Protein AF-A0A0S4IU95-F1 (afdb_monomer)

Foldseek 3Di:
DDDPPPVVVVVVVVVVVVVVVVVVVVVVVVVVVVVVVVVVVVVVVVVVVVCCVVVVPDPDPVVVVVVVVVVVVVVVVVVVVVVVVVVVVVVVVVVVVVVVVVVVVCVVVVDPCPVVVVVVVVVVVVVVVVVVVVVVVVVVVVVVVVVVVVVVVVVVVVVVVVVVVVVVVVVVVVVVVVVVVVVVVVVVVVVVVVVVVVVVVVVVVVVVVVVVVVVVVVVVVVVVVVVVVVVVVVVVVVVVVVVVPDDDDDDDDDDDDDDDDDDDDDDDDDDDDDDDDDDDDDDDDDDDDDDDDDDDDDDDDVVVVVVVVVVVVVCVVVVDPDPVVSVVVVVVVVVVVVVVVVVVVVVVVVVVVVVVVVVVVVCVVVVPPVVVVVVVVVVVVVVVVVVVVVVVVVVVVVVVVVVVVLVVLQVVLLVLCVVLVFDQVVCCVVPVHSGRDPVCSVVSVVSSVVSVVVVVVVVVVVVVVVVVVVVVVVVVVVVVVVVVVVVVVVVCVVVVDDDDPPPDDPVPPPPPPDDDPPPDDDDDDDDDDDPDDDDDDDDDDDDDDPPPDDPDDDDDDDDDDDDDDDDDDDDDDDPPPPPVNVVVVVVVVVVVVVVVVVVVVVVVVVVPPDDDDDDDD

Secondary structure (DSSP, 8-state):
----SHHHHHHHHHHHHHHHHHHHHHHHHHHHHHHHHHHHHHHHHHHHHHHHHHH-S---HHHHHHHHHHHHHHHHHHHHHHHHHHHHHHHHHHHHHHHHHHHHHHHHTT-HHHHHHHHHHHHHHHHHHHHHHHHHHHHHHHHHHHHHHHHHHHHHHHHHHHHHHHHHHHHHHHHHHHHHHHHHHHHHHHHHHHHHHHHHHHHHHHHHHHHHHHHHHHHHHHHHHHHHHHHHHHHHHHHHHHHTT------------------------------------------------------TTHHHHHHHHHHHHHHHHH----HHHHHHHHHHHHHHHHHHHHHHHHHHHHHHHHHHHHHHHHHHHHT-THHHHHHHHHHHHHHHHHHHHHHHHHHHHHHHHHHHHHHHHHHHHHHHHHHHT--HHHHHHHHSSSS--TTTHHHHHHHHHHHHHHHHHHHHHHHHHHHHHHHHHHHHHHHHHHHHHHHHHHHHHHTT-----------------------------------PPPPPPPP------S-S------------------------------HHHHHHHHHHHHHHHHHHHHHHHHHHHHHTS--------

Mean predicted aligned error: 25.1 Å

InterPro domains:
  IPR049258 ODAD1, central coiled coil region [PF21773] (124-231)
  IPR049258 ODAD1, central coiled coil region [PF21773] (284-432)
  IPR051876 Outer dynein arm-docking/Coiled-coil domain-containing protein [PTHR21694] (10-589)

Solvent-accessible surface area (backbone atoms only — not comparable to full-atom values): 37609 Å² total; per-residue (Å²): 135,91,87,87,69,69,71,60,58,58,54,50,54,50,53,52,49,53,50,49,50,50,50,52,54,50,50,54,49,51,51,53,52,51,53,52,52,52,52,55,50,52,51,51,52,50,53,52,51,53,50,50,64,67,70,61,63,78,81,59,64,68,61,54,51,52,50,50,53,51,48,54,50,49,54,52,50,50,52,50,50,50,51,52,51,51,52,50,51,52,50,49,52,52,51,53,49,53,50,49,51,52,52,50,51,51,61,72,56,66,44,88,59,46,62,56,52,50,50,52,52,50,51,54,50,50,53,54,49,49,54,52,48,51,53,49,50,51,54,49,50,51,51,51,52,51,51,50,53,51,52,52,52,52,51,51,55,50,52,50,50,53,52,51,52,54,50,50,53,48,53,51,49,52,50,51,51,50,52,48,53,50,51,53,52,51,51,51,51,50,50,54,50,51,53,49,50,52,52,49,51,53,51,52,51,52,53,49,52,51,51,53,50,50,48,52,50,50,53,53,48,51,52,52,48,52,52,49,50,51,53,49,49,54,50,50,52,51,51,49,62,56,58,77,73,67,82,88,88,87,90,88,92,81,89,86,85,89,83,84,91,81,88,84,91,83,84,85,85,91,84,89,82,92,80,91,80,89,82,86,88,80,89,83,86,84,87,87,78,91,80,89,84,90,84,89,88,88,80,83,68,65,62,56,53,54,52,48,52,52,51,51,51,47,31,67,75,68,71,52,90,50,67,69,62,51,49,54,51,47,50,54,48,47,55,50,49,52,53,49,52,51,50,51,50,51,51,51,54,50,48,55,49,52,53,50,52,52,51,52,53,51,48,56,67,71,59,50,69,58,58,63,53,51,53,51,51,51,53,49,52,51,50,51,48,52,51,52,51,52,51,49,52,51,53,51,52,53,50,50,54,51,50,53,52,50,52,51,51,43,52,52,50,48,51,49,33,62,72,74,62,51,62,60,64,60,39,30,75,76,60,77,38,84,70,71,42,88,92,37,40,68,58,52,51,49,50,43,50,52,49,53,49,53,51,51,52,52,48,53,52,50,54,51,50,51,52,50,50,53,50,52,51,51,54,51,50,52,49,52,51,52,52,49,52,52,52,53,51,51,53,41,50,75,72,70,50,89,74,79,88,78,86,77,78,85,69,71,83,80,83,82,82,83,78,83,79,74,84,74,84,75,93,75,84,85,82,93,75,80,85,79,80,87,76,80,92,77,92,76,88,81,89,85,79,97,77,83,86,74,86,87,77,87,78,90,82,91,82,80,88,79,89,80,92,76,90,76,90,80,80,89,80,87,80,78,74,52,71,64,58,58,48,51,53,51,52,52,52,52,49,56,49,51,53,51,51,53,52,54,51,52,50,56,67,68,69,72,76,82,86,86,88,86,90,86,132

Radius of gyration: 86.25 Å; Cα contacts (8 Å, |Δi|>4): 49; chains: 1; bounding box: 171×75×319 Å

Sequence (617 aa):
MSSNDDTTKKRQRLLDNDRQKYQQAAQTQMTKQQDSISALKKENEKLKQDLAATTGGAYDFQEQDRLATMQAEVEMLERKLQYERMRKNDIVKKNASARIDVLHARKSMGGVNVTAENTQAVDKQVHVLENRLDQALVKFNEALAFNKSLREQIDNLREERKVFQRIYKKLESELHEKKKSMAEKIERANQDYEERDTLQQQLEALRQAAKEDQKKYEENFASIEAAMQQFKHVRDQQLQSMKSTITNPAATRGGDRGGYHESPPPSSPLNSKKGAHSAAGGNNNANESRHSNNDENSPHDDDETDLQDVVDQLKEATGIQDLDVLYHKFLKAEEHNFSMYNFVNELNTEQEQLEGEIGQLKQQLAGEKGDAQRRKMLKELENELAQTEQQTERLTSDTQRQRENLSVIRGVTQELFNRIGCSQEAARDLCGGTECNEMNLAIFLGLVEQRSTDILVAYNNAAQNEQRRRMQSRDEETRKRKERRQAERQARIEAGETVPEDDGDDEEDTAAADLGMSMDNPESSPSKTSKFIGVGPSVGHNTVSATTLVRQHGLPNTNAGDAQADTNDDVDEDNILSHEVLRQQMEQRLQQKREKDERGGRSKKRGGGGGGGAGKK

Structure (mmCIF, N/CA/C/O backbone):
data_AF-A0A0S4IU95-F1
#
_entry.id   AF-A0A0S4IU95-F1
#
loop_
_atom_site.group_PDB
_atom_site.id
_atom_site.type_symbol
_atom_site.label_atom_id
_atom_site.label_alt_id
_atom_site.label_comp_id
_atom_site.label_asym_id
_atom_site.label_entity_id
_atom_site.label_seq_id
_atom_site.pdbx_PDB_ins_code
_atom_site.Cartn_x
_atom_site.Cartn_y
_atom_site.Cartn_z
_atom_site.occupancy
_atom_site.B_iso_or_equiv
_atom_site.auth_seq_id
_atom_site.auth_comp_id
_atom_site.auth_asym_id
_atom_site.auth_atom_id
_atom_site.pdbx_PDB_model_num
ATOM 1 N N . MET A 1 1 ? 79.278 28.094 -190.795 1.00 50.75 1 MET A N 1
ATOM 2 C CA . MET A 1 1 ? 79.730 26.775 -190.299 1.00 50.75 1 MET A CA 1
ATOM 3 C C . MET A 1 1 ? 80.701 26.997 -189.146 1.00 50.75 1 MET A C 1
ATOM 5 O O . MET A 1 1 ? 81.549 27.862 -189.280 1.00 50.75 1 MET A O 1
ATOM 9 N N . SER A 1 2 ? 80.562 26.200 -188.078 1.00 50.25 2 SER A N 1
ATOM 10 C CA . SER A 1 2 ? 81.473 26.049 -186.924 1.00 50.25 2 SER A CA 1
ATOM 11 C C . SER A 1 2 ? 81.553 27.197 -185.898 1.00 50.25 2 SER A C 1
ATOM 13 O O . SER A 1 2 ? 82.241 28.179 -186.136 1.00 50.25 2 SER A O 1
ATOM 15 N N . SER A 1 3 ? 80.846 27.058 -184.761 1.00 45.44 3 SER A N 1
ATOM 16 C CA . SER A 1 3 ? 81.343 27.302 -183.379 1.00 45.44 3 SER A CA 1
ATOM 17 C C . SER A 1 3 ? 80.189 27.322 -182.342 1.00 45.44 3 SER A C 1
ATOM 19 O O . SER A 1 3 ? 80.021 28.268 -181.581 1.00 45.44 3 SER A O 1
ATOM 21 N N . ASN A 1 4 ? 79.345 26.279 -182.333 1.00 50.28 4 ASN A N 1
ATOM 22 C CA . ASN A 1 4 ? 78.266 26.069 -181.344 1.00 50.28 4 ASN A CA 1
ATOM 23 C C . ASN A 1 4 ? 78.562 24.864 -180.412 1.00 50.28 4 ASN A C 1
ATOM 25 O O . ASN A 1 4 ? 77.642 24.283 -179.846 1.00 50.28 4 ASN A O 1
ATOM 29 N N . ASP A 1 5 ? 79.838 24.471 -180.257 1.00 52.81 5 ASP A N 1
ATOM 30 C CA . ASP A 1 5 ? 80.245 23.195 -179.624 1.00 52.81 5 ASP A CA 1
ATOM 31 C C . ASP A 1 5 ? 81.028 23.337 -178.290 1.00 52.81 5 ASP A C 1
ATOM 33 O O . ASP A 1 5 ? 81.360 22.338 -177.649 1.00 52.81 5 ASP A O 1
ATOM 37 N N . ASP A 1 6 ? 81.288 24.567 -177.818 1.00 55.19 6 ASP A N 1
ATOM 38 C CA . ASP A 1 6 ? 82.063 24.818 -176.582 1.00 55.19 6 ASP A CA 1
ATOM 39 C C . ASP A 1 6 ? 81.213 25.144 -175.340 1.00 55.19 6 ASP A C 1
ATOM 41 O O . ASP A 1 6 ? 81.656 24.945 -174.203 1.00 55.19 6 ASP A O 1
ATOM 45 N N . THR A 1 7 ? 79.960 25.576 -175.504 1.00 56.91 7 THR A N 1
ATOM 46 C CA . THR A 1 7 ? 79.062 25.844 -174.365 1.00 56.91 7 THR A CA 1
ATOM 47 C C . THR A 1 7 ? 78.452 24.563 -173.782 1.00 56.91 7 THR A C 1
ATOM 49 O O . THR A 1 7 ? 78.192 24.488 -172.579 1.00 56.91 7 THR A O 1
ATOM 52 N N . THR A 1 8 ? 78.322 23.507 -174.586 1.00 57.34 8 THR A N 1
ATOM 53 C CA . THR A 1 8 ? 77.757 22.209 -174.181 1.00 57.34 8 THR A CA 1
ATOM 54 C C . THR A 1 8 ? 78.749 21.375 -173.356 1.00 57.34 8 THR A C 1
ATOM 56 O O . THR A 1 8 ? 78.375 20.807 -172.328 1.00 57.34 8 THR A O 1
ATOM 59 N N . LYS A 1 9 ? 80.047 21.388 -173.703 1.00 59.25 9 LYS A N 1
ATOM 60 C CA . LYS A 1 9 ? 81.100 20.630 -172.989 1.00 59.25 9 LYS A CA 1
ATOM 61 C C . LYS A 1 9 ? 81.394 21.171 -171.584 1.00 59.25 9 LYS A C 1
ATOM 63 O O . LYS A 1 9 ? 81.724 20.404 -170.679 1.00 59.25 9 LYS A O 1
ATOM 68 N N . LYS A 1 10 ? 81.234 22.482 -171.365 1.00 61.06 10 LYS A N 1
ATOM 69 C CA . LYS A 1 10 ? 81.438 23.115 -170.047 1.00 61.06 10 LYS A CA 1
ATOM 70 C C . LYS A 1 10 ? 80.299 22.799 -169.067 1.00 61.06 10 LYS A C 1
ATOM 72 O O . LYS A 1 10 ? 80.555 22.600 -167.882 1.00 61.06 10 LYS A O 1
ATOM 77 N N . ARG A 1 11 ? 79.061 22.676 -169.566 1.00 59.06 11 ARG A N 1
ATOM 78 C CA . ARG A 1 11 ? 77.880 22.298 -168.768 1.00 59.06 11 ARG A CA 1
ATOM 79 C C . ARG A 1 11 ? 77.902 20.822 -168.360 1.00 59.06 11 ARG A C 1
ATOM 81 O O . ARG A 1 11 ? 77.523 20.498 -167.241 1.00 59.06 11 ARG A O 1
ATOM 88 N N . GLN A 1 12 ? 78.412 19.948 -169.227 1.00 62.56 12 GLN A N 1
ATOM 89 C CA . GLN A 1 12 ? 78.512 18.511 -168.955 1.00 62.56 12 GLN A CA 1
ATOM 90 C C . GLN A 1 12 ? 79.565 18.192 -167.879 1.00 62.56 12 GLN A C 1
ATOM 92 O O . GLN A 1 12 ? 79.289 17.421 -166.967 1.00 62.56 12 GLN A O 1
ATOM 97 N N . ARG A 1 13 ? 80.711 18.892 -167.878 1.00 64.06 13 ARG A N 1
ATOM 98 C CA . ARG A 1 13 ? 81.726 18.764 -166.811 1.00 64.06 13 ARG A CA 1
ATOM 99 C C . ARG A 1 13 ? 81.244 19.241 -165.437 1.00 64.06 13 ARG A C 1
ATOM 101 O O . ARG A 1 13 ? 81.644 18.665 -164.431 1.00 64.06 13 ARG A O 1
ATOM 108 N N . LEU A 1 14 ? 80.408 20.281 -165.383 1.00 67.25 14 LEU A N 1
ATOM 109 C CA . LEU A 1 14 ? 79.800 20.748 -164.130 1.00 67.25 14 LEU A CA 1
ATOM 110 C C . LEU A 1 14 ? 78.794 19.728 -163.585 1.00 67.25 14 LEU A C 1
ATOM 112 O O . LEU A 1 14 ? 78.859 19.391 -162.408 1.00 67.25 14 LEU A O 1
ATOM 116 N N . LEU A 1 15 ? 77.946 19.165 -164.451 1.00 68.75 15 LEU A N 1
ATOM 117 C CA . LEU A 1 15 ? 76.990 18.121 -164.065 1.00 68.75 15 LEU A CA 1
ATOM 118 C C . LEU A 1 15 ? 77.680 16.823 -163.618 1.00 68.75 15 LEU A C 1
ATOM 120 O O . LEU A 1 15 ? 77.227 16.199 -162.662 1.00 68.75 15 LEU A O 1
ATOM 124 N N . ASP A 1 16 ? 78.795 16.439 -164.245 1.00 69.25 16 ASP A N 1
ATOM 125 C CA . ASP A 1 16 ? 79.580 15.274 -163.817 1.00 69.25 16 ASP A CA 1
ATOM 126 C C . ASP A 1 16 ? 80.303 15.513 -162.478 1.00 69.25 16 ASP A C 1
ATOM 128 O O . ASP A 1 16 ? 80.394 14.600 -161.654 1.00 69.25 16 ASP A O 1
ATOM 132 N N . ASN A 1 17 ? 80.762 16.742 -162.213 1.00 71.88 17 ASN A N 1
ATOM 133 C CA . ASN A 1 17 ? 81.364 17.114 -160.928 1.00 71.88 17 ASN A CA 1
ATOM 134 C C . ASN A 1 17 ? 80.318 17.127 -159.799 1.00 71.88 17 ASN A C 1
ATOM 136 O O . ASN A 1 17 ? 80.553 16.564 -158.729 1.00 71.88 17 ASN A O 1
ATOM 140 N N . ASP A 1 18 ? 79.132 17.684 -160.056 1.00 73.94 18 ASP A N 1
ATOM 141 C CA . ASP A 1 18 ? 78.023 17.670 -159.098 1.00 73.94 18 ASP A CA 1
ATOM 142 C C . ASP A 1 18 ? 77.508 16.244 -158.855 1.00 73.94 18 ASP A C 1
ATOM 144 O O . ASP A 1 18 ? 77.236 15.871 -157.712 1.00 73.94 18 ASP A O 1
ATOM 148 N N . ARG A 1 19 ? 77.475 15.393 -159.890 1.00 74.69 19 ARG A N 1
ATOM 149 C CA . ARG A 1 19 ? 77.157 13.963 -159.762 1.00 74.69 19 ARG A CA 1
ATOM 150 C C . ARG A 1 19 ? 78.183 13.213 -158.905 1.00 74.69 19 ARG A C 1
ATOM 152 O O . ARG A 1 19 ? 77.781 12.396 -158.077 1.00 74.69 19 ARG A O 1
ATOM 159 N N . GLN A 1 20 ? 79.481 13.489 -159.058 1.00 75.44 20 GLN A N 1
ATOM 160 C CA . GLN A 1 20 ? 80.523 12.895 -158.209 1.00 75.44 20 GLN A CA 1
ATOM 161 C C . GLN A 1 20 ? 80.417 13.355 -156.751 1.00 75.44 20 GLN A C 1
ATOM 163 O O . GLN A 1 20 ? 80.523 12.527 -155.846 1.00 75.44 20 GLN A O 1
ATOM 168 N N . LYS A 1 21 ? 80.144 14.641 -156.504 1.00 77.38 21 LYS A N 1
ATOM 169 C CA . LYS A 1 21 ? 79.923 15.160 -155.145 1.00 77.38 21 LYS A CA 1
ATOM 170 C C . LYS A 1 21 ? 78.690 14.542 -154.489 1.00 77.38 21 LYS A C 1
ATOM 172 O 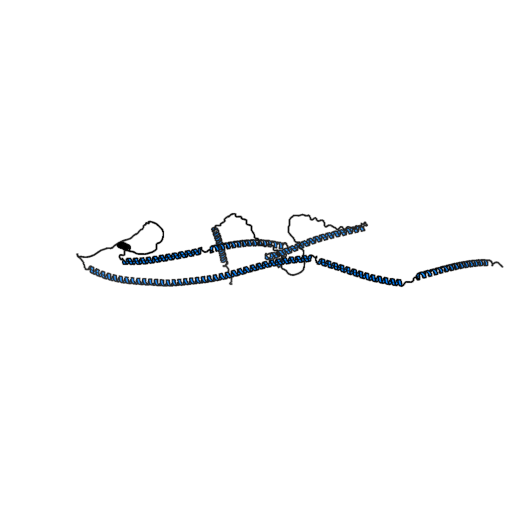O . LYS A 1 21 ? 78.764 14.147 -153.328 1.00 77.38 21 LYS A O 1
ATOM 177 N N . TYR A 1 22 ? 77.591 14.384 -155.229 1.00 79.25 22 TYR A N 1
ATOM 178 C CA . TYR A 1 22 ? 76.403 13.685 -154.732 1.00 79.25 22 TYR A CA 1
ATOM 179 C C . TYR A 1 22 ? 76.678 12.205 -154.441 1.00 79.25 22 TYR A C 1
ATOM 181 O O . TYR A 1 22 ? 76.224 11.699 -153.419 1.00 79.25 22 TYR A O 1
ATOM 189 N N . GLN A 1 23 ? 77.459 11.514 -155.280 1.00 79.38 23 GLN A N 1
ATOM 190 C CA . GLN A 1 23 ? 77.860 10.127 -155.018 1.00 79.38 23 GLN A CA 1
ATOM 191 C C . GLN A 1 23 ? 78.754 9.994 -153.780 1.00 79.38 23 GLN A C 1
ATOM 193 O O . GLN A 1 23 ? 78.522 9.097 -152.971 1.00 79.38 23 GLN A O 1
ATOM 198 N N . GLN A 1 24 ? 79.727 10.888 -153.584 1.00 78.44 24 GLN A N 1
ATOM 199 C CA . GLN A 1 24 ? 80.566 10.889 -152.379 1.00 78.44 24 GLN A CA 1
ATOM 200 C C . GLN A 1 24 ? 79.767 11.230 -151.115 1.00 78.44 24 GLN A C 1
ATOM 202 O O . GLN A 1 24 ? 79.949 10.582 -150.082 1.00 78.44 24 GLN A O 1
ATOM 207 N N . ALA A 1 25 ? 78.849 12.199 -151.188 1.00 77.25 25 ALA A N 1
ATOM 208 C CA . ALA A 1 25 ? 77.962 12.534 -150.076 1.00 77.25 25 ALA A CA 1
ATOM 209 C C . ALA A 1 25 ? 77.037 11.355 -149.729 1.00 77.25 25 ALA A C 1
ATOM 211 O O . ALA A 1 25 ? 76.897 11.013 -148.555 1.00 77.25 25 ALA A O 1
ATOM 212 N N . ALA A 1 26 ? 76.484 10.672 -150.738 1.00 80.81 26 ALA A N 1
ATOM 213 C CA . ALA A 1 26 ? 75.659 9.482 -150.552 1.00 80.81 26 ALA A CA 1
ATOM 214 C C . ALA A 1 26 ? 76.451 8.309 -149.948 1.00 80.81 26 ALA A C 1
ATOM 216 O O . ALA A 1 26 ? 75.971 7.676 -149.011 1.00 80.81 26 ALA A O 1
ATOM 217 N N . GLN A 1 27 ? 77.682 8.046 -150.408 1.00 79.50 27 GLN A N 1
ATOM 218 C CA . GLN A 1 27 ? 78.554 7.027 -149.805 1.00 79.50 27 GLN A CA 1
ATOM 219 C C . GLN A 1 27 ? 78.905 7.352 -148.350 1.00 79.50 27 GLN A C 1
ATOM 221 O O . GLN A 1 27 ? 78.819 6.475 -147.496 1.00 79.50 27 GLN A O 1
ATOM 226 N N . THR A 1 28 ? 79.226 8.611 -148.049 1.00 82.56 28 THR A N 1
ATOM 227 C CA . THR A 1 28 ? 79.507 9.061 -146.675 1.00 82.56 28 THR A CA 1
ATOM 228 C C . THR A 1 28 ? 78.275 8.938 -145.771 1.00 82.56 28 THR A C 1
ATOM 230 O O . THR A 1 28 ? 78.389 8.657 -144.580 1.00 82.56 28 THR A O 1
ATOM 233 N N . GLN A 1 29 ? 77.071 9.141 -146.311 1.00 84.50 29 GLN A N 1
ATOM 234 C CA . GLN A 1 29 ? 75.840 8.945 -145.551 1.00 84.50 29 GLN A CA 1
ATOM 235 C C . GLN A 1 29 ? 75.540 7.459 -145.326 1.00 84.50 29 GLN A C 1
ATOM 237 O O . GLN A 1 29 ? 75.126 7.089 -144.229 1.00 84.50 29 GLN A O 1
ATOM 242 N N . MET A 1 30 ? 75.818 6.605 -146.314 1.00 81.88 30 MET A N 1
ATOM 243 C CA . MET A 1 30 ? 75.686 5.152 -146.184 1.00 81.88 30 MET A CA 1
ATOM 244 C C . MET A 1 30 ? 76.637 4.576 -145.131 1.00 81.88 30 MET A C 1
ATOM 246 O O . MET A 1 30 ? 76.205 3.754 -144.326 1.00 81.88 30 MET A O 1
ATOM 250 N N . THR A 1 31 ? 77.894 5.029 -145.073 1.00 82.50 31 THR A N 1
ATOM 251 C CA . THR A 1 31 ? 78.836 4.584 -144.031 1.00 82.50 31 THR A CA 1
ATOM 252 C C . THR A 1 31 ? 78.388 5.030 -142.641 1.00 82.50 31 THR A C 1
ATOM 254 O O . THR A 1 31 ? 78.318 4.206 -141.736 1.00 82.50 31 THR A O 1
ATOM 257 N N . LYS A 1 32 ? 77.942 6.284 -142.479 1.00 85.75 32 LYS A N 1
ATOM 258 C CA . LYS A 1 32 ? 77.359 6.760 -141.208 1.00 85.75 32 LYS A CA 1
ATOM 259 C C . LYS A 1 32 ? 76.134 5.949 -140.775 1.00 85.75 32 LYS A C 1
ATOM 261 O O . LYS A 1 32 ? 75.974 5.658 -139.591 1.00 85.75 32 LYS A O 1
ATOM 266 N N . GLN A 1 33 ? 75.262 5.583 -141.717 1.00 84.50 33 GLN A N 1
ATOM 267 C CA . GLN A 1 33 ? 74.105 4.734 -141.427 1.00 84.50 33 GLN A CA 1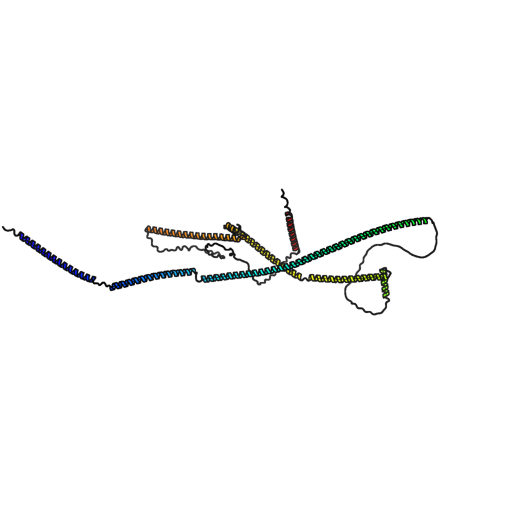
ATOM 268 C C . GLN A 1 33 ? 74.529 3.311 -141.033 1.00 84.50 33 GLN A C 1
ATOM 270 O O . GLN A 1 33 ? 73.964 2.751 -140.095 1.00 84.50 33 GLN A O 1
ATOM 275 N N . GLN A 1 34 ? 75.550 2.739 -141.677 1.00 85.00 34 GLN A N 1
ATOM 276 C CA . GLN A 1 34 ? 76.100 1.430 -141.308 1.00 85.00 34 GLN A CA 1
ATOM 277 C C . GLN A 1 34 ? 76.740 1.436 -139.912 1.00 85.00 34 GLN A C 1
ATOM 279 O O . GLN A 1 34 ? 76.479 0.522 -139.125 1.00 85.00 34 GLN A O 1
ATOM 284 N N . ASP A 1 35 ? 77.496 2.480 -139.569 1.00 86.19 35 ASP A N 1
ATOM 285 C CA . ASP A 1 35 ? 78.101 2.635 -138.242 1.00 86.19 35 ASP A CA 1
ATOM 286 C C . ASP A 1 35 ? 77.029 2.735 -137.149 1.00 86.19 35 ASP A C 1
ATOM 288 O O . ASP A 1 35 ? 77.115 2.042 -136.129 1.00 86.19 35 ASP A O 1
ATOM 292 N N . SER A 1 36 ? 75.969 3.516 -137.399 1.00 86.12 36 SER A N 1
ATOM 293 C CA . SER A 1 36 ? 74.821 3.652 -136.495 1.00 86.12 36 SER A CA 1
ATOM 294 C C . SER A 1 36 ? 74.084 2.324 -136.283 1.00 86.12 36 SER A C 1
ATOM 296 O O . SER A 1 36 ? 73.778 1.964 -135.145 1.00 86.12 36 SER A O 1
ATOM 298 N N . ILE A 1 37 ? 73.872 1.537 -137.343 1.00 86.50 37 ILE A N 1
ATOM 299 C CA . ILE A 1 37 ? 73.269 0.200 -137.230 1.00 86.50 37 ILE A CA 1
ATOM 300 C C . ILE A 1 37 ? 74.165 -0.742 -136.412 1.00 86.50 37 ILE A C 1
ATOM 302 O O . ILE A 1 37 ? 73.655 -1.534 -135.618 1.00 86.50 37 ILE A O 1
ATOM 306 N N . SER A 1 38 ? 75.492 -0.670 -136.566 1.00 86.75 38 SER A N 1
ATOM 307 C CA . SER A 1 38 ? 76.410 -1.500 -135.773 1.00 86.75 38 SER A CA 1
ATOM 308 C C . SER A 1 38 ? 76.366 -1.144 -134.280 1.00 86.75 38 SER A C 1
ATOM 310 O O . SER A 1 38 ? 76.372 -2.042 -133.435 1.00 86.75 38 SER A O 1
ATOM 312 N N . ALA A 1 39 ? 76.248 0.149 -133.956 1.00 87.62 39 ALA A N 1
ATOM 313 C CA . ALA A 1 39 ? 76.122 0.628 -132.584 1.00 87.62 39 ALA A CA 1
ATOM 314 C C . ALA A 1 39 ? 74.815 0.136 -131.942 1.00 87.62 39 ALA A C 1
ATOM 316 O O . ALA A 1 39 ? 74.851 -0.464 -130.869 1.00 87.62 39 ALA A O 1
ATOM 317 N N . LEU A 1 40 ? 73.687 0.268 -132.649 1.00 86.75 40 LEU A N 1
ATOM 318 C CA . LEU A 1 40 ? 72.381 -0.213 -132.181 1.00 86.75 40 LEU A CA 1
ATOM 319 C C . LEU A 1 40 ? 72.328 -1.738 -132.002 1.00 86.75 40 LEU A C 1
ATOM 321 O O . LEU A 1 40 ? 71.619 -2.237 -131.126 1.00 86.75 40 LEU A O 1
ATOM 325 N N . LYS A 1 41 ? 73.077 -2.503 -132.806 1.00 88.69 41 LYS A N 1
ATOM 326 C CA . LYS A 1 41 ? 73.198 -3.958 -132.623 1.00 88.69 41 LYS A CA 1
ATOM 327 C C . LYS A 1 41 ? 73.971 -4.319 -131.355 1.00 88.69 41 LYS A C 1
ATOM 329 O O . LYS A 1 41 ? 73.533 -5.210 -130.632 1.00 88.69 41 LYS A O 1
ATOM 334 N N . LYS A 1 42 ? 75.074 -3.621 -131.061 1.00 89.44 42 LYS A N 1
ATOM 335 C CA . LYS A 1 42 ? 75.834 -3.821 -129.813 1.00 89.44 42 LYS A CA 1
ATOM 336 C C . LYS A 1 42 ? 75.010 -3.456 -128.581 1.00 89.44 42 LYS A C 1
ATOM 338 O O . LYS A 1 42 ? 75.050 -4.173 -127.588 1.00 89.44 42 LYS A O 1
ATOM 343 N N . GLU A 1 43 ? 74.241 -2.374 -128.655 1.00 88.38 43 GLU A N 1
ATOM 344 C CA . GLU A 1 43 ? 73.349 -1.969 -127.568 1.00 88.38 43 GLU A CA 1
ATOM 345 C C . GLU A 1 43 ? 72.229 -2.995 -127.338 1.00 88.38 43 GLU A C 1
ATOM 347 O O . GLU A 1 43 ? 71.957 -3.366 -126.200 1.00 88.38 43 GLU A O 1
ATOM 352 N N . ASN A 1 44 ? 71.656 -3.552 -128.411 1.00 86.50 44 ASN A N 1
ATOM 353 C CA . ASN A 1 44 ? 70.669 -4.629 -128.306 1.00 86.50 44 ASN A CA 1
ATOM 354 C C . ASN A 1 44 ? 71.237 -5.913 -127.686 1.00 86.50 44 ASN A C 1
ATOM 356 O O . ASN A 1 44 ? 70.545 -6.565 -126.906 1.00 86.50 44 ASN A O 1
ATOM 360 N N . GLU A 1 45 ? 72.473 -6.299 -128.016 1.00 87.56 45 GLU A N 1
ATOM 361 C CA . GLU A 1 45 ? 73.113 -7.435 -127.342 1.00 87.56 45 GLU A CA 1
ATOM 362 C C . GLU A 1 45 ? 73.327 -7.172 -125.853 1.00 87.56 45 GLU A C 1
ATOM 364 O O . GLU A 1 45 ? 73.049 -8.053 -125.040 1.00 87.56 45 GLU A O 1
ATOM 369 N N . LYS A 1 46 ? 73.743 -5.957 -125.484 1.00 87.12 46 LYS A N 1
ATOM 370 C CA . LYS A 1 46 ? 73.928 -5.587 -124.079 1.00 87.12 46 LYS A CA 1
ATOM 371 C C . LYS A 1 46 ? 72.608 -5.630 -123.304 1.00 87.12 46 LYS A C 1
ATOM 373 O O . LYS A 1 46 ? 72.539 -6.262 -122.256 1.00 87.12 46 LYS A O 1
ATOM 378 N N . LEU A 1 47 ? 71.538 -5.062 -123.863 1.00 84.94 47 LEU A N 1
ATOM 379 C CA . LEU A 1 47 ? 70.208 -5.113 -123.250 1.00 84.94 47 LEU A CA 1
ATOM 380 C C . LEU A 1 47 ? 69.688 -6.548 -123.109 1.00 84.94 47 LEU A C 1
ATOM 382 O O . LEU A 1 47 ? 69.071 -6.874 -122.100 1.00 84.94 47 LEU A O 1
ATOM 386 N N . LYS A 1 48 ? 69.961 -7.435 -124.076 1.00 83.56 48 LYS A N 1
ATOM 387 C CA . LYS A 1 48 ? 69.611 -8.859 -123.949 1.00 83.56 48 LYS A CA 1
ATOM 388 C C . LYS A 1 48 ? 70.366 -9.549 -122.812 1.00 83.56 48 LYS A C 1
ATOM 390 O O . LYS A 1 48 ? 69.769 -10.371 -122.121 1.00 83.56 48 LYS A O 1
ATOM 395 N N . GLN A 1 49 ? 71.644 -9.227 -122.615 1.00 82.75 49 GLN A N 1
ATOM 396 C CA . GLN A 1 49 ? 72.435 -9.765 -121.505 1.00 82.75 49 GLN A CA 1
ATOM 397 C C . GLN A 1 49 ? 71.920 -9.262 -120.149 1.00 82.75 49 GLN A C 1
ATOM 399 O O . GLN A 1 49 ? 71.721 -10.069 -119.243 1.00 82.75 49 GLN A O 1
ATOM 404 N N . ASP A 1 50 ? 71.614 -7.968 -120.034 1.00 80.25 50 ASP A N 1
ATOM 405 C CA . ASP A 1 50 ? 71.074 -7.378 -118.801 1.00 80.25 50 ASP A CA 1
ATOM 406 C C . ASP A 1 50 ? 69.687 -7.948 -118.453 1.00 80.25 50 ASP A C 1
ATOM 408 O O . ASP A 1 50 ? 69.388 -8.230 -117.288 1.00 80.25 50 ASP A O 1
ATOM 412 N N . LEU A 1 51 ? 68.843 -8.188 -119.463 1.00 76.00 51 LEU A N 1
ATOM 413 C CA . LEU A 1 51 ? 67.518 -8.777 -119.269 1.00 76.00 51 LEU A CA 1
ATOM 414 C C . LEU A 1 51 ? 67.619 -10.241 -118.824 1.00 76.00 51 LEU A C 1
ATOM 416 O O . LEU A 1 51 ? 66.915 -10.641 -117.900 1.00 76.00 51 LEU A O 1
ATOM 420 N N . ALA A 1 52 ? 68.545 -11.020 -119.390 1.00 73.94 52 ALA A N 1
ATOM 421 C CA . ALA A 1 52 ? 68.820 -12.385 -118.936 1.00 73.94 52 ALA A CA 1
ATOM 422 C C . ALA A 1 52 ? 69.360 -12.431 -117.492 1.00 73.94 52 ALA A C 1
ATOM 424 O O . ALA A 1 52 ? 68.984 -13.318 -116.729 1.00 73.94 52 ALA A O 1
ATOM 425 N N . ALA A 1 53 ? 70.188 -11.462 -117.088 1.00 72.06 53 ALA A N 1
ATOM 426 C CA . ALA A 1 53 ? 70.718 -11.379 -115.725 1.00 72.06 53 ALA A CA 1
ATOM 427 C C . ALA A 1 53 ? 69.652 -10.993 -114.682 1.00 72.06 53 ALA A C 1
ATOM 429 O O . ALA A 1 53 ? 69.685 -11.481 -113.556 1.00 72.06 53 ALA A O 1
ATOM 430 N N . THR A 1 54 ? 68.691 -10.142 -115.049 1.00 68.38 54 THR A N 1
ATOM 431 C CA . THR A 1 54 ? 67.630 -9.672 -114.137 1.00 68.38 54 THR A CA 1
ATOM 432 C C . THR A 1 54 ? 66.427 -10.610 -114.069 1.00 68.38 54 THR A C 1
ATOM 434 O O . THR A 1 54 ? 65.824 -10.742 -113.008 1.00 68.38 54 THR A O 1
ATOM 437 N N . THR A 1 55 ? 66.091 -11.303 -115.160 1.00 62.22 55 THR A N 1
ATOM 438 C CA . THR A 1 55 ? 64.992 -12.290 -115.172 1.00 62.22 55 THR A CA 1
ATOM 439 C C . THR A 1 55 ? 65.435 -13.721 -114.848 1.00 62.22 55 THR A C 1
ATOM 441 O O . THR A 1 55 ? 64.585 -14.577 -114.621 1.00 62.22 55 THR A O 1
ATOM 444 N N . GLY A 1 56 ? 66.744 -13.988 -114.771 1.00 54.78 56 GLY A N 1
ATOM 445 C CA . GLY A 1 56 ? 67.312 -15.303 -114.449 1.00 54.78 56 GLY A CA 1
ATOM 446 C C . GLY A 1 56 ? 67.420 -15.647 -112.955 1.00 54.78 56 GLY A C 1
ATOM 447 O O . GLY A 1 56 ? 67.898 -16.732 -112.628 1.00 54.78 56 GLY A O 1
ATOM 448 N N . GLY A 1 57 ? 66.997 -14.767 -112.040 1.00 61.31 57 GLY A N 1
ATOM 449 C CA . GLY A 1 57 ? 66.902 -15.098 -110.616 1.00 61.31 57 GLY A CA 1
ATOM 450 C C . GLY A 1 57 ? 65.707 -16.018 -110.363 1.00 61.31 57 GLY A C 1
ATOM 451 O O . GLY A 1 57 ? 64.565 -15.574 -110.449 1.00 61.31 57 GLY A O 1
ATOM 452 N N . ALA A 1 58 ? 65.955 -17.299 -110.082 1.00 57.88 58 ALA A N 1
ATOM 453 C CA . ALA A 1 58 ? 64.906 -18.259 -109.753 1.00 57.88 58 ALA A CA 1
ATOM 454 C C . ALA A 1 58 ? 64.063 -17.758 -108.564 1.00 57.88 58 ALA A C 1
ATOM 456 O O . ALA A 1 58 ? 64.592 -17.465 -107.496 1.00 57.88 58 ALA A O 1
ATOM 457 N N . TYR A 1 59 ? 62.750 -17.658 -108.765 1.00 60.12 59 TYR A N 1
ATOM 458 C CA . TYR A 1 59 ? 61.775 -17.367 -107.717 1.00 60.12 59 TYR A CA 1
ATOM 459 C C . TYR A 1 59 ? 61.729 -18.579 -106.766 1.00 60.12 59 TYR A C 1
ATOM 461 O O . TYR A 1 59 ? 61.200 -19.629 -107.138 1.00 60.12 59 TYR A O 1
ATOM 469 N N . ASP A 1 60 ? 62.360 -18.483 -105.589 1.00 66.12 60 ASP A N 1
ATOM 470 C CA . ASP A 1 60 ? 62.518 -19.623 -104.677 1.00 66.12 60 ASP A CA 1
ATOM 471 C C . ASP A 1 60 ? 61.232 -19.884 -103.876 1.00 66.12 60 ASP A C 1
ATOM 473 O O . ASP A 1 60 ? 60.960 -19.287 -102.832 1.00 66.12 60 ASP A O 1
ATOM 477 N N . PHE A 1 61 ? 60.416 -20.804 -104.394 1.00 67.56 61 PHE A N 1
ATOM 478 C CA . PHE A 1 61 ? 59.163 -21.242 -103.781 1.00 67.56 61 PHE A CA 1
ATOM 479 C C . PHE A 1 61 ? 59.361 -21.769 -102.347 1.00 67.56 61 PHE A C 1
ATOM 481 O O . PHE A 1 61 ? 58.459 -21.637 -101.523 1.00 67.56 61 PHE A O 1
ATOM 488 N N . GLN A 1 62 ? 60.536 -22.325 -102.014 1.00 73.12 62 GLN A N 1
ATOM 489 C CA . GLN A 1 62 ? 60.796 -22.870 -100.677 1.00 73.12 62 GLN A CA 1
ATOM 490 C C . GLN A 1 62 ? 60.994 -21.781 -99.619 1.00 73.12 62 GLN A C 1
ATOM 492 O O . GLN A 1 62 ? 60.563 -21.956 -98.477 1.00 73.12 62 GLN A O 1
ATOM 497 N N . GLU A 1 63 ? 61.624 -20.658 -99.964 1.00 74.38 63 GLU A N 1
ATOM 498 C CA . GLU A 1 63 ? 61.764 -19.530 -99.036 1.00 74.38 63 GLU A CA 1
ATOM 499 C C . GLU A 1 63 ? 60.429 -18.823 -98.809 1.00 74.38 63 GLU A C 1
ATOM 501 O O . GLU A 1 63 ? 60.111 -18.453 -97.678 1.00 74.38 63 GLU A O 1
ATOM 506 N N . GLN A 1 64 ? 59.606 -18.696 -99.851 1.00 77.38 64 GLN A N 1
ATOM 507 C CA . GLN A 1 64 ? 58.296 -18.064 -99.734 1.00 77.38 64 GLN A CA 1
ATOM 508 C C . GLN A 1 64 ? 57.298 -18.914 -98.935 1.00 77.38 64 GLN A C 1
ATOM 510 O O . GLN A 1 64 ? 56.543 -18.360 -98.137 1.00 77.38 64 GLN A O 1
ATOM 515 N N . ASP A 1 65 ? 57.331 -20.242 -99.081 1.00 81.81 65 ASP A N 1
ATOM 516 C CA . ASP A 1 65 ? 56.514 -21.157 -98.274 1.00 81.81 65 ASP A CA 1
ATOM 517 C C . ASP A 1 65 ? 56.937 -21.121 -96.793 1.00 81.81 65 ASP A C 1
ATOM 519 O O . ASP A 1 65 ? 56.098 -20.982 -95.905 1.00 81.81 65 ASP A O 1
ATOM 523 N N . ARG A 1 66 ? 58.249 -21.089 -96.508 1.00 85.56 66 ARG A N 1
ATOM 524 C CA . ARG A 1 66 ? 58.769 -20.887 -95.140 1.00 85.56 66 ARG A CA 1
ATOM 525 C C . ARG A 1 66 ? 58.383 -19.530 -94.550 1.00 85.56 66 ARG A C 1
ATOM 527 O O . ARG A 1 66 ? 58.079 -19.438 -93.360 1.00 85.56 66 ARG A O 1
ATOM 534 N N . LEU A 1 67 ? 58.398 -18.468 -95.354 1.00 84.94 67 LEU A N 1
ATOM 535 C CA . LEU A 1 67 ? 57.933 -17.148 -94.929 1.00 84.94 67 LEU A CA 1
ATOM 536 C C . LEU A 1 67 ? 56.432 -17.163 -94.627 1.00 84.94 67 LEU A C 1
ATOM 538 O O . LEU A 1 67 ? 56.031 -16.604 -93.611 1.00 84.94 67 LEU A O 1
ATOM 542 N N . ALA A 1 68 ? 55.619 -17.846 -95.436 1.00 85.94 68 ALA A N 1
ATOM 543 C CA . ALA A 1 68 ? 54.186 -17.989 -95.197 1.00 85.94 68 ALA A CA 1
ATOM 544 C C . ALA A 1 68 ? 53.887 -18.801 -93.924 1.00 85.94 68 ALA A C 1
ATOM 546 O O . ALA A 1 68 ? 53.028 -18.404 -93.135 1.00 85.94 68 ALA A O 1
ATOM 547 N N . THR A 1 69 ? 54.627 -19.887 -93.660 1.00 87.75 69 THR A N 1
ATOM 548 C CA . THR A 1 69 ? 54.481 -20.646 -92.406 1.00 87.75 69 THR A CA 1
ATOM 549 C C . THR A 1 69 ? 54.894 -19.818 -91.193 1.00 87.75 69 THR A C 1
ATOM 551 O O . THR A 1 69 ? 54.168 -19.794 -90.202 1.00 87.75 69 THR A O 1
ATOM 554 N N . MET A 1 70 ? 56.006 -19.077 -91.272 1.00 87.62 70 MET A N 1
ATOM 555 C CA . MET A 1 70 ? 56.430 -18.184 -90.187 1.00 87.62 70 MET A CA 1
ATOM 556 C C . MET A 1 70 ? 55.435 -17.038 -89.965 1.00 87.62 70 MET A C 1
ATOM 558 O O . MET A 1 70 ? 55.151 -16.693 -88.823 1.00 87.62 70 MET A O 1
ATOM 562 N N . GLN A 1 71 ? 54.861 -16.468 -91.027 1.00 89.94 71 GLN A N 1
ATOM 563 C CA . GLN A 1 71 ? 53.810 -15.453 -90.918 1.00 89.94 71 GLN A CA 1
ATOM 564 C C . GLN A 1 71 ? 52.556 -16.016 -90.237 1.00 89.94 71 GLN A C 1
ATOM 566 O O . GLN A 1 71 ? 52.042 -15.397 -89.309 1.00 89.94 71 GLN A O 1
ATOM 571 N N . ALA A 1 72 ? 52.113 -17.220 -90.611 1.00 91.19 72 ALA A N 1
ATOM 572 C CA . ALA A 1 72 ? 50.985 -17.886 -89.960 1.00 91.19 72 ALA A CA 1
ATOM 573 C C . ALA A 1 72 ? 51.259 -18.193 -88.473 1.00 91.19 72 ALA A C 1
ATOM 575 O O . ALA A 1 72 ? 50.363 -18.073 -87.633 1.00 91.19 72 ALA A O 1
ATOM 576 N N . GLU A 1 73 ? 52.495 -18.558 -88.123 1.00 93.06 73 GLU A N 1
ATOM 577 C CA . GLU A 1 73 ? 52.918 -18.738 -86.731 1.00 93.06 73 GLU A CA 1
ATOM 578 C C . GLU A 1 73 ? 52.923 -17.420 -85.950 1.00 93.06 73 GLU A C 1
ATOM 580 O O . GLU A 1 73 ? 52.424 -17.384 -84.823 1.00 93.06 73 GLU A O 1
ATOM 585 N N . VAL A 1 74 ? 53.417 -16.329 -86.544 1.00 93.06 74 VAL A N 1
ATOM 586 C CA . VAL A 1 74 ? 53.374 -14.986 -85.946 1.00 93.06 74 VAL A CA 1
ATOM 587 C C . VAL A 1 74 ? 51.928 -14.561 -85.704 1.00 93.06 74 VAL A C 1
ATOM 589 O O . VAL A 1 74 ? 51.590 -14.215 -84.575 1.00 93.06 74 VAL A O 1
ATOM 592 N N . GLU A 1 75 ? 51.045 -14.686 -86.695 1.00 93.75 75 GLU A N 1
ATOM 593 C CA . GLU A 1 75 ? 49.620 -14.369 -86.539 1.00 93.75 75 GLU A CA 1
ATOM 594 C C . GLU A 1 75 ? 48.950 -15.224 -85.447 1.00 93.75 75 GLU A C 1
ATOM 596 O O . GLU A 1 75 ? 48.130 -14.737 -84.661 1.00 93.75 75 GLU A O 1
ATOM 601 N N . MET A 1 76 ? 49.302 -16.511 -85.352 1.00 93.62 76 MET A N 1
ATOM 602 C CA . MET A 1 76 ? 48.802 -17.398 -84.300 1.00 93.62 76 MET A CA 1
ATOM 603 C C . MET A 1 76 ? 49.284 -16.957 -82.910 1.00 93.62 76 MET A C 1
ATOM 605 O O . MET A 1 76 ? 48.495 -16.937 -81.958 1.00 93.62 76 MET A O 1
ATOM 609 N N . LEU A 1 77 ? 50.564 -16.604 -82.777 1.00 94.00 77 LEU A N 1
ATOM 610 C CA . LEU A 1 77 ? 51.144 -16.101 -81.533 1.00 94.00 77 LEU A CA 1
ATOM 611 C C . LEU A 1 77 ? 50.559 -14.741 -81.149 1.00 94.00 77 LEU A C 1
ATOM 613 O O . LEU A 1 77 ? 50.273 -14.522 -79.973 1.00 94.00 77 LEU A O 1
ATOM 617 N N . GLU A 1 78 ? 50.295 -13.864 -82.113 1.00 93.94 78 GLU A N 1
ATOM 618 C CA . GLU A 1 78 ? 49.624 -12.584 -81.891 1.00 93.94 78 GLU A CA 1
ATOM 619 C C . GLU A 1 78 ? 48.200 -12.777 -81.368 1.00 93.94 78 GLU A C 1
ATOM 621 O O . GLU A 1 78 ? 47.829 -12.156 -80.369 1.00 93.94 78 GLU A O 1
ATOM 626 N N . ARG A 1 79 ? 47.415 -13.692 -81.956 1.00 95.00 79 ARG A N 1
ATOM 627 C CA . ARG A 1 79 ? 46.073 -14.033 -81.445 1.00 95.00 79 ARG A CA 1
ATOM 628 C C . ARG A 1 79 ? 46.128 -14.601 -80.026 1.00 95.00 79 ARG A C 1
ATOM 630 O O . ARG A 1 79 ? 45.333 -14.203 -79.174 1.00 95.00 79 ARG A O 1
ATOM 637 N N . LYS A 1 80 ? 47.083 -15.492 -79.735 1.00 95.69 80 LYS A N 1
ATOM 638 C CA . LYS A 1 80 ? 47.299 -16.024 -78.374 1.00 95.69 80 LYS A CA 1
ATOM 639 C C . LYS A 1 80 ? 47.692 -14.920 -77.392 1.00 95.69 80 LYS A C 1
ATOM 641 O O . LYS A 1 80 ? 47.158 -14.866 -76.287 1.00 95.69 80 LYS A O 1
ATOM 646 N N . LEU A 1 81 ? 48.575 -14.010 -77.798 1.00 94.12 81 LEU A N 1
ATOM 647 C CA . LEU A 1 81 ? 48.985 -12.865 -76.991 1.00 94.12 81 LEU A CA 1
ATOM 648 C C . LEU A 1 81 ? 47.807 -11.924 -76.713 1.00 94.12 81 LEU A C 1
ATOM 650 O O . LEU A 1 81 ? 47.662 -11.442 -75.592 1.00 94.12 81 LEU A O 1
ATOM 654 N N . GLN A 1 82 ? 46.949 -11.674 -77.703 1.00 94.62 82 GLN A N 1
ATOM 655 C CA . GLN A 1 82 ? 45.724 -10.893 -77.525 1.00 94.62 82 GLN A CA 1
ATOM 656 C C . GLN A 1 82 ? 44.766 -11.565 -76.536 1.00 94.62 82 GLN A C 1
ATOM 658 O O . GLN A 1 82 ? 44.272 -10.898 -75.625 1.00 94.62 82 GLN A O 1
ATOM 663 N N . TYR A 1 83 ? 44.562 -12.879 -76.650 1.00 95.25 83 TYR A N 1
ATOM 664 C CA . TYR A 1 83 ? 43.740 -13.639 -75.709 1.00 95.25 83 TYR A CA 1
ATOM 665 C C . TYR A 1 83 ? 44.283 -13.560 -74.274 1.00 95.25 83 TYR A C 1
ATOM 667 O O . TYR A 1 83 ? 43.541 -13.247 -73.343 1.00 95.25 83 TYR A O 1
ATOM 675 N N . GLU A 1 84 ? 45.591 -13.748 -74.085 1.00 93.62 84 GLU A N 1
ATOM 676 C CA . GLU A 1 84 ? 46.217 -13.623 -72.764 1.00 93.62 84 GLU A CA 1
ATOM 677 C C . GLU A 1 84 ? 46.174 -12.181 -72.224 1.00 93.62 84 GLU A C 1
ATOM 679 O O . GLU A 1 84 ? 45.988 -11.970 -71.024 1.00 93.62 84 GLU A O 1
ATOM 684 N N . ARG A 1 85 ? 46.248 -11.158 -73.089 1.00 94.81 85 ARG A N 1
ATOM 685 C CA . ARG A 1 85 ? 46.030 -9.752 -72.696 1.00 94.81 85 ARG A CA 1
ATOM 686 C C . ARG A 1 85 ? 44.599 -9.508 -72.211 1.00 94.81 85 ARG A C 1
ATOM 688 O O . ARG A 1 85 ? 44.426 -8.849 -71.184 1.00 94.81 85 ARG A O 1
ATOM 695 N N . MET A 1 86 ? 43.591 -10.044 -72.904 1.00 94.56 86 MET A N 1
ATOM 696 C CA . MET A 1 86 ? 42.190 -9.958 -72.471 1.00 94.56 86 MET A CA 1
ATOM 697 C C . MET A 1 86 ? 41.978 -10.682 -71.140 1.00 94.56 86 MET A C 1
ATOM 699 O O . MET A 1 86 ? 41.462 -10.090 -70.194 1.00 94.56 86 MET A O 1
ATOM 703 N N . ARG A 1 87 ? 42.487 -11.912 -71.014 1.00 96.25 87 ARG A N 1
ATOM 704 C CA . ARG A 1 87 ? 42.425 -12.697 -69.776 1.00 96.25 87 ARG A CA 1
ATOM 705 C C . ARG A 1 87 ? 43.085 -11.974 -68.602 1.00 96.25 87 ARG A C 1
ATOM 707 O O . ARG A 1 87 ? 42.528 -11.942 -67.505 1.00 96.25 87 ARG A O 1
ATOM 714 N N . LYS A 1 88 ? 44.247 -11.350 -68.824 1.00 95.06 88 LYS A N 1
ATOM 715 C CA . LYS A 1 88 ? 44.914 -10.505 -67.824 1.00 95.06 88 LYS A CA 1
ATOM 716 C C . LYS A 1 88 ? 44.021 -9.337 -67.408 1.00 95.06 88 LYS A C 1
ATOM 718 O O . LYS A 1 88 ? 43.901 -9.079 -66.214 1.00 95.06 88 LYS A O 1
ATOM 723 N N . ASN A 1 89 ? 43.391 -8.644 -68.357 1.00 95.38 89 ASN A N 1
ATOM 724 C CA . ASN A 1 89 ? 42.492 -7.528 -68.058 1.00 95.38 89 ASN A CA 1
ATOM 725 C C . ASN A 1 89 ? 41.292 -7.974 -67.204 1.00 95.38 89 ASN A C 1
ATOM 727 O O . ASN A 1 89 ? 40.977 -7.326 -66.207 1.00 95.38 89 ASN A O 1
ATOM 731 N N . ASP A 1 90 ? 40.690 -9.117 -67.527 1.00 95.44 90 ASP A N 1
ATOM 732 C CA . ASP A 1 90 ? 39.561 -9.668 -66.774 1.00 95.44 90 ASP A CA 1
ATOM 733 C C . ASP A 1 90 ? 39.954 -10.081 -65.354 1.00 95.44 90 ASP A C 1
ATOM 735 O O . ASP A 1 90 ? 39.228 -9.803 -64.397 1.00 95.44 90 ASP A O 1
ATOM 739 N N . ILE A 1 91 ? 41.125 -10.702 -65.185 1.00 94.75 91 ILE A N 1
ATOM 740 C CA . ILE A 1 91 ? 41.658 -11.035 -63.858 1.00 94.75 91 ILE A CA 1
ATOM 741 C C . ILE A 1 91 ? 41.942 -9.759 -63.060 1.00 94.75 91 ILE A C 1
ATOM 743 O O . ILE A 1 91 ? 41.616 -9.703 -61.877 1.00 94.75 91 ILE A O 1
ATOM 747 N N . VAL A 1 92 ? 42.499 -8.718 -63.687 1.00 96.31 92 VAL A N 1
ATOM 748 C CA . VAL A 1 92 ? 42.749 -7.424 -63.032 1.00 96.31 92 VAL A CA 1
ATOM 749 C C . VAL A 1 92 ? 41.439 -6.778 -62.579 1.00 96.31 92 VAL A C 1
ATOM 751 O O . VAL A 1 92 ? 41.358 -6.332 -61.436 1.00 96.31 92 VAL A O 1
ATOM 754 N N . LYS A 1 93 ? 40.393 -6.795 -63.414 1.00 95.88 93 LYS A N 1
ATOM 755 C CA . LYS A 1 93 ? 39.054 -6.310 -63.041 1.00 95.88 93 LYS A CA 1
ATOM 756 C C . LYS A 1 93 ? 38.471 -7.089 -61.863 1.00 95.88 93 LYS A C 1
ATOM 758 O O . LYS A 1 93 ? 38.013 -6.472 -60.907 1.00 95.88 93 LYS A O 1
ATOM 763 N N . LYS A 1 94 ? 38.543 -8.424 -61.889 1.00 95.56 94 LYS A N 1
ATOM 764 C CA . LYS A 1 94 ? 38.082 -9.282 -60.780 1.00 95.56 94 LYS A CA 1
ATOM 765 C C . LYS A 1 94 ? 38.879 -9.056 -59.494 1.00 95.56 94 LYS A C 1
ATOM 767 O O . LYS A 1 94 ? 38.321 -9.095 -58.404 1.00 95.56 94 LYS A O 1
ATOM 772 N N . ASN A 1 95 ? 40.184 -8.809 -59.598 1.00 94.94 95 ASN A N 1
ATOM 773 C CA . ASN A 1 95 ? 41.011 -8.485 -58.437 1.00 94.94 95 ASN A CA 1
ATOM 774 C C . ASN A 1 95 ? 40.625 -7.116 -57.859 1.00 94.94 95 ASN A C 1
ATOM 776 O O . ASN A 1 95 ? 40.510 -6.974 -56.645 1.00 94.94 95 ASN A O 1
ATOM 780 N N . ALA A 1 96 ? 40.371 -6.126 -58.720 1.00 95.38 96 ALA A N 1
ATOM 781 C CA . ALA A 1 96 ? 39.901 -4.812 -58.301 1.00 95.38 96 ALA A CA 1
ATOM 782 C C . ALA A 1 96 ? 38.533 -4.889 -57.606 1.00 95.38 96 ALA A C 1
ATOM 784 O O . ALA A 1 96 ? 38.382 -4.317 -56.529 1.00 95.38 96 ALA A O 1
ATOM 785 N N . SER A 1 97 ? 37.572 -5.644 -58.153 1.00 94.31 97 SER A N 1
ATOM 786 C CA . SER A 1 97 ? 36.263 -5.831 -57.512 1.00 94.31 97 SER A CA 1
ATOM 787 C C . SER A 1 97 ? 36.389 -6.544 -56.165 1.00 94.31 97 SER A C 1
ATOM 789 O O . SER A 1 97 ? 35.899 -6.033 -55.167 1.00 94.31 97 SER A O 1
ATOM 791 N N . ALA A 1 98 ? 37.157 -7.636 -56.088 1.00 94.38 98 ALA A N 1
ATOM 792 C CA . ALA A 1 98 ? 37.383 -8.350 -54.831 1.00 94.38 98 ALA A CA 1
ATOM 793 C C . ALA A 1 98 ? 38.044 -7.465 -53.757 1.00 94.38 98 ALA A C 1
ATOM 795 O O . ALA A 1 98 ? 37.715 -7.564 -52.577 1.00 94.38 98 ALA A O 1
ATOM 796 N N . ARG A 1 99 ? 38.958 -6.564 -54.144 1.00 94.12 99 ARG A N 1
ATOM 797 C CA . ARG A 1 99 ? 39.538 -5.578 -53.215 1.00 94.12 99 ARG A CA 1
ATOM 798 C C . ARG A 1 99 ? 38.491 -4.596 -52.701 1.00 94.12 99 ARG A C 1
ATOM 800 O O . ARG A 1 99 ? 38.509 -4.281 -51.513 1.00 94.12 99 ARG A O 1
ATOM 807 N N . ILE A 1 100 ? 37.599 -4.121 -53.570 1.00 93.00 100 ILE A N 1
ATOM 808 C CA . ILE A 1 100 ? 36.491 -3.241 -53.179 1.00 93.00 100 ILE A CA 1
ATOM 809 C C . ILE A 1 100 ? 35.562 -3.973 -52.205 1.00 93.00 100 ILE A C 1
ATOM 811 O O . ILE A 1 100 ? 35.245 -3.414 -51.158 1.00 93.00 100 ILE A O 1
ATOM 815 N N . ASP A 1 101 ? 35.211 -5.229 -52.482 1.00 94.00 101 ASP A N 1
ATOM 816 C CA . ASP A 1 101 ? 34.347 -6.040 -51.616 1.00 94.00 101 ASP A CA 1
ATOM 817 C C . ASP A 1 101 ? 34.975 -6.262 -50.232 1.00 94.00 101 ASP A C 1
ATOM 819 O O . ASP A 1 101 ? 34.316 -6.082 -49.207 1.00 94.00 101 ASP A O 1
ATOM 823 N N . VAL A 1 102 ? 36.276 -6.571 -50.178 1.00 90.56 102 VAL A N 1
ATOM 824 C CA . VAL A 1 102 ? 37.022 -6.718 -48.916 1.00 90.56 102 VAL A CA 1
ATOM 825 C C . VAL A 1 102 ? 37.069 -5.402 -48.138 1.00 90.56 102 VAL A C 1
ATOM 827 O O . VAL A 1 102 ? 36.883 -5.399 -46.920 1.00 90.56 102 VAL A O 1
ATOM 830 N N . LEU A 1 103 ? 37.302 -4.274 -48.813 1.00 87.31 103 LEU A N 1
ATOM 831 C CA . LEU A 1 103 ? 37.295 -2.958 -48.171 1.00 87.31 103 LEU A CA 1
ATOM 832 C C . LEU A 1 103 ? 35.902 -2.593 -47.650 1.00 87.31 103 LEU A C 1
ATOM 834 O O . LEU A 1 103 ? 35.789 -2.081 -46.536 1.00 87.31 103 LEU A O 1
ATOM 838 N N . HIS A 1 104 ? 34.852 -2.892 -48.415 1.00 88.38 104 HIS A N 1
ATOM 839 C CA . HIS A 1 104 ? 33.472 -2.667 -48.006 1.00 88.38 104 HIS A CA 1
ATOM 840 C C . HIS A 1 104 ? 33.109 -3.521 -46.786 1.00 88.38 104 HIS A C 1
ATOM 842 O O . HIS A 1 104 ? 32.622 -2.978 -45.798 1.00 88.38 104 HIS A O 1
ATOM 848 N N . ALA A 1 105 ? 33.436 -4.817 -46.798 1.00 85.69 105 ALA A N 1
ATOM 849 C CA . ALA A 1 105 ? 33.232 -5.716 -45.663 1.00 85.69 105 ALA A CA 1
ATOM 850 C C . ALA A 1 105 ? 34.022 -5.271 -44.421 1.00 85.69 105 ALA A C 1
ATOM 852 O O . ALA A 1 105 ? 33.509 -5.289 -43.305 1.00 85.69 105 ALA A O 1
ATOM 853 N N . ARG A 1 106 ? 35.265 -4.805 -44.589 1.00 82.88 106 ARG A N 1
ATOM 854 C CA . ARG A 1 106 ? 36.072 -4.280 -43.477 1.00 82.88 106 ARG A CA 1
ATOM 855 C C . ARG A 1 106 ? 35.480 -2.997 -42.896 1.00 82.88 106 ARG A C 1
ATOM 857 O O . ARG A 1 106 ? 35.527 -2.808 -41.683 1.00 82.88 106 ARG A O 1
ATOM 864 N N . LYS A 1 107 ? 34.919 -2.135 -43.749 1.00 81.75 107 LYS A N 1
ATOM 865 C CA . LYS A 1 107 ? 34.230 -0.909 -43.336 1.00 81.75 107 LYS A CA 1
ATOM 866 C C . LYS A 1 107 ? 32.902 -1.218 -42.638 1.00 81.75 107 LYS A C 1
ATOM 868 O O . LYS A 1 107 ? 32.611 -0.590 -41.627 1.00 81.75 107 LYS A O 1
ATOM 873 N N . SER A 1 108 ? 32.130 -2.193 -43.125 1.00 82.38 108 SER A N 1
ATOM 874 C CA . SER A 1 108 ? 30.856 -2.598 -42.515 1.00 82.38 108 SER A CA 1
ATOM 875 C C . SER A 1 108 ? 31.040 -3.340 -41.191 1.00 82.38 108 SER A C 1
ATOM 877 O O . SER A 1 108 ? 30.244 -3.158 -40.280 1.00 82.38 108 SER A O 1
ATOM 879 N N . MET A 1 109 ? 32.100 -4.142 -41.059 1.00 75.44 109 MET A N 1
ATOM 880 C CA . MET A 1 109 ? 32.418 -4.883 -39.831 1.00 75.44 109 MET A CA 1
ATOM 881 C C . MET A 1 109 ? 33.007 -3.996 -38.722 1.00 75.44 109 MET A C 1
ATOM 883 O O . MET A 1 109 ? 33.278 -4.493 -37.636 1.00 75.44 109 MET A O 1
ATOM 887 N N . GLY A 1 110 ? 33.234 -2.701 -38.973 1.00 72.75 110 GLY A N 1
ATOM 888 C CA . GLY A 1 110 ? 33.586 -1.726 -37.934 1.00 72.75 110 GLY A CA 1
ATOM 889 C C . GLY A 1 110 ? 34.955 -1.918 -37.268 1.00 72.75 110 GLY A C 1
ATOM 890 O O . GLY A 1 110 ? 35.309 -1.150 -36.386 1.00 72.75 110 GLY A O 1
ATOM 891 N N . GLY A 1 111 ? 35.762 -2.887 -37.703 1.00 79.25 111 GLY A N 1
ATOM 892 C CA . GLY A 1 111 ? 37.029 -3.244 -37.065 1.00 79.25 111 GLY A CA 1
ATOM 893 C C . GLY A 1 111 ? 36.898 -4.437 -36.114 1.00 79.25 111 GLY A C 1
ATOM 894 O O . GLY A 1 111 ? 35.831 -4.744 -35.598 1.00 79.25 111 GLY A O 1
ATOM 895 N N . VAL A 1 112 ? 38.015 -5.130 -35.883 1.00 73.44 112 VAL A N 1
ATOM 896 C CA . VAL A 1 112 ? 38.044 -6.427 -35.175 1.00 73.44 112 VAL A CA 1
ATOM 897 C C . VAL A 1 112 ? 37.601 -6.312 -33.709 1.00 73.44 112 VAL A C 1
ATOM 899 O O . VAL A 1 112 ? 37.115 -7.280 -33.138 1.00 73.44 112 VAL A O 1
ATOM 902 N N . ASN A 1 113 ? 37.724 -5.125 -33.106 1.00 79.62 113 ASN A N 1
ATOM 903 C CA . ASN A 1 113 ? 37.402 -4.915 -31.695 1.00 79.62 113 ASN A CA 1
ATOM 904 C C . ASN A 1 113 ? 35.934 -4.536 -31.437 1.00 79.62 113 ASN A C 1
ATOM 906 O O . ASN A 1 113 ? 35.482 -4.644 -30.304 1.00 79.62 113 ASN A O 1
ATOM 910 N N . VAL A 1 114 ? 35.172 -4.135 -32.465 1.00 82.50 114 VAL A N 1
ATOM 911 C CA . VAL A 1 114 ? 33.773 -3.695 -32.296 1.00 82.50 114 VAL A CA 1
ATOM 912 C C . VAL A 1 114 ? 32.876 -4.844 -31.852 1.00 82.50 114 VAL A C 1
ATOM 914 O O . VAL A 1 114 ? 31.982 -4.653 -31.036 1.00 82.50 114 VAL A O 1
ATOM 917 N N . THR A 1 115 ? 33.127 -6.064 -32.327 1.00 82.25 115 THR A N 1
ATOM 918 C CA . THR A 1 115 ? 32.368 -7.244 -31.892 1.00 82.25 115 THR A CA 1
ATOM 919 C C . THR A 1 115 ? 32.650 -7.593 -30.432 1.00 82.25 115 THR A C 1
ATOM 921 O O . THR A 1 115 ? 31.722 -7.916 -29.693 1.00 82.25 115 THR A O 1
ATOM 924 N N . ALA A 1 116 ? 33.910 -7.495 -29.998 1.00 86.94 116 ALA A N 1
ATOM 925 C CA . ALA A 1 116 ? 34.301 -7.741 -28.611 1.00 86.94 116 ALA A CA 1
ATOM 926 C C . ALA A 1 116 ? 33.750 -6.657 -27.671 1.00 86.94 116 ALA A C 1
ATOM 928 O O . ALA A 1 116 ? 33.191 -6.981 -26.627 1.00 86.94 116 ALA A O 1
ATOM 929 N N . GLU A 1 117 ? 33.831 -5.387 -28.073 1.00 88.38 117 GLU A N 1
ATOM 930 C CA . GLU A 1 117 ? 33.282 -4.258 -27.318 1.00 88.38 117 GLU A CA 1
ATOM 931 C C . GLU A 1 117 ? 31.754 -4.333 -27.216 1.00 88.38 117 GLU A C 1
ATOM 933 O O . GLU A 1 117 ? 31.211 -4.168 -26.126 1.00 88.38 117 GLU A O 1
ATOM 938 N N . ASN A 1 118 ? 31.058 -4.679 -28.306 1.00 86.94 118 ASN A N 1
ATOM 939 C CA . ASN A 1 118 ? 29.613 -4.909 -28.280 1.00 86.94 118 ASN A CA 1
ATOM 940 C C . ASN A 1 118 ? 29.238 -6.077 -27.362 1.00 86.94 118 ASN A C 1
ATOM 942 O O . ASN A 1 118 ? 28.283 -5.958 -26.602 1.00 86.94 118 ASN A O 1
ATOM 946 N N . THR A 1 119 ? 29.991 -7.180 -27.389 1.00 90.31 119 THR A N 1
ATOM 947 C CA . THR A 1 119 ? 29.745 -8.320 -26.489 1.00 90.31 119 THR A CA 1
ATOM 948 C C . THR A 1 119 ? 29.926 -7.895 -25.032 1.00 90.31 119 THR A C 1
ATOM 950 O O . THR A 1 119 ? 29.042 -8.111 -24.212 1.00 90.31 119 THR A O 1
ATOM 953 N N . GLN A 1 120 ? 31.001 -7.164 -24.725 1.00 93.19 120 GLN A N 1
ATOM 954 C CA . GLN A 1 120 ? 31.247 -6.650 -23.379 1.00 93.19 120 GLN A CA 1
ATOM 955 C C . GLN A 1 120 ? 30.188 -5.625 -22.932 1.00 93.19 120 GLN A C 1
ATOM 957 O O . GLN A 1 120 ? 29.851 -5.549 -21.750 1.00 93.19 120 GLN A O 1
ATOM 962 N N . ALA A 1 121 ? 29.671 -4.805 -23.850 1.00 92.12 121 ALA A N 1
ATOM 963 C CA . ALA A 1 121 ? 28.584 -3.874 -23.568 1.00 92.12 121 ALA A CA 1
ATOM 964 C C . ALA A 1 121 ? 27.277 -4.617 -23.255 1.00 92.12 121 ALA A C 1
ATOM 966 O O . ALA A 1 121 ? 26.589 -4.252 -22.301 1.00 92.12 121 ALA A O 1
ATOM 967 N N . VAL A 1 122 ? 26.975 -5.683 -24.004 1.00 94.50 122 VAL A N 1
ATOM 968 C CA . VAL A 1 122 ? 25.830 -6.566 -23.745 1.00 94.50 122 VAL A CA 1
ATOM 969 C C . VAL A 1 122 ? 25.984 -7.270 -22.397 1.00 94.50 122 VAL A C 1
ATOM 971 O O . VAL A 1 122 ? 25.050 -7.220 -21.605 1.00 94.50 122 VAL A O 1
ATOM 974 N N . ASP A 1 123 ? 27.154 -7.820 -22.069 1.00 95.50 123 ASP A N 1
ATOM 975 C CA . ASP A 1 123 ? 27.396 -8.483 -20.776 1.00 95.50 123 ASP A CA 1
ATOM 976 C C . ASP A 1 123 ? 27.209 -7.521 -19.594 1.00 95.50 123 ASP A C 1
ATOM 978 O O . ASP A 1 123 ? 26.550 -7.840 -18.603 1.00 95.50 123 ASP A O 1
ATOM 982 N N . LYS A 1 124 ? 27.714 -6.285 -19.712 1.00 96.12 124 LYS A N 1
ATOM 983 C CA . LYS A 1 124 ? 27.465 -5.234 -18.711 1.00 96.12 124 LYS A CA 1
ATOM 984 C C . LYS A 1 124 ? 25.974 -4.931 -18.577 1.00 96.12 124 LYS A C 1
ATOM 986 O O . LYS A 1 124 ? 25.493 -4.722 -17.465 1.00 96.12 124 LYS A O 1
ATOM 991 N N . GLN A 1 125 ? 25.241 -4.894 -19.689 1.00 95.06 125 GLN A N 1
ATOM 992 C CA . GLN A 1 125 ? 23.800 -4.666 -19.670 1.00 95.06 125 GLN A CA 1
ATOM 993 C C . GLN A 1 125 ? 23.051 -5.831 -19.013 1.00 95.06 125 GLN A C 1
ATOM 995 O O . GLN A 1 125 ? 22.146 -5.578 -18.218 1.00 95.06 125 GLN A O 1
ATOM 1000 N N . VAL A 1 126 ? 23.448 -7.077 -19.285 1.00 96.19 126 VAL A N 1
ATOM 1001 C CA . VAL A 1 126 ? 22.909 -8.275 -18.626 1.00 96.19 126 VAL A CA 1
ATOM 1002 C C . VAL A 1 126 ? 23.106 -8.171 -17.118 1.00 96.19 126 VAL A C 1
ATOM 1004 O O . VAL A 1 126 ? 22.120 -8.222 -16.392 1.00 96.19 126 VAL A O 1
ATOM 1007 N N . HIS A 1 127 ? 24.316 -7.868 -16.645 1.00 97.44 127 HIS A N 1
ATOM 1008 C CA . HIS A 1 127 ? 24.573 -7.707 -15.210 1.00 97.44 127 HIS A CA 1
ATOM 1009 C C . HIS A 1 127 ? 23.756 -6.590 -14.552 1.00 97.44 127 HIS A C 1
ATOM 1011 O O . HIS A 1 127 ? 23.306 -6.724 -13.415 1.00 97.44 127 HIS A O 1
ATOM 1017 N N . VAL A 1 128 ? 23.530 -5.469 -15.243 1.00 96.56 128 VAL A N 1
ATOM 1018 C CA . VAL A 1 128 ? 22.665 -4.398 -14.718 1.00 96.56 128 VAL A CA 1
ATOM 1019 C C . VAL A 1 128 ? 21.211 -4.865 -14.617 1.00 96.56 128 VAL A C 1
ATOM 1021 O O . VAL A 1 128 ? 20.528 -4.530 -13.647 1.00 96.56 128 VAL A O 1
ATOM 1024 N N . LEU A 1 129 ? 20.729 -5.630 -15.597 1.00 96.31 129 LEU A N 1
ATOM 1025 C CA . LEU A 1 129 ? 19.375 -6.181 -15.584 1.00 96.31 129 LEU A CA 1
ATOM 1026 C C . LEU A 1 129 ? 19.207 -7.271 -14.521 1.00 96.31 129 LEU A C 1
ATOM 1028 O O . LEU A 1 129 ? 18.188 -7.263 -13.836 1.00 96.31 129 LEU A O 1
ATOM 1032 N N . GLU A 1 130 ? 20.203 -8.136 -14.334 1.00 96.31 130 GLU A N 1
ATOM 1033 C CA . GLU A 1 130 ? 20.255 -9.135 -13.259 1.00 96.31 130 GLU A CA 1
ATOM 1034 C C . GLU A 1 130 ? 20.196 -8.458 -11.889 1.00 96.31 130 GLU A C 1
ATOM 1036 O O . GLU A 1 130 ? 19.281 -8.716 -11.115 1.00 96.31 130 GLU A O 1
ATOM 1041 N N . ASN A 1 131 ? 21.064 -7.473 -11.637 1.00 97.69 131 ASN A N 1
ATOM 1042 C CA . ASN A 1 131 ? 21.053 -6.721 -10.380 1.00 97.69 131 ASN A CA 1
ATOM 1043 C C . ASN A 1 131 ? 19.713 -6.013 -10.135 1.00 97.69 131 ASN A C 1
ATOM 1045 O O . ASN A 1 131 ? 19.235 -5.928 -9.002 1.00 97.69 131 ASN A O 1
ATOM 1049 N N . ARG A 1 132 ? 19.085 -5.483 -11.190 1.00 96.50 132 ARG A N 1
ATOM 1050 C CA . ARG A 1 132 ? 17.766 -4.848 -11.082 1.00 96.50 132 ARG A CA 1
ATOM 1051 C C . ARG A 1 132 ? 16.668 -5.872 -10.788 1.00 96.50 132 ARG A C 1
ATOM 1053 O O . ARG A 1 132 ? 15.746 -5.551 -10.038 1.00 96.50 132 ARG A O 1
ATOM 1060 N N . LEU A 1 133 ? 16.754 -7.065 -11.371 1.00 97.31 133 LEU A N 1
ATOM 1061 C CA . LEU A 1 133 ? 15.845 -8.171 -11.093 1.00 97.31 133 LEU A CA 1
ATOM 1062 C C . LEU A 1 133 ? 15.998 -8.640 -9.645 1.00 97.31 133 LEU A C 1
ATOM 1064 O O . LEU A 1 133 ? 14.994 -8.737 -8.947 1.00 97.31 133 LEU A O 1
ATOM 1068 N N . ASP A 1 134 ? 17.224 -8.826 -9.165 1.00 97.81 134 ASP A N 1
ATOM 1069 C CA . ASP A 1 134 ? 17.500 -9.234 -7.786 1.00 97.81 134 ASP A CA 1
ATOM 1070 C C . ASP A 1 134 ? 16.966 -8.213 -6.781 1.00 97.81 134 ASP A C 1
ATOM 1072 O O . ASP A 1 134 ? 16.260 -8.569 -5.838 1.00 97.81 134 ASP A O 1
ATOM 1076 N N . GLN A 1 135 ? 17.190 -6.918 -7.022 1.00 97.56 135 GLN A N 1
ATOM 1077 C CA . GLN A 1 135 ? 16.602 -5.862 -6.193 1.00 97.56 135 GLN A CA 1
ATOM 1078 C C . GLN A 1 135 ? 15.067 -5.886 -6.211 1.00 97.56 135 GLN A C 1
ATOM 1080 O O . GLN A 1 135 ? 14.433 -5.621 -5.188 1.00 97.56 135 GLN A O 1
ATOM 1085 N N . ALA A 1 136 ? 14.449 -6.186 -7.357 1.00 96.69 136 ALA A N 1
ATOM 1086 C CA . ALA A 1 136 ? 12.999 -6.317 -7.450 1.00 96.69 136 ALA A CA 1
ATOM 1087 C C . ALA A 1 136 ? 12.486 -7.559 -6.702 1.00 96.69 136 ALA A C 1
ATOM 1089 O O . ALA A 1 136 ? 11.455 -7.476 -6.036 1.00 96.69 136 ALA A O 1
ATOM 1090 N N . LEU A 1 137 ? 13.213 -8.678 -6.759 1.00 96.94 137 LEU A N 1
ATOM 1091 C CA . LEU A 1 137 ? 12.892 -9.905 -6.030 1.00 96.94 137 LEU A CA 1
ATOM 1092 C C . LEU A 1 137 ? 13.016 -9.717 -4.517 1.00 96.94 137 LEU A C 1
ATOM 1094 O O . LEU A 1 137 ? 12.138 -10.163 -3.782 1.00 96.94 137 LEU A O 1
ATOM 1098 N N . VAL A 1 138 ? 14.046 -9.009 -4.045 1.00 97.88 138 VAL A N 1
ATOM 1099 C CA . VAL A 1 138 ? 14.188 -8.655 -2.625 1.00 97.88 138 VAL A CA 1
ATOM 1100 C C . VAL A 1 138 ? 12.990 -7.825 -2.165 1.00 97.88 138 VAL A C 1
ATOM 1102 O O . VAL A 1 138 ? 12.309 -8.226 -1.225 1.00 97.88 138 VAL A O 1
ATOM 1105 N N . LYS A 1 139 ? 12.640 -6.752 -2.887 1.00 97.38 139 LYS A N 1
ATOM 1106 C CA . LYS A 1 139 ? 11.462 -5.922 -2.568 1.00 97.38 139 LYS A CA 1
ATOM 1107 C C . LYS A 1 139 ? 10.153 -6.709 -2.605 1.00 97.38 139 LYS A C 1
ATOM 1109 O O . LYS A 1 139 ? 9.260 -6.471 -1.796 1.00 97.38 139 LYS A O 1
ATOM 1114 N N . PHE A 1 140 ? 10.021 -7.647 -3.540 1.00 97.12 140 PHE A N 1
ATOM 1115 C CA . PHE A 1 140 ? 8.857 -8.523 -3.619 1.00 97.12 140 PHE A CA 1
ATOM 1116 C C . PHE A 1 140 ? 8.768 -9.455 -2.404 1.00 97.12 140 PHE A C 1
ATOM 1118 O O . PHE A 1 140 ? 7.700 -9.583 -1.807 1.00 97.12 140 PHE A O 1
ATOM 1125 N N . ASN A 1 141 ? 9.884 -10.056 -1.994 1.00 97.69 141 ASN A N 1
ATOM 1126 C CA . ASN A 1 141 ? 9.943 -10.918 -0.816 1.00 97.69 141 ASN A CA 1
ATOM 1127 C C . ASN A 1 141 ? 9.695 -10.138 0.483 1.00 97.69 141 ASN A C 1
ATOM 1129 O O . ASN A 1 141 ? 8.964 -10.619 1.347 1.00 97.69 141 ASN A O 1
ATOM 1133 N N . GLU A 1 142 ? 10.227 -8.921 0.602 1.00 97.12 142 GLU A N 1
ATOM 1134 C CA . GLU A 1 142 ? 9.930 -8.002 1.707 1.00 97.12 142 GLU A CA 1
ATOM 1135 C C . GLU A 1 142 ? 8.435 -7.669 1.763 1.00 97.12 142 GLU A C 1
ATOM 1137 O O . GLU A 1 142 ? 7.807 -7.791 2.816 1.00 97.12 142 GLU A O 1
ATOM 1142 N N . ALA A 1 143 ? 7.827 -7.331 0.620 1.00 96.88 143 ALA A N 1
ATOM 1143 C CA . ALA A 1 143 ? 6.394 -7.073 0.534 1.00 96.88 143 ALA A CA 1
ATOM 1144 C C . ALA A 1 143 ? 5.557 -8.314 0.892 1.00 96.88 143 ALA A C 1
ATOM 1146 O O . ALA A 1 143 ? 4.528 -8.185 1.556 1.00 96.88 143 ALA A O 1
ATOM 1147 N N . LEU A 1 144 ? 5.990 -9.518 0.504 1.00 98.00 144 LEU A N 1
ATOM 1148 C CA . LEU A 1 144 ? 5.340 -10.769 0.903 1.00 98.00 144 LEU A CA 1
ATOM 1149 C C . LEU A 1 144 ? 5.449 -11.023 2.409 1.00 98.00 144 LEU A C 1
ATOM 1151 O O . LEU A 1 144 ? 4.453 -11.405 3.027 1.00 98.00 144 LEU A O 1
ATOM 1155 N N . ALA A 1 145 ? 6.621 -10.799 3.005 1.00 97.75 145 ALA A N 1
ATOM 1156 C CA . ALA A 1 145 ? 6.827 -10.936 4.443 1.00 97.75 145 ALA A CA 1
ATOM 1157 C C . ALA A 1 145 ? 5.959 -9.940 5.226 1.00 97.75 145 ALA A C 1
ATOM 1159 O O . ALA A 1 145 ? 5.279 -10.330 6.175 1.00 97.75 145 ALA A O 1
ATOM 1160 N N . PHE A 1 146 ? 5.894 -8.687 4.771 1.00 98.12 146 PHE A N 1
ATOM 1161 C CA . PHE A 1 146 ? 5.017 -7.669 5.345 1.00 98.12 146 PHE A CA 1
ATOM 1162 C C . PHE A 1 146 ? 3.531 -8.014 5.168 1.00 98.12 146 PHE A C 1
ATOM 1164 O O . PHE A 1 146 ? 2.727 -7.858 6.083 1.00 98.12 146 PHE A O 1
ATOM 1171 N N . ASN A 1 147 ? 3.129 -8.554 4.015 1.00 97.69 147 ASN A N 1
ATOM 1172 C CA . ASN A 1 147 ? 1.748 -8.994 3.828 1.00 97.69 147 ASN A CA 1
ATOM 1173 C C . ASN A 1 147 ? 1.403 -10.178 4.744 1.00 97.69 147 ASN A C 1
ATOM 1175 O O . ASN A 1 147 ? 0.281 -10.265 5.239 1.00 97.69 147 ASN A O 1
ATOM 1179 N N . LYS A 1 148 ? 2.363 -11.075 4.993 1.00 98.44 148 LYS A N 1
ATOM 1180 C CA . LYS A 1 148 ? 2.207 -12.182 5.939 1.00 98.44 148 LYS A CA 1
ATOM 1181 C C . LYS A 1 148 ? 2.019 -11.670 7.369 1.00 98.44 148 LYS A C 1
ATOM 1183 O O . LYS A 1 148 ? 1.080 -12.119 8.020 1.00 98.44 148 LYS A O 1
ATOM 1188 N N . SER A 1 149 ? 2.832 -10.715 7.824 1.00 97.62 149 SER A N 1
ATOM 1189 C CA . SER A 1 149 ? 2.679 -10.136 9.167 1.00 97.62 149 SER A CA 1
ATOM 1190 C C . SER A 1 149 ? 1.354 -9.384 9.322 1.00 97.62 149 SER A C 1
ATOM 1192 O O . SER A 1 149 ? 0.681 -9.542 10.336 1.00 97.62 149 SER A O 1
ATOM 1194 N N . LEU A 1 150 ? 0.908 -8.647 8.298 1.00 98.00 150 LEU A N 1
ATOM 1195 C CA . LEU A 1 150 ? -0.412 -8.008 8.305 1.00 98.00 150 LEU A CA 1
ATOM 1196 C C . LEU A 1 150 ? -1.559 -9.022 8.381 1.00 98.00 150 LEU A C 1
ATOM 1198 O O . LEU A 1 150 ? -2.534 -8.789 9.091 1.00 98.00 150 LEU A O 1
ATOM 1202 N N . ARG A 1 151 ? -1.468 -10.151 7.665 1.00 98.19 151 ARG A N 1
ATOM 1203 C CA . ARG A 1 151 ? -2.480 -11.219 7.757 1.00 98.19 151 ARG A CA 1
ATOM 1204 C C . ARG A 1 151 ? -2.547 -11.800 9.164 1.00 98.19 151 ARG A C 1
ATOM 1206 O O . ARG A 1 151 ? -3.642 -11.952 9.691 1.00 98.19 151 ARG A O 1
ATOM 1213 N N . GLU A 1 152 ? -1.396 -12.053 9.775 1.00 98.19 152 GLU A N 1
ATOM 1214 C CA . GLU A 1 152 ? -1.310 -12.549 11.149 1.00 98.19 152 GLU A CA 1
ATOM 1215 C C . GLU A 1 152 ? -1.900 -11.546 12.153 1.00 98.19 152 GLU A C 1
ATOM 1217 O O . GLU A 1 152 ? -2.718 -11.921 12.988 1.00 98.19 152 GLU A O 1
ATOM 1222 N N . GLN A 1 153 ? -1.600 -10.250 12.010 1.00 98.31 153 GLN A N 1
ATOM 1223 C CA . GLN A 1 153 ? -2.223 -9.198 12.822 1.00 98.31 153 GLN A CA 1
ATOM 1224 C C . GLN A 1 153 ? -3.745 -9.146 12.642 1.00 98.31 153 GLN A C 1
ATOM 1226 O O . GLN A 1 153 ? -4.480 -9.025 13.620 1.00 98.31 153 GLN A O 1
ATOM 1231 N N . ILE A 1 154 ? -4.242 -9.261 11.406 1.00 97.88 154 ILE A N 1
ATOM 1232 C CA . ILE A 1 154 ? -5.684 -9.303 11.129 1.00 97.88 154 ILE A CA 1
ATOM 1233 C C . ILE A 1 154 ? -6.332 -10.510 11.813 1.00 97.88 154 ILE A C 1
ATOM 1235 O O . ILE A 1 154 ? -7.426 -10.378 12.366 1.00 97.88 154 ILE A O 1
ATOM 1239 N N . ASP A 1 155 ? -5.691 -11.674 11.776 1.00 98.12 155 ASP A N 1
ATOM 1240 C CA . ASP A 1 155 ? -6.228 -12.881 12.397 1.00 98.12 155 ASP A CA 1
ATOM 1241 C C . ASP A 1 155 ? -6.202 -12.791 13.930 1.00 98.12 155 ASP A C 1
ATOM 1243 O O . ASP A 1 155 ? -7.229 -13.072 14.552 1.00 98.12 155 ASP A O 1
ATOM 1247 N N . ASN A 1 156 ? -5.140 -12.243 14.528 1.00 97.81 156 ASN A N 1
ATOM 1248 C CA . ASN A 1 156 ? -5.088 -11.937 15.963 1.00 97.81 156 ASN A CA 1
ATOM 1249 C C . ASN A 1 156 ? -6.226 -10.989 16.378 1.00 97.81 156 ASN A C 1
ATOM 1251 O O . ASN A 1 156 ? -7.013 -11.309 17.269 1.00 97.81 156 ASN A O 1
ATOM 1255 N N . LEU A 1 157 ? -6.409 -9.872 15.664 1.00 97.62 157 LEU A N 1
ATOM 1256 C CA . LEU A 1 157 ? -7.499 -8.922 15.930 1.00 97.62 157 LEU A CA 1
ATOM 1257 C C . LEU A 1 157 ? -8.887 -9.566 15.774 1.00 97.62 157 LEU A C 1
ATOM 1259 O O . LEU A 1 157 ? -9.838 -9.225 16.486 1.00 97.62 157 LEU A O 1
ATOM 1263 N N . ARG A 1 158 ? -9.046 -10.514 14.844 1.00 98.19 158 ARG A N 1
ATOM 1264 C CA . ARG A 1 158 ? -10.297 -11.270 14.681 1.00 98.19 158 ARG A CA 1
ATOM 1265 C C . ARG A 1 158 ? -10.546 -12.211 15.852 1.00 98.19 158 ARG A C 1
ATOM 1267 O O . ARG A 1 158 ? -11.701 -12.346 16.264 1.00 98.19 158 ARG A O 1
ATOM 1274 N N . GLU A 1 159 ? -9.518 -12.875 16.363 1.00 98.06 159 GLU A N 1
ATOM 1275 C CA . GLU A 1 159 ? -9.621 -13.736 17.542 1.00 98.06 159 GLU A CA 1
ATOM 1276 C C . GLU A 1 159 ? -9.939 -12.931 18.799 1.00 98.06 159 GLU A C 1
ATOM 1278 O O . GLU A 1 159 ? -10.910 -13.250 19.490 1.00 98.06 159 GLU A O 1
ATOM 1283 N N . GLU A 1 160 ? -9.236 -11.823 19.025 1.00 97.38 160 GLU A N 1
ATOM 1284 C CA . GLU A 1 160 ? -9.532 -10.880 20.105 1.00 97.38 160 GLU A CA 1
ATOM 1285 C C . GLU A 1 160 ? -10.978 -10.389 20.024 1.00 97.38 160 GLU A C 1
ATOM 1287 O O . GLU A 1 160 ? -11.725 -10.474 21.000 1.00 97.38 160 GLU A O 1
ATOM 1292 N N . ARG A 1 161 ? -11.445 -9.976 18.837 1.00 98.00 161 ARG A N 1
ATOM 1293 C CA . ARG A 1 161 ? -12.842 -9.565 18.639 1.00 98.00 161 ARG A CA 1
ATOM 1294 C C . ARG A 1 161 ? -13.831 -10.676 18.993 1.00 98.00 161 ARG A C 1
ATOM 1296 O O . ARG A 1 161 ? -14.879 -10.381 19.569 1.00 98.00 161 ARG A O 1
ATOM 1303 N N . LYS A 1 162 ? -13.540 -11.942 18.669 1.00 98.12 162 LYS A N 1
ATOM 1304 C CA . LYS A 1 162 ? -14.395 -13.080 19.063 1.00 98.12 162 LYS A CA 1
ATOM 1305 C C . LYS A 1 162 ? -14.434 -13.244 20.583 1.00 98.12 162 LYS A C 1
ATOM 1307 O O . LYS A 1 162 ? -15.509 -13.496 21.132 1.00 98.12 162 LYS A O 1
ATOM 1312 N N . VAL A 1 163 ? -13.295 -13.097 21.262 1.00 97.94 163 VAL A N 1
ATOM 1313 C CA . VAL A 1 163 ? -13.214 -13.150 22.731 1.00 97.94 163 VAL A CA 1
ATOM 1314 C C . VAL A 1 163 ? -14.011 -12.003 23.348 1.00 97.94 163 VAL A C 1
ATOM 1316 O O . VAL A 1 163 ? -14.884 -12.258 24.179 1.00 97.94 163 VAL A O 1
ATOM 1319 N N . PHE A 1 164 ? -13.816 -10.769 22.877 1.00 97.50 164 PHE A N 1
ATOM 1320 C CA . PHE A 1 164 ? -14.580 -9.609 23.334 1.00 97.50 164 PHE A CA 1
ATOM 1321 C C . PHE A 1 164 ? -16.079 -9.800 23.125 1.00 97.50 164 PHE A C 1
ATOM 1323 O O . PHE A 1 164 ? -16.845 -9.622 24.063 1.00 97.50 164 PHE A O 1
ATOM 1330 N N . GLN A 1 165 ? -16.523 -10.238 21.945 1.00 97.81 165 GLN A N 1
ATOM 1331 C CA . GLN A 1 165 ? -17.943 -10.511 21.698 1.00 97.81 165 GLN A CA 1
ATOM 1332 C C . GLN A 1 165 ? -18.521 -11.553 22.658 1.00 97.81 165 GLN A C 1
ATOM 1334 O O . GLN A 1 165 ? -19.667 -11.423 23.090 1.00 97.81 165 GLN A O 1
ATOM 1339 N N . ARG A 1 166 ? -17.746 -12.585 23.009 1.00 98.19 166 ARG A N 1
ATOM 1340 C CA . ARG A 1 166 ? -18.167 -13.588 23.991 1.00 98.19 166 ARG A CA 1
ATOM 1341 C C . ARG A 1 166 ? -18.332 -12.968 25.379 1.00 98.19 166 ARG A C 1
ATOM 1343 O O . ARG A 1 166 ? -19.321 -13.264 26.040 1.00 98.19 166 ARG A O 1
ATOM 1350 N N . ILE A 1 167 ? -17.399 -12.115 25.801 1.00 97.69 167 ILE A N 1
ATOM 1351 C CA . ILE A 1 167 ? -17.472 -11.399 27.084 1.00 97.69 167 ILE A CA 1
ATOM 1352 C C . ILE A 1 167 ? -18.661 -10.433 27.091 1.00 97.69 167 ILE A C 1
ATOM 1354 O O . ILE A 1 167 ? -19.459 -10.472 28.020 1.00 97.69 167 ILE A O 1
ATOM 1358 N N . TYR A 1 168 ? -18.845 -9.641 26.032 1.00 98.12 168 TYR A N 1
ATOM 1359 C CA . TYR A 1 168 ? -19.977 -8.722 25.897 1.00 98.12 168 TYR A CA 1
ATOM 1360 C C . TYR A 1 168 ? -21.321 -9.441 26.014 1.00 98.12 168 TYR A C 1
ATOM 1362 O O . TYR A 1 168 ? -22.166 -9.004 26.785 1.00 98.12 168 TYR A O 1
ATOM 1370 N N . LYS A 1 169 ? -21.505 -10.574 25.324 1.00 98.25 169 LYS A N 1
ATOM 1371 C CA . LYS A 1 169 ? -22.740 -11.368 25.436 1.00 98.25 169 LYS A CA 1
ATOM 1372 C C . LYS A 1 169 ? -22.977 -11.902 26.849 1.00 98.25 169 LYS A C 1
ATOM 1374 O O . LYS A 1 169 ? -24.118 -11.931 27.297 1.00 98.25 169 LYS A O 1
ATOM 1379 N N . LYS A 1 170 ? -21.919 -12.330 27.549 1.00 98.19 170 LYS A N 1
ATOM 1380 C CA . LYS A 1 170 ? -22.026 -12.760 28.952 1.00 98.19 170 LYS A CA 1
ATOM 1381 C C . LYS A 1 170 ? -22.455 -11.601 29.850 1.00 98.19 170 LYS A C 1
ATOM 1383 O O . LYS A 1 170 ? -23.441 -11.736 30.561 1.00 98.19 170 LYS A O 1
ATOM 1388 N N . LEU A 1 171 ? -21.783 -10.455 29.742 1.00 97.19 171 LEU A N 1
ATOM 1389 C CA . LEU A 1 171 ? -22.119 -9.250 30.504 1.00 97.19 171 LEU A CA 1
ATOM 1390 C C . LEU A 1 171 ? -23.543 -8.761 30.215 1.00 97.19 171 LEU A C 1
ATOM 1392 O O . LEU A 1 171 ? -24.249 -8.337 31.124 1.00 97.19 171 LEU A O 1
ATOM 1396 N N . GLU A 1 172 ? -23.988 -8.840 28.963 1.00 97.44 172 GLU A N 1
ATOM 1397 C CA . GLU A 1 172 ? -25.354 -8.496 28.572 1.00 97.44 172 GLU A CA 1
ATOM 1398 C C . GLU A 1 172 ? -26.381 -9.451 29.198 1.00 97.44 172 GLU A C 1
ATOM 1400 O O . GLU A 1 172 ? -27.387 -8.994 29.742 1.00 97.44 172 GLU A O 1
ATOM 1405 N N . SER A 1 173 ? -26.099 -10.759 29.200 1.00 97.81 173 SER A N 1
ATOM 1406 C CA . SER A 1 173 ? -26.929 -11.767 29.870 1.00 97.81 173 SER A CA 1
ATOM 1407 C C . SER A 1 173 ? -27.004 -11.535 31.381 1.00 97.81 173 SER A C 1
ATOM 1409 O O . SER A 1 173 ? -28.099 -11.515 31.936 1.00 97.81 173 SER A O 1
ATOM 1411 N N . GLU A 1 174 ? -25.869 -11.300 32.044 1.00 98.06 174 GLU A N 1
ATOM 1412 C CA . GLU A 1 174 ? -25.806 -11.011 33.485 1.00 98.06 174 GLU A CA 1
ATOM 1413 C C . GLU A 1 174 ? -26.558 -9.724 33.839 1.00 98.06 174 GLU A C 1
ATOM 1415 O O . GLU A 1 174 ? -27.263 -9.648 34.846 1.00 98.06 174 GLU A O 1
ATOM 1420 N N . LEU A 1 175 ? -26.447 -8.695 32.997 1.00 97.62 175 LEU A N 1
ATOM 1421 C CA . LEU A 1 175 ? -27.184 -7.450 33.171 1.00 97.62 175 LEU A CA 1
ATOM 1422 C C . LEU A 1 175 ? -28.693 -7.669 33.012 1.00 97.62 175 LEU A C 1
ATOM 1424 O O . LEU A 1 175 ? -29.480 -7.069 33.748 1.00 97.62 175 LEU A O 1
ATOM 1428 N N . HIS A 1 176 ? -29.107 -8.528 32.081 1.00 97.56 176 HIS A N 1
ATOM 1429 C CA . HIS A 1 176 ? -30.511 -8.884 31.913 1.00 97.56 176 HIS A CA 1
ATOM 1430 C C . HIS A 1 176 ? -31.043 -9.680 33.113 1.00 97.56 176 HIS A C 1
ATOM 1432 O O . HIS A 1 176 ? -32.115 -9.369 33.631 1.00 97.56 176 HIS A O 1
ATOM 1438 N N . GLU A 1 177 ? -30.262 -10.630 33.622 1.00 98.06 177 GLU A N 1
ATOM 1439 C CA . GLU A 1 177 ? -30.593 -11.418 34.810 1.00 98.06 177 GLU A CA 1
ATOM 1440 C C . GLU A 1 177 ? -30.699 -10.547 36.069 1.00 98.06 177 GLU A C 1
ATOM 1442 O O . GLU A 1 177 ? -31.681 -10.639 36.806 1.00 98.06 177 GLU A O 1
ATOM 1447 N N . LYS A 1 178 ? -29.765 -9.609 36.279 1.00 97.19 178 LYS A N 1
ATOM 1448 C CA . LYS A 1 178 ? -29.843 -8.652 37.395 1.00 97.19 178 LYS A CA 1
ATOM 1449 C C . LYS A 1 178 ? -31.045 -7.719 37.287 1.00 97.19 178 LYS A C 1
ATOM 1451 O O . LYS A 1 178 ? -31.684 -7.449 38.301 1.00 97.19 178 LYS A O 1
ATOM 1456 N N . LYS A 1 179 ? -31.386 -7.244 36.083 1.00 97.81 179 LYS A N 1
ATOM 1457 C CA . LYS A 1 179 ? -32.610 -6.454 35.858 1.00 97.81 179 LYS A CA 1
ATOM 1458 C C . LYS A 1 179 ? -33.862 -7.257 36.193 1.00 97.81 179 LYS A C 1
ATOM 1460 O O . LYS A 1 179 ? -34.758 -6.723 36.838 1.00 97.81 179 LYS A O 1
ATOM 1465 N N . LYS A 1 180 ? -33.903 -8.532 35.800 1.00 98.06 180 LYS A N 1
ATOM 1466 C CA . LYS A 1 180 ? -35.005 -9.435 36.135 1.00 98.06 180 LYS A CA 1
ATOM 1467 C C . LYS A 1 180 ? -35.108 -9.652 37.646 1.00 98.06 180 LYS A C 1
ATOM 1469 O O . LYS A 1 180 ? -36.173 -9.436 38.206 1.00 98.06 180 LYS A O 1
ATOM 1474 N N . SER A 1 181 ? -34.001 -9.969 38.319 1.00 97.31 181 SER A N 1
ATOM 1475 C CA . SER A 1 181 ? -33.973 -10.137 39.779 1.00 97.31 181 SER A CA 1
ATOM 1476 C C . SER A 1 181 ? -34.381 -8.858 40.521 1.00 97.31 181 SER A C 1
ATOM 1478 O O . SER A 1 181 ? -35.093 -8.918 41.520 1.00 97.31 181 SER A O 1
ATOM 1480 N N . MET A 1 182 ? -33.974 -7.684 40.027 1.00 96.69 182 MET A N 1
ATOM 1481 C CA . MET A 1 182 ? -34.417 -6.399 40.570 1.00 96.69 182 MET A CA 1
ATOM 1482 C C . MET A 1 182 ? -35.929 -6.209 40.406 1.00 96.69 182 MET A C 1
ATOM 1484 O O . MET A 1 182 ? -36.585 -5.829 41.370 1.00 96.69 182 MET A O 1
ATOM 1488 N N . ALA A 1 183 ? -36.482 -6.504 39.227 1.00 97.50 183 ALA A N 1
ATOM 1489 C CA . ALA A 1 183 ? -37.922 -6.430 38.988 1.00 97.50 183 ALA A CA 1
ATOM 1490 C C . ALA A 1 183 ? -38.702 -7.389 39.905 1.00 97.50 183 ALA A C 1
ATOM 1492 O O . ALA A 1 183 ? -39.664 -6.967 40.535 1.00 97.50 183 ALA A O 1
ATOM 1493 N N . GLU A 1 184 ? -38.231 -8.629 40.064 1.00 97.69 184 GLU A N 1
ATOM 1494 C CA . GLU A 1 184 ? -38.827 -9.616 40.976 1.00 97.69 184 GLU A CA 1
ATOM 1495 C C . GLU A 1 184 ? -38.800 -9.146 42.441 1.00 97.69 184 GLU A C 1
ATOM 1497 O O . GLU A 1 184 ? -39.772 -9.327 43.169 1.00 97.69 184 GLU A O 1
ATOM 1502 N N . LYS A 1 185 ? -37.705 -8.519 42.898 1.00 96.81 185 LYS A N 1
ATOM 1503 C CA . LYS A 1 185 ? -37.624 -7.956 44.259 1.00 96.81 185 LYS A CA 1
ATOM 1504 C C . LYS A 1 185 ? -38.573 -6.776 44.459 1.00 96.81 185 LYS A C 1
ATOM 1506 O O . LYS A 1 185 ? -39.141 -6.652 45.536 1.00 96.81 185 LYS A O 1
ATOM 1511 N N . ILE A 1 186 ? -38.736 -5.926 43.445 1.00 97.00 186 ILE A N 1
ATOM 1512 C CA . ILE A 1 186 ? -39.696 -4.815 43.483 1.00 97.00 186 ILE A CA 1
ATOM 1513 C C . ILE A 1 186 ? -41.125 -5.359 43.541 1.00 97.00 186 ILE A C 1
ATOM 1515 O O . ILE A 1 186 ? -41.928 -4.861 44.320 1.00 97.00 186 ILE A O 1
ATOM 1519 N N . GLU A 1 187 ? -41.436 -6.397 42.766 1.00 97.44 187 GLU A N 1
ATOM 1520 C CA . GLU A 1 187 ? -42.754 -7.035 42.787 1.00 97.44 187 GLU A CA 1
ATOM 1521 C C . GLU A 1 187 ? -43.067 -7.650 44.155 1.00 97.44 187 GLU A C 1
ATOM 1523 O O . GLU A 1 187 ? -44.133 -7.384 44.701 1.00 97.44 187 GLU A O 1
ATOM 1528 N N . ARG A 1 188 ? -42.118 -8.381 44.759 1.00 97.44 188 ARG A N 1
ATOM 1529 C CA . ARG A 1 188 ? -42.280 -8.901 46.129 1.00 97.44 188 ARG A CA 1
ATOM 1530 C C . ARG A 1 188 ? -42.451 -7.785 47.155 1.00 97.44 188 ARG A C 1
ATOM 1532 O O . ARG A 1 188 ? -43.350 -7.856 47.974 1.00 97.44 188 ARG A O 1
ATOM 1539 N N . ALA A 1 189 ? -41.642 -6.727 47.077 1.00 97.44 189 ALA A N 1
ATOM 1540 C CA . ALA A 1 189 ? -41.786 -5.588 47.979 1.00 97.44 189 ALA A CA 1
ATOM 1541 C C . ALA A 1 189 ? -43.161 -4.915 47.835 1.00 97.44 189 ALA A C 1
ATOM 1543 O O . ALA A 1 189 ? -43.761 -4.540 48.835 1.00 97.44 189 ALA A O 1
ATOM 1544 N N . ASN A 1 190 ? -43.683 -4.790 46.611 1.00 96.81 190 ASN A N 1
ATOM 1545 C CA . ASN A 1 190 ? -45.030 -4.268 46.383 1.00 96.81 190 ASN A CA 1
ATOM 1546 C C . ASN A 1 190 ? -46.105 -5.179 46.992 1.00 96.81 190 ASN A C 1
ATOM 1548 O O . ASN A 1 190 ? -47.026 -4.660 47.614 1.00 96.81 190 ASN A O 1
ATOM 1552 N N . GLN A 1 191 ? -45.965 -6.503 46.873 1.00 97.62 191 GLN A N 1
ATOM 1553 C CA . GLN A 1 191 ? -46.862 -7.465 47.529 1.00 97.62 191 GLN A CA 1
ATOM 1554 C C . GLN A 1 191 ? -46.828 -7.306 49.055 1.00 97.62 191 GLN A C 1
ATOM 1556 O O . GLN A 1 191 ? -47.879 -7.152 49.671 1.00 97.62 191 GLN A O 1
ATOM 1561 N N . ASP A 1 192 ? -45.638 -7.226 49.657 1.00 96.19 192 ASP A N 1
ATOM 1562 C CA . ASP A 1 192 ? -45.483 -7.010 51.101 1.00 96.19 192 ASP A CA 1
ATOM 1563 C C . ASP A 1 192 ? -46.109 -5.671 51.549 1.00 96.19 192 ASP A C 1
ATOM 1565 O O . ASP A 1 192 ? -46.696 -5.575 52.631 1.00 96.19 192 ASP A O 1
ATOM 1569 N N . TYR A 1 193 ? -46.012 -4.619 50.724 1.00 96.75 193 TYR A N 1
ATOM 1570 C CA . TYR A 1 193 ? -46.665 -3.334 50.994 1.00 96.75 193 TYR A CA 1
ATOM 1571 C C . TYR A 1 193 ? -48.190 -3.422 50.914 1.00 96.75 193 TYR A C 1
ATOM 1573 O O . TYR A 1 193 ? -48.860 -2.863 51.781 1.00 96.75 193 TYR A O 1
ATOM 1581 N N . GLU A 1 194 ? -48.738 -4.126 49.922 1.00 96.62 194 GLU A N 1
ATOM 1582 C CA . GLU A 1 194 ? -50.179 -4.368 49.813 1.00 96.62 194 GLU A CA 1
ATOM 1583 C C . GLU A 1 194 ? -50.692 -5.158 51.024 1.00 96.62 194 GLU A C 1
ATOM 1585 O O . GLU A 1 194 ? -51.667 -4.752 51.659 1.00 96.62 194 GLU A O 1
ATOM 1590 N N . GLU A 1 195 ? -50.001 -6.232 51.417 1.00 96.50 195 GLU A N 1
ATOM 1591 C CA . GLU A 1 195 ? -50.344 -7.015 52.607 1.00 96.50 195 GLU A CA 1
ATOM 1592 C C . GLU A 1 195 ? -50.307 -6.158 53.876 1.00 96.50 195 GLU A C 1
ATOM 1594 O O . GLU A 1 195 ? -51.280 -6.125 54.636 1.00 96.50 195 GLU A O 1
ATOM 1599 N N . ARG A 1 196 ? -49.233 -5.388 54.083 1.00 96.62 196 ARG A N 1
ATOM 1600 C CA . ARG A 1 196 ? -49.132 -4.456 55.212 1.00 96.62 196 ARG A CA 1
ATOM 1601 C C . ARG A 1 196 ? -50.291 -3.462 55.226 1.00 96.62 196 ARG A C 1
ATOM 1603 O O . ARG A 1 196 ? -50.884 -3.249 56.282 1.00 96.62 196 ARG A O 1
ATOM 1610 N N . ASP A 1 197 ? -50.619 -2.861 54.087 1.00 96.75 197 ASP A N 1
ATOM 1611 C CA . ASP A 1 197 ? -51.684 -1.863 53.992 1.00 96.75 197 ASP A CA 1
ATOM 1612 C C . ASP A 1 197 ? -53.058 -2.484 54.288 1.00 96.75 197 ASP A C 1
ATOM 1614 O O . ASP A 1 197 ? -53.863 -1.877 54.998 1.00 96.75 197 ASP A O 1
ATOM 1618 N N . THR A 1 198 ? -53.312 -3.724 53.849 1.00 96.00 198 THR A N 1
ATOM 1619 C CA . THR A 1 198 ? -54.548 -4.444 54.205 1.00 96.00 198 THR A CA 1
ATOM 1620 C C . THR A 1 198 ? -54.639 -4.736 55.704 1.00 96.00 198 THR A C 1
ATOM 1622 O O . THR A 1 198 ? -55.685 -4.498 56.312 1.00 96.00 198 THR A O 1
ATOM 1625 N N . LEU A 1 199 ? -53.550 -5.187 56.338 1.00 94.69 199 LEU A N 1
ATOM 1626 C CA . LEU A 1 199 ? -53.509 -5.429 57.784 1.00 94.69 199 LEU A CA 1
ATOM 1627 C C . LEU A 1 199 ? -53.663 -4.130 58.577 1.00 94.69 199 LEU A C 1
ATOM 1629 O O . LEU A 1 199 ? -54.349 -4.100 59.600 1.00 94.69 199 LEU A O 1
ATOM 1633 N N . GLN A 1 200 ? -53.067 -3.040 58.097 1.00 96.06 200 GLN A N 1
ATOM 1634 C CA . GLN A 1 200 ? -53.183 -1.729 58.720 1.00 96.06 200 GLN A CA 1
ATOM 1635 C C . GLN A 1 200 ? -54.624 -1.206 58.656 1.00 96.06 200 GLN A C 1
ATOM 1637 O O . GLN A 1 200 ? -55.136 -0.731 59.671 1.00 96.06 200 GLN A O 1
ATOM 1642 N N . GLN A 1 201 ? -55.311 -1.380 57.521 1.00 96.12 201 GLN A N 1
ATOM 1643 C CA . GLN A 1 201 ? -56.740 -1.074 57.392 1.00 96.12 201 GLN A CA 1
ATOM 1644 C C . GLN A 1 201 ? -57.601 -1.922 58.340 1.00 96.12 201 GLN A C 1
ATOM 1646 O O . GLN A 1 201 ? -58.481 -1.387 59.014 1.00 96.12 201 GLN A O 1
ATOM 1651 N N . GLN A 1 202 ? -57.338 -3.229 58.445 1.00 96.12 202 GLN A N 1
ATOM 1652 C CA . GLN A 1 202 ? -58.057 -4.108 59.379 1.00 96.12 202 GLN A CA 1
ATOM 1653 C C . GLN A 1 202 ? -57.841 -3.695 60.841 1.00 96.12 202 GLN A C 1
ATOM 1655 O O . GLN A 1 202 ? -58.787 -3.667 61.628 1.00 96.12 202 GLN A O 1
ATOM 1660 N N . LEU A 1 203 ? -56.611 -3.334 61.211 1.00 94.62 203 LEU A N 1
ATOM 1661 C CA . LEU A 1 203 ? -56.272 -2.879 62.557 1.00 94.62 203 LEU A CA 1
ATOM 1662 C C . LEU A 1 203 ? -56.942 -1.542 62.895 1.00 94.62 203 LEU A C 1
ATOM 1664 O O . LEU A 1 203 ? -57.401 -1.344 64.021 1.00 94.62 203 LEU A O 1
ATOM 1668 N N . GLU A 1 204 ? -57.024 -0.626 61.932 1.00 95.62 204 GLU A N 1
ATOM 1669 C CA . GLU A 1 204 ? -57.724 0.645 62.100 1.00 95.62 204 GLU A CA 1
ATOM 1670 C C . GLU A 1 204 ? -59.240 0.446 62.242 1.00 95.62 204 GLU A C 1
ATOM 1672 O O . GLU A 1 204 ? -59.842 1.011 63.158 1.00 95.62 204 GLU A O 1
ATOM 1677 N N . ALA A 1 205 ? -59.833 -0.450 61.447 1.00 96.19 205 ALA A N 1
ATOM 1678 C CA . ALA A 1 205 ? -61.234 -0.846 61.587 1.00 96.19 205 ALA A CA 1
ATOM 1679 C C . ALA A 1 205 ? -61.525 -1.483 62.959 1.00 96.19 205 ALA A C 1
ATOM 1681 O O . ALA A 1 205 ? -62.496 -1.110 63.618 1.00 96.19 205 ALA A O 1
ATOM 1682 N N . LEU A 1 206 ? -60.659 -2.384 63.442 1.00 94.75 206 LEU A N 1
ATOM 1683 C CA . LEU A 1 206 ? -60.785 -2.980 64.779 1.00 94.75 206 LEU A CA 1
ATOM 1684 C C . LEU A 1 206 ? -60.662 -1.934 65.891 1.00 94.75 206 LEU A C 1
ATOM 1686 O O . LEU A 1 206 ? -61.426 -1.966 66.854 1.00 94.75 206 LEU A O 1
ATOM 1690 N N . ARG A 1 207 ? -59.736 -0.975 65.760 1.00 95.00 207 ARG A N 1
ATOM 1691 C CA . ARG A 1 207 ? -59.618 0.147 66.706 1.00 95.00 207 ARG A CA 1
ATOM 1692 C C . ARG A 1 207 ? -60.868 1.017 66.716 1.00 95.00 207 ARG A C 1
ATOM 1694 O O . ARG A 1 207 ? -61.266 1.475 67.785 1.00 95.00 207 ARG A O 1
ATOM 1701 N N . GLN A 1 208 ? -61.469 1.269 65.556 1.00 95.88 208 GLN A N 1
ATOM 1702 C CA . GLN A 1 208 ? -62.704 2.039 65.469 1.00 95.88 208 GLN A CA 1
ATOM 1703 C C . GLN A 1 208 ? -63.874 1.287 66.113 1.00 95.88 208 GLN A C 1
ATOM 1705 O O . GLN A 1 208 ? -64.560 1.867 66.951 1.00 95.88 208 GLN A O 1
ATOM 1710 N N . ALA A 1 209 ? -64.028 -0.008 65.824 1.00 95.44 209 ALA A N 1
ATOM 1711 C CA . ALA A 1 209 ? -65.033 -0.857 66.463 1.00 95.44 209 ALA A CA 1
ATOM 1712 C C . ALA A 1 209 ? -64.863 -0.894 67.993 1.00 95.44 209 ALA A C 1
ATOM 1714 O O . ALA A 1 209 ? -65.826 -0.692 68.727 1.00 95.44 209 ALA A O 1
ATOM 1715 N N . ALA A 1 210 ? -63.628 -1.045 68.486 1.00 94.81 210 ALA A N 1
ATOM 1716 C CA . ALA A 1 210 ? -63.338 -1.023 69.919 1.00 94.81 210 ALA A CA 1
ATOM 1717 C C . ALA A 1 210 ? -63.687 0.325 70.577 1.00 94.81 210 ALA A C 1
ATOM 1719 O O . ALA A 1 210 ? -64.225 0.342 71.682 1.00 94.81 210 ALA A O 1
ATOM 1720 N N . LYS A 1 211 ? -63.424 1.458 69.906 1.00 95.56 211 LYS A N 1
ATOM 1721 C CA . LYS A 1 211 ? -63.825 2.793 70.390 1.00 95.56 211 LYS A CA 1
ATOM 1722 C C . LYS A 1 211 ? -65.340 2.963 70.425 1.00 95.56 211 LYS A C 1
ATOM 1724 O O . LYS A 1 211 ? -65.863 3.535 71.376 1.00 95.56 211 LYS A O 1
ATOM 1729 N N . GLU A 1 212 ? -66.041 2.502 69.392 1.00 95.69 212 GLU A N 1
ATOM 1730 C CA . GLU A 1 212 ? -67.504 2.543 69.349 1.00 95.69 212 GLU A CA 1
ATOM 1731 C C . GLU A 1 212 ? -68.112 1.692 70.463 1.00 95.69 212 GLU A C 1
ATOM 1733 O O . GLU A 1 212 ? -69.036 2.143 71.137 1.00 95.69 212 GLU A O 1
ATOM 1738 N N . ASP A 1 213 ? -67.573 0.499 70.704 1.00 93.50 213 ASP A N 1
ATOM 1739 C CA . ASP A 1 213 ? -68.028 -0.359 71.791 1.00 93.50 213 ASP A CA 1
ATOM 1740 C C . ASP A 1 213 ? -67.710 0.245 73.158 1.00 93.50 213 ASP A C 1
ATOM 1742 O O . ASP A 1 213 ? -68.601 0.302 74.003 1.00 93.50 213 ASP A O 1
ATOM 1746 N N . GLN A 1 214 ? -66.505 0.787 73.367 1.00 93.44 214 GLN A N 1
ATOM 1747 C CA . GLN A 1 214 ? -66.168 1.519 74.592 1.00 93.44 214 GLN A CA 1
ATOM 1748 C C . GLN A 1 214 ? -67.147 2.673 74.839 1.00 93.44 214 GLN A C 1
ATOM 1750 O O . GLN A 1 214 ? -67.658 2.816 75.947 1.00 93.44 214 GLN A O 1
ATOM 1755 N N . LYS A 1 215 ? -67.478 3.445 73.799 1.00 95.06 215 LYS A N 1
ATOM 1756 C CA . LYS A 1 215 ? -68.457 4.529 73.895 1.00 95.06 215 LYS A CA 1
ATOM 1757 C C . LYS A 1 215 ? -69.845 4.013 74.288 1.00 95.06 215 LYS A C 1
ATOM 1759 O O . LYS A 1 215 ? -70.467 4.586 75.176 1.00 95.06 215 LYS A O 1
ATOM 1764 N N . LYS A 1 216 ? -70.319 2.910 73.692 1.00 94.25 216 LYS A N 1
ATOM 1765 C CA . LYS A 1 216 ? -71.587 2.269 74.095 1.00 94.25 216 LYS A CA 1
ATOM 1766 C C . LYS A 1 216 ? -71.543 1.806 75.554 1.00 94.25 216 LYS A C 1
ATOM 1768 O O . LYS A 1 216 ? -72.530 1.954 76.269 1.00 94.25 216 L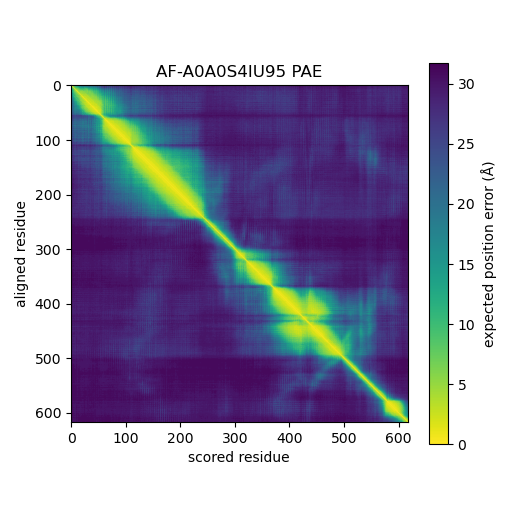YS A O 1
ATOM 1773 N N . TYR A 1 217 ? -70.421 1.244 76.012 1.00 92.19 217 TYR A N 1
ATOM 1774 C CA . TYR A 1 217 ? -70.249 0.851 77.414 1.00 92.19 217 TYR A CA 1
ATOM 1775 C C . TYR A 1 217 ? -70.295 2.056 78.355 1.00 92.19 217 TYR A C 1
ATOM 1777 O O . TYR A 1 217 ? -70.970 1.979 79.377 1.00 92.19 217 TYR A O 1
ATOM 1785 N N . GLU A 1 218 ? -69.636 3.162 78.012 1.00 93.62 218 GLU A N 1
ATOM 1786 C CA . GLU A 1 218 ? -69.671 4.411 78.783 1.00 93.62 218 GLU A CA 1
ATOM 1787 C C . GLU A 1 218 ? -71.080 5.019 78.819 1.00 93.62 218 GLU A C 1
ATOM 1789 O O . GLU A 1 218 ? -71.543 5.413 79.886 1.00 93.62 218 GLU A O 1
ATOM 1794 N N . GLU A 1 219 ? -71.802 5.033 77.694 1.00 93.12 219 GLU A N 1
ATOM 1795 C CA . GLU A 1 219 ? -73.202 5.477 77.624 1.00 93.12 219 GLU A CA 1
ATOM 1796 C C . GLU A 1 219 ? -74.114 4.611 78.510 1.00 93.12 219 GLU A C 1
ATOM 1798 O O . GLU A 1 219 ? -74.905 5.134 79.301 1.00 93.12 219 GLU A O 1
ATOM 1803 N N . ASN A 1 220 ? -73.969 3.285 78.434 1.00 93.00 220 ASN A N 1
ATOM 1804 C CA . ASN A 1 220 ? -74.708 2.349 79.280 1.00 93.00 220 ASN A CA 1
ATOM 1805 C C . ASN A 1 220 ? -74.358 2.529 80.764 1.00 93.00 220 ASN A C 1
ATOM 1807 O O . ASN A 1 220 ? -75.251 2.554 81.610 1.00 93.00 220 ASN A O 1
ATOM 1811 N N . PHE A 1 221 ? -73.074 2.682 81.092 1.00 92.31 221 PHE A N 1
ATOM 1812 C CA . PHE A 1 221 ? -72.606 2.897 82.459 1.00 92.31 221 PHE A CA 1
ATOM 1813 C C . PHE A 1 221 ? -73.129 4.218 83.026 1.00 92.31 221 PHE A C 1
ATOM 1815 O O . PHE A 1 221 ? -73.666 4.228 84.129 1.00 92.31 221 PHE A O 1
ATOM 1822 N N . ALA A 1 222 ? -73.070 5.304 82.253 1.00 93.00 222 ALA A N 1
ATOM 1823 C CA . ALA A 1 222 ? -73.619 6.600 82.633 1.00 93.00 222 ALA A CA 1
ATOM 1824 C C . ALA A 1 222 ? -75.141 6.540 82.839 1.00 93.00 222 ALA A C 1
ATOM 1826 O O . ALA A 1 222 ? -75.662 7.146 83.773 1.00 93.00 222 ALA A O 1
ATOM 1827 N N . SER A 1 223 ? -75.865 5.778 82.011 1.00 91.25 223 SER A N 1
ATOM 1828 C CA . SER A 1 223 ? -77.302 5.548 82.197 1.00 91.25 223 SER A CA 1
ATOM 1829 C C . SER A 1 223 ? -77.601 4.800 83.503 1.00 91.25 223 SER A C 1
ATOM 1831 O O . SER A 1 223 ? -78.475 5.217 84.269 1.00 91.25 223 SER A O 1
ATOM 1833 N N . ILE A 1 224 ? -76.842 3.739 83.802 1.00 88.75 224 ILE A N 1
ATOM 1834 C CA . ILE A 1 224 ? -76.952 2.984 85.059 1.00 88.75 224 ILE A CA 1
ATOM 1835 C C . ILE A 1 224 ? -76.592 3.871 86.257 1.00 88.75 224 ILE A C 1
ATOM 1837 O O . ILE A 1 224 ? -77.294 3.855 87.269 1.00 88.75 224 ILE A O 1
ATOM 1841 N N . GLU A 1 225 ? -75.530 4.668 86.156 1.00 88.19 225 GLU A N 1
ATOM 1842 C CA . GLU A 1 225 ? -75.112 5.591 87.205 1.00 88.19 225 GLU A CA 1
ATOM 1843 C C . GLU A 1 225 ? -76.178 6.661 87.459 1.00 88.19 225 GLU A C 1
ATOM 1845 O O . GLU A 1 225 ? -76.538 6.899 88.611 1.00 88.19 225 GLU A O 1
ATOM 1850 N N . ALA A 1 226 ? -76.760 7.241 86.407 1.00 90.44 226 ALA A N 1
ATOM 1851 C CA . ALA A 1 226 ? -77.866 8.185 86.525 1.00 90.44 226 ALA A CA 1
ATOM 1852 C C . ALA A 1 226 ? -79.086 7.546 87.212 1.00 90.44 226 ALA A C 1
ATOM 1854 O O . ALA A 1 226 ? -79.670 8.152 88.113 1.00 90.44 226 ALA A O 1
ATOM 1855 N N . ALA A 1 227 ? -79.439 6.305 86.860 1.00 88.44 227 ALA A N 1
ATOM 1856 C CA . ALA A 1 227 ? -80.503 5.565 87.536 1.00 88.44 227 ALA A CA 1
ATOM 1857 C C . ALA A 1 227 ? -80.174 5.318 89.022 1.00 88.44 227 ALA A C 1
ATOM 1859 O O . ALA A 1 227 ? -81.016 5.544 89.892 1.00 88.44 227 ALA A O 1
ATOM 1860 N N . MET A 1 228 ? -78.939 4.922 89.351 1.00 82.69 228 MET A N 1
ATOM 1861 C CA . MET A 1 228 ? -78.494 4.765 90.742 1.00 82.69 228 MET A CA 1
ATOM 1862 C C . MET A 1 228 ? -78.511 6.082 91.517 1.00 82.69 228 MET A C 1
ATOM 1864 O O . MET A 1 228 ? -78.907 6.094 92.682 1.00 82.69 228 MET A O 1
ATOM 1868 N N . GLN A 1 229 ? -78.106 7.193 90.902 1.00 85.44 229 GLN A N 1
ATOM 1869 C CA . GLN A 1 229 ? -78.172 8.517 91.517 1.00 85.44 229 GLN A CA 1
ATOM 1870 C C . GLN A 1 229 ? -79.622 8.924 91.783 1.00 85.44 229 GLN A C 1
ATOM 1872 O O . GLN A 1 229 ? -79.904 9.436 92.864 1.00 85.44 229 GLN A O 1
ATOM 1877 N N . GLN A 1 230 ? -80.551 8.630 90.867 1.00 84.56 230 GLN A N 1
ATOM 1878 C CA . GLN A 1 230 ? -81.986 8.809 91.107 1.00 84.56 230 GLN A CA 1
ATOM 1879 C C . GLN A 1 230 ? -82.461 7.964 92.298 1.00 84.56 230 GLN A C 1
ATOM 1881 O O . GLN A 1 230 ? -83.083 8.506 93.212 1.00 84.56 230 GLN A O 1
ATOM 1886 N N . PHE A 1 231 ? -82.106 6.674 92.362 1.00 81.25 231 PHE A N 1
ATOM 1887 C CA . PHE A 1 231 ? -82.435 5.814 93.508 1.00 81.25 231 PHE A CA 1
ATOM 1888 C C . PHE A 1 231 ? -81.838 6.327 94.822 1.00 81.25 231 PHE A C 1
ATOM 1890 O O . PHE A 1 231 ? -82.524 6.362 95.845 1.00 81.25 231 PHE A O 1
ATOM 1897 N N . LYS A 1 232 ? -80.573 6.755 94.809 1.00 83.38 232 LYS A N 1
ATOM 1898 C CA . LYS A 1 232 ? -79.896 7.328 95.974 1.00 83.38 232 LYS A CA 1
ATOM 1899 C C . LYS A 1 232 ? -80.559 8.630 96.406 1.00 83.38 232 LYS A C 1
ATOM 1901 O O . LYS A 1 232 ? -80.780 8.800 97.596 1.00 83.38 232 LYS A O 1
ATOM 1906 N N . HIS A 1 233 ? -80.910 9.511 95.471 1.00 83.69 233 HIS A N 1
ATOM 1907 C CA . HIS A 1 233 ? -81.583 10.773 95.764 1.00 83.69 233 HIS A CA 1
ATOM 1908 C C . HIS A 1 233 ? -82.958 10.540 96.393 1.00 83.69 233 HIS A C 1
ATOM 1910 O O . HIS A 1 233 ? -83.241 11.116 97.438 1.00 83.69 233 HIS A O 1
ATOM 1916 N N . VAL A 1 234 ? -83.766 9.631 95.834 1.00 82.50 234 VAL A N 1
ATOM 1917 C CA . VAL A 1 234 ? -85.054 9.222 96.419 1.00 82.50 234 VAL A CA 1
ATOM 1918 C C . VAL A 1 234 ? -84.855 8.655 97.826 1.00 82.50 234 VAL A C 1
ATOM 1920 O O . VAL A 1 234 ? -85.531 9.071 98.764 1.00 82.50 234 VAL A O 1
ATOM 1923 N N . ARG A 1 235 ? -83.887 7.751 98.010 1.00 79.62 235 ARG A N 1
ATOM 1924 C CA . ARG A 1 235 ? -83.572 7.151 99.314 1.00 79.62 235 ARG A CA 1
ATOM 1925 C C . ARG A 1 235 ? -83.085 8.185 100.334 1.00 79.62 235 ARG A C 1
ATOM 1927 O O . ARG A 1 235 ? -83.497 8.142 101.489 1.00 79.62 235 ARG A O 1
ATOM 1934 N N . ASP A 1 236 ? -82.216 9.108 99.934 1.00 79.62 236 ASP A N 1
ATOM 1935 C CA . ASP A 1 236 ? -81.663 10.150 100.802 1.00 79.62 236 ASP A CA 1
ATOM 1936 C C . ASP A 1 236 ? -82.734 11.200 101.145 1.00 79.62 236 ASP A C 1
ATOM 1938 O O . ASP A 1 236 ? -82.803 11.637 102.291 1.00 79.62 236 ASP A O 1
ATOM 1942 N N . GLN A 1 237 ? -83.630 11.531 100.209 1.00 77.44 237 GLN A N 1
ATOM 1943 C CA . GLN A 1 237 ? -84.825 12.347 100.453 1.00 77.44 237 GLN A CA 1
ATOM 1944 C C . GLN A 1 237 ? -85.770 11.656 101.450 1.00 77.44 237 GLN A C 1
ATOM 1946 O O . GLN A 1 237 ? -86.271 12.290 102.382 1.00 77.44 237 GLN A O 1
ATOM 1951 N N . GLN A 1 238 ? -85.946 10.337 101.331 1.00 75.19 238 GLN A N 1
ATOM 1952 C CA . GLN A 1 238 ? -86.730 9.534 102.269 1.00 75.19 238 GLN A CA 1
ATOM 1953 C C . GLN A 1 238 ? -86.075 9.504 103.664 1.00 75.19 238 GLN A C 1
ATOM 1955 O O . GLN A 1 238 ? -86.746 9.740 104.668 1.00 75.19 238 GLN A O 1
ATOM 1960 N N . LEU A 1 239 ? -84.752 9.334 103.746 1.00 72.50 239 LEU A N 1
ATOM 1961 C CA . LEU A 1 239 ? -83.979 9.400 104.995 1.00 72.50 239 LEU A CA 1
ATOM 1962 C C . LEU A 1 239 ? -83.985 10.799 105.632 1.00 72.50 239 LEU A C 1
ATOM 1964 O O . LEU A 1 239 ? -84.041 10.911 106.856 1.00 72.50 239 LEU A O 1
ATOM 1968 N N . GLN A 1 240 ? -83.943 11.868 104.835 1.00 66.25 240 GLN A N 1
ATOM 1969 C CA . GLN A 1 240 ? -84.049 13.245 105.325 1.00 66.25 240 GLN A CA 1
ATOM 1970 C C . GLN A 1 240 ? -85.446 13.538 105.880 1.00 66.25 240 GLN A C 1
ATOM 1972 O O . GLN A 1 240 ? -85.543 14.139 106.947 1.00 66.25 240 GLN A O 1
ATOM 1977 N N . SER A 1 241 ? -86.508 13.032 105.243 1.00 62.28 241 SER A N 1
ATOM 1978 C CA . SER A 1 241 ? -87.876 13.142 105.773 1.00 62.28 241 SER A CA 1
ATOM 1979 C C . SER A 1 241 ? -88.076 12.375 107.093 1.00 62.28 241 SER A C 1
ATOM 1981 O O . SER A 1 241 ? -88.828 12.809 107.966 1.00 62.28 241 SER A O 1
ATOM 1983 N N . MET A 1 242 ? -87.341 11.272 107.297 1.00 58.47 242 MET A N 1
ATOM 1984 C CA . MET A 1 242 ? -87.315 10.563 108.581 1.00 58.47 242 MET A CA 1
ATOM 1985 C C . MET A 1 242 ? -86.484 11.307 109.639 1.00 58.47 242 MET A C 1
ATOM 1987 O O . MET A 1 242 ? -86.895 11.384 110.797 1.00 58.47 242 MET A O 1
ATOM 1991 N N . LYS A 1 243 ? -85.344 11.906 109.262 1.00 55.34 243 LYS A N 1
ATOM 1992 C CA . LYS A 1 243 ? -84.483 12.673 110.183 1.00 55.34 243 LYS A CA 1
ATOM 1993 C C . LYS A 1 243 ? -85.115 13.980 110.675 1.00 55.34 243 LYS A C 1
ATOM 1995 O O . LYS A 1 243 ? -84.789 14.404 111.778 1.00 55.34 243 LYS A O 1
ATOM 2000 N N . SER A 1 244 ? -86.038 14.595 109.934 1.00 43.81 244 SER A N 1
ATOM 2001 C CA . SER A 1 244 ? -86.755 15.800 110.383 1.00 43.81 244 SER A CA 1
ATOM 2002 C C . SER A 1 244 ? -87.871 15.542 111.411 1.00 43.81 244 SER A C 1
ATOM 2004 O O . SER A 1 244 ? -88.528 16.493 111.822 1.00 43.81 244 SER A O 1
ATOM 2006 N N . THR A 1 245 ? -88.084 14.292 111.850 1.00 46.25 245 THR A N 1
ATOM 2007 C CA . THR A 1 245 ? -89.181 13.922 112.772 1.00 46.25 245 THR A CA 1
ATOM 2008 C C . THR A 1 245 ? -88.709 13.515 114.179 1.00 46.25 245 THR A C 1
ATOM 2010 O O . THR A 1 245 ? -89.541 13.277 115.049 1.00 46.25 245 THR A O 1
ATOM 2013 N N . ILE A 1 246 ? -87.402 13.460 114.476 1.00 41.81 246 ILE A N 1
ATOM 2014 C CA . ILE A 1 246 ? -86.926 13.067 115.819 1.00 41.81 246 ILE A CA 1
ATOM 2015 C C . ILE A 1 246 ? -85.835 14.022 116.320 1.00 41.81 246 ILE A C 1
ATOM 2017 O O . ILE A 1 246 ? -84.688 13.991 115.881 1.00 41.81 246 ILE A O 1
ATOM 2021 N N . THR A 1 247 ? -86.227 14.874 117.267 1.00 32.06 247 THR A N 1
ATOM 2022 C CA . THR A 1 247 ? -85.404 15.836 118.013 1.00 32.06 247 THR A CA 1
ATOM 2023 C C . THR A 1 247 ? -84.871 15.250 119.336 1.00 32.06 247 THR A C 1
ATOM 2025 O O . THR A 1 247 ? -85.697 14.823 120.133 1.00 32.06 247 THR A O 1
ATOM 2028 N N . ASN A 1 248 ? -83.546 15.365 119.576 1.00 32.38 248 ASN A N 1
ATOM 2029 C CA . ASN A 1 248 ? -82.781 15.597 120.845 1.00 32.38 248 ASN A CA 1
ATOM 2030 C C . ASN A 1 248 ? -82.999 14.704 122.110 1.00 32.38 248 ASN A C 1
ATOM 2032 O O . ASN A 1 248 ? -84.073 14.142 122.270 1.00 32.38 248 ASN A O 1
ATOM 2036 N N . PRO A 1 249 ? -82.133 14.733 123.166 1.00 47.88 249 PRO A N 1
ATOM 2037 C CA . PRO A 1 249 ? -80.657 14.799 123.313 1.00 47.88 249 PRO A CA 1
ATOM 2038 C C . PRO A 1 249 ? -80.092 13.721 124.319 1.00 47.88 249 PRO A C 1
ATOM 2040 O O . PRO A 1 249 ? -80.830 12.858 124.771 1.00 47.88 249 PRO A O 1
ATOM 2043 N N . ALA A 1 250 ? -78.808 13.842 124.731 1.00 29.11 250 ALA A N 1
ATOM 2044 C CA . ALA A 1 250 ? -78.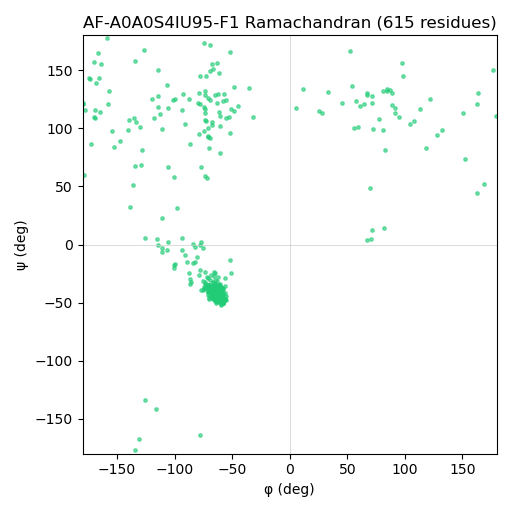161 13.338 125.981 1.00 29.11 250 ALA A CA 1
ATOM 2045 C C . ALA A 1 250 ? -77.220 12.090 125.969 1.00 29.11 250 ALA A C 1
ATOM 2047 O O . ALA A 1 250 ? -77.635 10.941 125.962 1.00 29.11 250 ALA A O 1
ATOM 2048 N N . ALA A 1 251 ? -75.913 12.385 126.059 1.00 31.16 251 ALA A N 1
ATOM 2049 C CA . ALA A 1 251 ? -74.920 12.004 127.085 1.00 31.16 251 ALA A CA 1
ATOM 2050 C C . ALA A 1 251 ? -74.771 10.555 127.660 1.00 31.16 251 ALA A C 1
ATOM 2052 O O . ALA A 1 251 ? -75.571 10.111 128.477 1.00 31.16 251 ALA A O 1
ATOM 2053 N N . THR A 1 252 ? -73.542 10.016 127.491 1.00 32.41 252 THR A N 1
ATOM 2054 C CA . THR A 1 252 ? -72.620 9.386 128.497 1.00 32.41 252 THR A CA 1
ATOM 2055 C C . THR A 1 252 ? -72.293 7.866 128.434 1.00 32.41 252 THR A C 1
ATOM 2057 O O . THR A 1 252 ? -73.117 7.030 128.770 1.00 32.41 252 THR A O 1
ATOM 2060 N N . ARG A 1 253 ? -70.986 7.593 128.196 1.00 32.50 253 ARG A N 1
ATOM 2061 C CA . ARG A 1 253 ? -70.048 6.523 128.673 1.00 32.50 253 ARG A CA 1
ATOM 2062 C C . ARG A 1 253 ? -70.114 5.034 128.243 1.00 32.50 253 ARG A C 1
ATOM 2064 O O . ARG A 1 253 ? -71.053 4.324 128.567 1.00 32.50 253 ARG A O 1
ATOM 2071 N N . GLY A 1 254 ? -68.933 4.558 127.790 1.00 32.38 254 GLY A N 1
ATOM 2072 C CA . GLY A 1 254 ? -68.356 3.198 127.956 1.00 32.38 254 GLY A CA 1
ATOM 2073 C C . GLY A 1 254 ? -67.899 2.549 126.633 1.00 32.38 254 GLY A C 1
ATOM 2074 O O . GLY A 1 254 ? -68.768 2.132 125.888 1.00 32.38 254 GLY A O 1
ATOM 2075 N N . GLY A 1 255 ? -66.620 2.648 126.209 1.00 34.75 255 GLY A N 1
ATOM 2076 C CA . GLY A 1 255 ? -65.570 1.582 126.232 1.00 34.75 255 GLY A CA 1
ATOM 2077 C C . GLY A 1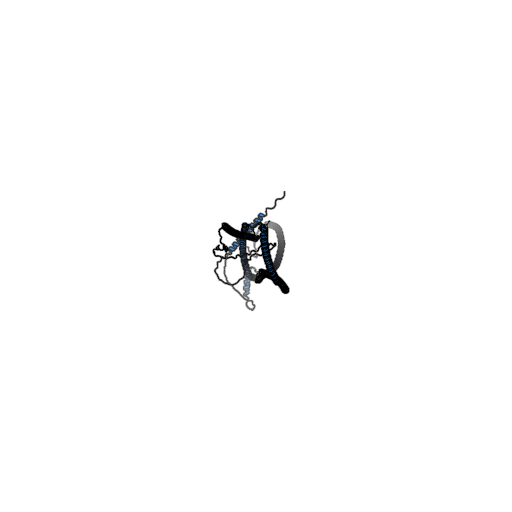 255 ? -65.705 0.595 125.041 1.00 34.75 255 GLY A C 1
ATOM 2078 O O . GLY A 1 255 ? -66.810 0.140 124.810 1.00 34.75 255 GLY A O 1
ATOM 2079 N N . ASP A 1 256 ? -64.733 0.179 124.217 1.00 33.44 256 ASP A N 1
ATOM 2080 C CA . ASP A 1 256 ? -63.262 0.120 124.228 1.00 33.44 256 ASP A CA 1
ATOM 2081 C C . ASP A 1 256 ? -62.745 -0.262 122.799 1.00 33.44 256 ASP A C 1
ATOM 2083 O O . ASP A 1 256 ? -63.464 -0.916 122.045 1.00 33.44 256 ASP A O 1
ATOM 2087 N N . ARG A 1 257 ? -61.475 0.093 122.513 1.00 36.78 257 ARG A N 1
ATOM 2088 C CA . ARG A 1 257 ? -60.489 -0.406 121.509 1.00 36.78 257 ARG A CA 1
ATOM 2089 C C . ARG A 1 257 ? -60.460 0.011 120.016 1.00 36.78 257 ARG A C 1
ATOM 2091 O O . ARG A 1 257 ? -61.035 -0.644 119.160 1.00 36.78 257 ARG A O 1
ATOM 2098 N N . GLY A 1 258 ? -59.551 0.974 119.750 1.00 34.44 258 GLY A N 1
ATOM 2099 C CA . GLY A 1 258 ? -58.394 0.890 118.816 1.00 34.44 258 GLY A CA 1
ATOM 2100 C C . GLY A 1 258 ? -58.644 1.185 117.326 1.00 34.44 258 GLY A C 1
ATOM 2101 O O . GLY A 1 258 ? -59.547 0.618 116.741 1.00 34.44 258 GLY A O 1
ATOM 2102 N N . GLY A 1 259 ? -57.885 2.009 116.592 1.00 35.44 259 GLY A N 1
ATOM 2103 C CA . GLY A 1 259 ? -56.655 2.764 116.855 1.00 35.44 259 GLY A CA 1
ATOM 2104 C C . GLY A 1 259 ? -56.003 3.200 115.518 1.00 35.44 259 GLY A C 1
ATOM 2105 O O . GLY A 1 259 ? -55.662 2.336 114.726 1.00 35.44 259 GLY A O 1
ATOM 2106 N N . TYR A 1 260 ? -55.841 4.524 115.348 1.00 36.41 260 TYR A N 1
ATOM 2107 C CA . TYR A 1 260 ? -54.871 5.327 114.554 1.00 36.41 260 TYR A CA 1
ATOM 2108 C C . TYR A 1 260 ? -54.834 5.266 112.994 1.00 36.41 260 TYR A C 1
ATOM 2110 O O . TYR A 1 260 ? -54.795 4.187 112.425 1.00 36.41 260 TYR A O 1
ATOM 2118 N N . HIS A 1 261 ? -55.016 6.374 112.231 1.00 35.25 261 HIS A N 1
ATOM 2119 C CA . HIS A 1 261 ? -54.199 7.617 112.012 1.00 35.25 261 HIS A CA 1
ATOM 2120 C C . HIS A 1 261 ? -53.120 7.388 110.920 1.00 35.25 261 HIS A C 1
ATOM 2122 O O . HIS A 1 261 ? -52.456 6.367 110.984 1.00 35.25 261 HIS A O 1
ATOM 2128 N N . GLU A 1 262 ? -52.837 8.208 109.899 1.00 28.30 262 GLU A N 1
ATOM 2129 C CA . GLU A 1 262 ? -53.238 9.556 109.459 1.00 28.30 262 GLU A CA 1
ATOM 2130 C C . GLU A 1 262 ? -52.839 9.738 107.975 1.00 28.30 262 GLU A C 1
ATOM 2132 O O . GLU A 1 262 ? -51.888 9.123 107.494 1.00 28.30 262 GLU A O 1
ATOM 2137 N N . SER A 1 263 ? -53.537 10.636 107.285 1.00 30.69 263 SER A N 1
ATOM 2138 C CA . SER A 1 263 ? -53.083 11.366 106.086 1.00 30.69 263 SER A CA 1
ATOM 2139 C C . SER A 1 263 ? -52.129 12.526 106.506 1.00 30.69 263 SER A C 1
ATOM 2141 O O . SER A 1 263 ? -51.890 12.676 107.696 1.00 30.69 263 SER A O 1
ATOM 2143 N N . PRO A 1 264 ? -51.805 13.552 105.688 1.00 55.12 264 PRO A N 1
ATOM 2144 C CA . PRO A 1 264 ? -51.233 13.657 104.336 1.00 55.12 264 PRO A CA 1
ATOM 2145 C C . PRO A 1 264 ? -49.957 14.587 104.363 1.00 55.12 264 PRO A C 1
ATOM 2147 O O . PRO A 1 264 ? -49.178 14.475 105.297 1.00 55.12 264 PRO A O 1
ATOM 2150 N N . PRO A 1 265 ? -49.742 15.569 103.453 1.00 58.97 265 PRO A N 1
ATOM 2151 C CA . PRO A 1 265 ? -48.903 15.607 102.232 1.00 58.97 265 PRO A CA 1
ATOM 2152 C C . PRO A 1 265 ? -47.752 16.669 102.390 1.00 58.97 265 PRO A C 1
ATOM 2154 O O . PRO A 1 265 ? -47.324 16.844 103.527 1.00 58.97 265 PRO A O 1
ATOM 2157 N N . PRO A 1 266 ? -47.277 17.499 101.414 1.00 52.66 266 PRO A N 1
ATOM 2158 C CA . PRO A 1 266 ? -47.259 17.498 99.934 1.00 52.66 266 PRO A CA 1
ATOM 2159 C C . PRO A 1 266 ? -45.881 17.876 99.277 1.00 52.66 266 PRO A C 1
ATOM 2161 O O . PRO A 1 266 ? -44.910 18.226 99.937 1.00 52.66 266 PRO A O 1
ATOM 2164 N N . SER A 1 267 ? -45.882 17.937 97.932 1.00 32.03 267 SER A N 1
ATOM 2165 C CA . SER A 1 267 ? -45.164 18.883 97.031 1.00 32.03 267 SER A CA 1
ATOM 2166 C C . SER A 1 267 ? -43.629 18.848 96.823 1.00 32.03 267 SER A C 1
ATOM 2168 O O . SER A 1 267 ? -42.835 19.108 97.716 1.00 32.03 267 SER A O 1
ATOM 2170 N N . SER A 1 268 ? -43.261 18.678 95.542 1.00 40.12 268 SER A N 1
ATOM 2171 C CA . SER A 1 268 ? -42.006 19.036 94.832 1.00 40.12 268 SER A CA 1
ATOM 2172 C C . SER A 1 268 ? -41.603 20.524 95.036 1.00 40.12 268 SER A C 1
ATOM 2174 O O . SER A 1 268 ? -42.514 21.277 95.390 1.00 40.12 268 SER A O 1
ATOM 2176 N N . PRO A 1 269 ? -40.365 21.039 94.739 1.00 44.50 269 PRO A N 1
ATOM 2177 C CA . PRO A 1 269 ? -39.646 20.867 93.452 1.00 44.50 269 PRO A CA 1
ATOM 2178 C C . PRO A 1 269 ? -38.085 21.065 93.407 1.00 44.50 269 PRO A C 1
ATOM 2180 O O . PRO A 1 269 ? -37.453 21.470 94.369 1.00 44.50 269 PRO A O 1
ATOM 2183 N N . LEU A 1 270 ? -37.503 20.851 92.210 1.00 31.80 270 LEU A N 1
ATOM 2184 C CA . LEU A 1 270 ? -36.370 21.573 91.567 1.00 31.80 270 LEU A CA 1
ATOM 2185 C C . LEU A 1 270 ? -34.965 21.702 92.238 1.00 31.80 270 LEU A C 1
ATOM 2187 O O . LEU A 1 270 ? -34.777 22.430 93.203 1.00 31.80 270 LEU A O 1
ATOM 2191 N N . ASN A 1 271 ? -33.948 21.236 91.484 1.00 33.28 271 ASN A N 1
ATOM 2192 C CA . ASN A 1 271 ? -32.764 21.985 90.984 1.00 33.28 271 ASN A CA 1
ATOM 2193 C C . ASN A 1 271 ? -31.335 21.500 91.363 1.00 33.28 271 ASN A C 1
ATOM 2195 O O . ASN A 1 271 ? -30.949 21.414 92.519 1.00 33.28 271 ASN A O 1
ATOM 2199 N N . SER A 1 272 ? -30.546 21.299 90.298 1.00 33.56 272 SER A N 1
ATOM 2200 C CA . SER A 1 272 ? -29.085 21.398 90.084 1.00 33.56 272 SER A CA 1
ATOM 2201 C C . SER A 1 272 ? -28.090 21.548 91.262 1.00 33.56 272 SER A C 1
ATOM 2203 O O . SER A 1 272 ? -28.167 22.534 91.991 1.00 33.56 272 SER A O 1
ATOM 2205 N N . LYS A 1 273 ? -26.989 20.766 91.256 1.00 32.84 273 LYS A N 1
ATOM 2206 C CA . LYS A 1 273 ? -25.602 21.191 90.890 1.00 32.84 273 LYS A CA 1
ATOM 2207 C C . LYS A 1 273 ? -24.499 20.210 91.363 1.00 32.84 273 LYS A C 1
ATOM 2209 O O . LYS A 1 273 ? -24.381 19.948 92.545 1.00 32.84 273 LYS A O 1
ATOM 2214 N N . LYS A 1 274 ? -23.626 19.865 90.399 1.00 29.70 274 LYS A N 1
ATOM 2215 C CA . LYS A 1 274 ? -22.136 19.845 90.382 1.00 29.70 274 LYS A CA 1
ATOM 2216 C C . LYS A 1 274 ? -21.289 19.092 91.435 1.00 29.70 274 LYS A C 1
ATOM 2218 O O . LYS A 1 274 ? -21.370 19.360 92.622 1.00 29.70 274 LYS A O 1
ATOM 2223 N N . GLY A 1 275 ? -20.273 18.406 90.885 1.00 25.56 275 GLY A N 1
ATOM 2224 C CA . GLY A 1 275 ? -18.980 18.016 91.489 1.00 25.56 275 GLY A CA 1
ATOM 2225 C C . GLY A 1 275 ? -18.708 16.533 91.206 1.00 25.56 275 GLY A C 1
ATOM 2226 O O . GLY A 1 275 ? -19.401 15.709 91.771 1.00 25.56 275 GLY A O 1
ATOM 2227 N N . ALA A 1 276 ? -17.917 16.074 90.228 1.00 30.08 276 ALA A N 1
ATOM 2228 C CA . ALA A 1 276 ? -16.520 16.347 89.860 1.00 30.08 276 ALA A CA 1
ATOM 2229 C C . ALA A 1 276 ? -15.524 16.095 91.002 1.00 30.08 276 ALA A C 1
ATOM 2231 O O . ALA A 1 276 ? -15.388 16.972 91.837 1.00 30.08 276 ALA A O 1
ATOM 2232 N N . HIS A 1 277 ? -14.838 14.940 90.971 1.00 32.53 277 HIS A N 1
ATOM 2233 C CA . HIS A 1 277 ? -13.425 14.653 91.314 1.00 32.53 277 HIS A CA 1
ATOM 2234 C C . HIS A 1 277 ? -13.149 13.204 90.816 1.00 32.53 277 HIS A C 1
ATOM 2236 O O . HIS A 1 277 ? -13.960 12.327 91.081 1.00 32.53 277 HIS A O 1
ATOM 2242 N N . SER A 1 278 ? -12.253 12.974 89.835 1.00 31.22 278 SER A N 1
ATOM 2243 C CA . SER A 1 278 ? -10.800 12.681 89.986 1.00 31.22 278 SER A CA 1
ATOM 2244 C C . SER A 1 278 ? -10.575 11.307 90.650 1.00 31.22 278 SER A C 1
ATOM 2246 O O . SER A 1 278 ? -11.178 11.072 91.680 1.00 31.22 278 SER A O 1
ATOM 2248 N N . ALA A 1 279 ? -9.758 10.341 90.216 1.00 28.28 279 ALA A N 1
ATOM 2249 C CA . ALA A 1 279 ? -8.529 10.245 89.416 1.00 28.28 279 ALA A CA 1
ATOM 2250 C C . ALA A 1 279 ? -8.337 8.732 89.082 1.00 28.28 279 ALA A C 1
ATOM 2252 O O . ALA A 1 279 ? -8.773 7.894 89.859 1.00 28.28 279 ALA A O 1
ATOM 2253 N N . ALA A 1 280 ? -7.926 8.337 87.874 1.00 26.48 280 ALA A N 1
ATOM 2254 C CA . ALA A 1 280 ? -6.547 8.099 87.404 1.00 26.48 280 ALA A CA 1
ATOM 2255 C C . ALA A 1 280 ? -5.981 6.680 87.648 1.00 26.48 280 ALA A C 1
ATOM 2257 O O . ALA A 1 280 ? -5.988 6.181 88.765 1.00 26.48 280 ALA A O 1
ATOM 2258 N N . GLY A 1 281 ? -5.370 6.140 86.581 1.00 26.22 281 GLY A N 1
ATOM 2259 C CA . GLY A 1 281 ? -4.421 5.015 86.573 1.00 26.22 281 GLY A CA 1
ATOM 2260 C C . GLY A 1 281 ? -5.088 3.642 86.445 1.00 26.22 281 GLY A C 1
ATOM 2261 O O . GLY A 1 281 ? -6.021 3.348 87.167 1.00 26.22 281 GLY A O 1
ATOM 2262 N N . GLY A 1 282 ? -4.699 2.730 85.561 1.00 29.00 282 GLY A N 1
ATOM 2263 C CA . GLY A 1 282 ? -3.525 2.641 84.704 1.00 29.00 282 GLY A CA 1
ATOM 2264 C C . GLY A 1 282 ? -3.219 1.154 84.483 1.00 29.00 282 GLY A C 1
ATOM 2265 O O . GLY A 1 282 ? -2.886 0.462 85.429 1.00 29.00 282 GLY A O 1
ATOM 2266 N N . ASN A 1 283 ? -3.384 0.706 83.239 1.00 33.66 283 ASN A N 1
ATOM 2267 C CA . ASN A 1 283 ? -2.705 -0.380 82.523 1.00 33.66 283 ASN A CA 1
ATOM 2268 C C . ASN A 1 283 ? -2.196 -1.675 83.210 1.00 33.66 283 ASN A C 1
ATOM 2270 O O . ASN A 1 283 ? -1.289 -1.656 84.035 1.00 33.66 283 ASN A O 1
ATOM 2274 N N . ASN A 1 284 ? -2.589 -2.775 82.544 1.00 37.09 284 ASN A N 1
ATOM 2275 C CA . ASN A 1 284 ? -1.788 -3.918 82.063 1.00 37.09 284 ASN A CA 1
ATOM 2276 C C . ASN A 1 284 ? -1.906 -5.286 82.766 1.00 37.09 284 ASN A C 1
ATOM 2278 O O . ASN A 1 284 ? -1.268 -5.556 83.771 1.00 37.09 284 ASN A O 1
ATOM 2282 N N . ASN A 1 285 ? -2.587 -6.167 82.024 1.00 35.44 285 ASN A N 1
ATOM 2283 C CA . ASN A 1 285 ? -2.175 -7.487 81.531 1.00 35.44 285 ASN A CA 1
ATOM 2284 C C . ASN A 1 285 ? -1.930 -8.683 82.470 1.00 35.44 285 ASN A C 1
ATOM 2286 O O . ASN A 1 285 ? -0.998 -8.717 83.261 1.00 35.44 285 ASN A O 1
ATOM 2290 N N . ALA A 1 286 ? -2.622 -9.750 82.053 1.00 30.23 286 ALA A N 1
ATOM 2291 C CA . ALA A 1 286 ? -2.143 -11.114 81.858 1.00 30.23 286 ALA A CA 1
ATOM 2292 C C . ALA A 1 286 ? -2.238 -12.105 83.027 1.00 30.23 286 ALA A C 1
ATOM 2294 O O . ALA A 1 286 ? -1.486 -12.054 83.990 1.00 30.23 286 ALA A O 1
ATOM 2295 N N . ASN A 1 287 ? -3.043 -13.131 82.724 1.00 35.84 287 ASN A N 1
ATOM 2296 C CA . ASN A 1 287 ? -2.820 -14.540 83.022 1.00 35.84 287 ASN A CA 1
ATOM 2297 C C . ASN A 1 287 ? -3.097 -14.985 84.459 1.00 35.84 287 ASN A C 1
ATOM 2299 O O . ASN A 1 287 ? -2.259 -14.799 85.325 1.00 35.84 287 ASN A O 1
ATOM 2303 N N . GLU A 1 288 ? -4.184 -15.737 84.655 1.00 30.03 288 GLU A N 1
ATOM 2304 C CA . GLU A 1 288 ? -4.042 -17.000 85.376 1.00 30.03 288 GLU A CA 1
ATOM 2305 C C . GLU A 1 288 ? -5.164 -17.993 85.069 1.00 30.03 288 GLU A C 1
ATOM 2307 O O . GLU A 1 288 ? -6.354 -17.687 85.008 1.00 30.03 288 GLU A O 1
ATOM 2312 N N . SER A 1 289 ? -4.702 -19.208 84.797 1.00 35.38 289 SER A N 1
ATOM 2313 C CA . SER A 1 289 ? -5.458 -20.395 84.456 1.00 35.38 289 SER A CA 1
ATOM 2314 C C . SER A 1 289 ? -6.077 -21.016 85.704 1.00 35.38 289 SER A C 1
ATOM 2316 O O . SER A 1 289 ? -5.457 -21.093 86.760 1.00 35.38 289 SER A O 1
ATOM 2318 N N . ARG A 1 290 ? -7.272 -21.575 85.512 1.00 32.06 290 ARG A N 1
ATOM 2319 C CA . ARG A 1 290 ? -7.901 -22.615 86.337 1.00 32.06 290 ARG A CA 1
ATOM 2320 C C . ARG A 1 290 ? -6.883 -23.618 86.904 1.00 32.06 290 ARG A C 1
ATOM 2322 O O . ARG A 1 290 ? -6.145 -24.208 86.112 1.00 32.06 290 ARG A O 1
ATOM 2329 N N . HIS A 1 291 ? -6.998 -23.953 88.191 1.00 34.50 291 HIS A N 1
ATOM 2330 C CA . HIS A 1 291 ? -7.379 -25.306 88.626 1.00 34.50 291 HIS A CA 1
ATOM 2331 C C . HIS A 1 291 ? -7.780 -25.367 90.108 1.00 34.50 291 HIS A C 1
ATOM 2333 O O . HIS A 1 291 ? -7.220 -24.693 90.962 1.00 34.50 291 HIS A O 1
ATOM 2339 N N . SER A 1 292 ? -8.785 -26.207 90.344 1.00 36.97 292 SER A N 1
ATOM 2340 C CA . SER A 1 292 ? -9.395 -26.599 91.613 1.00 36.97 292 SER A CA 1
ATOM 2341 C C . SER A 1 292 ? -8.456 -27.461 92.467 1.00 36.97 292 SER A C 1
ATOM 2343 O O . SER A 1 292 ? -7.675 -28.227 91.901 1.00 36.97 292 SER A O 1
ATOM 2345 N N . ASN A 1 293 ? -8.564 -27.373 93.799 1.00 33.38 293 ASN A N 1
ATOM 2346 C CA . ASN A 1 293 ? -8.891 -28.513 94.672 1.00 33.38 293 ASN A CA 1
ATOM 2347 C C . ASN A 1 293 ? -9.089 -28.076 96.137 1.00 33.38 293 ASN A C 1
ATOM 2349 O O . ASN A 1 293 ? -8.408 -27.183 96.632 1.00 33.38 293 ASN A O 1
ATOM 2353 N N . ASN A 1 294 ? -10.051 -28.745 96.775 1.00 39.31 294 ASN A N 1
ATOM 2354 C CA . ASN A 1 294 ? -10.502 -28.633 98.163 1.00 39.31 294 ASN A CA 1
ATOM 2355 C C . ASN A 1 294 ? -9.456 -29.088 99.198 1.00 39.31 294 ASN A C 1
ATOM 2357 O O . ASN A 1 294 ? -8.702 -30.014 98.914 1.00 39.31 294 ASN A O 1
ATOM 2361 N N . ASP A 1 295 ? -9.500 -28.497 100.397 1.00 33.81 295 ASP A N 1
ATOM 2362 C CA . ASP A 1 295 ? -9.667 -29.173 101.708 1.00 33.81 295 ASP A CA 1
ATOM 2363 C C . ASP A 1 295 ? -9.640 -28.094 102.810 1.00 33.81 295 ASP A C 1
ATOM 2365 O O . ASP A 1 295 ? -8.712 -27.294 102.885 1.00 33.81 295 ASP A O 1
ATOM 2369 N N . GLU A 1 296 ? -10.769 -27.829 103.467 1.00 39.62 296 GLU A N 1
ATOM 2370 C CA . GLU A 1 296 ? -11.212 -28.389 104.760 1.00 39.62 296 GLU A CA 1
ATOM 2371 C C . GLU A 1 296 ? -10.744 -27.594 106.004 1.00 39.62 296 GLU A C 1
ATOM 2373 O O . GLU A 1 296 ? -9.563 -27.517 106.330 1.00 39.62 296 GLU A O 1
ATOM 2378 N N . ASN A 1 297 ? -11.767 -27.140 106.747 1.00 39.28 297 ASN A N 1
ATOM 2379 C CA . ASN A 1 297 ? -11.855 -26.808 108.178 1.00 39.28 297 ASN A CA 1
ATOM 2380 C C . ASN A 1 297 ? -11.648 -25.364 108.698 1.00 39.28 297 ASN A C 1
ATOM 2382 O O . ASN A 1 297 ? -10.526 -24.920 108.929 1.00 39.28 297 ASN A O 1
ATOM 2386 N N . SER A 1 298 ? -12.797 -24.807 109.142 1.00 42.78 298 SER A N 1
ATOM 2387 C CA . SER A 1 298 ? -13.034 -23.931 110.318 1.00 42.78 298 SER A CA 1
ATOM 2388 C C . SER A 1 298 ? -13.118 -22.411 110.081 1.00 42.78 298 SER A C 1
ATOM 2390 O O . SER A 1 298 ? -12.249 -21.881 109.400 1.00 42.78 298 SER A O 1
ATOM 2392 N N . PRO A 1 299 ? -13.965 -21.655 110.823 1.00 47.72 299 PRO A N 1
ATOM 2393 C CA . PRO A 1 299 ? -15.338 -21.879 111.315 1.00 47.72 299 PRO A CA 1
ATOM 2394 C C . PRO A 1 299 ? -16.356 -20.899 110.667 1.00 47.72 299 PRO A C 1
ATOM 2396 O O . PRO A 1 299 ? -16.020 -19.777 110.315 1.00 47.72 299 PRO A O 1
ATOM 2399 N N . HIS A 1 300 ? -17.610 -21.330 110.517 1.00 53.75 300 HIS A N 1
ATOM 2400 C CA . HIS A 1 300 ? -18.603 -20.773 109.582 1.00 53.75 300 HIS A CA 1
ATOM 2401 C C . HIS A 1 300 ? -19.599 -19.757 110.190 1.00 53.75 300 HIS A C 1
ATOM 2403 O O . HIS A 1 300 ? -20.730 -19.682 109.724 1.00 53.75 300 HIS A O 1
ATOM 2409 N N . ASP A 1 301 ? -19.209 -18.981 111.206 1.00 47.78 301 ASP A N 1
ATOM 2410 C CA . ASP A 1 301 ? -20.148 -18.060 111.880 1.00 47.78 301 ASP A CA 1
ATOM 2411 C C . ASP A 1 301 ? -20.017 -16.585 111.430 1.00 47.78 301 ASP A C 1
ATOM 2413 O O . ASP A 1 301 ? -20.956 -15.816 111.619 1.00 47.78 301 ASP A O 1
ATOM 2417 N N . ASP A 1 302 ? -18.906 -16.187 110.792 1.00 50.22 302 ASP A N 1
ATOM 2418 C CA . ASP A 1 302 ? -18.690 -14.798 110.328 1.00 50.22 302 ASP A CA 1
ATOM 2419 C C . ASP A 1 302 ? -19.288 -14.534 108.921 1.00 50.22 302 ASP A C 1
ATOM 2421 O O . ASP A 1 302 ? -19.774 -13.439 108.635 1.00 50.22 302 ASP A O 1
ATOM 2425 N N . ASP A 1 303 ? -19.356 -15.555 108.055 1.00 54.09 303 ASP A N 1
ATOM 2426 C CA . ASP A 1 303 ? -19.951 -15.425 106.712 1.00 54.09 303 ASP A CA 1
ATOM 2427 C C . ASP A 1 303 ? -21.482 -15.277 106.763 1.00 54.09 303 ASP A C 1
ATOM 2429 O O . ASP A 1 303 ? -22.083 -14.664 105.880 1.00 54.09 303 ASP A O 1
ATOM 2433 N N . GLU A 1 304 ? -22.136 -15.841 107.786 1.00 54.16 304 GLU A N 1
ATOM 2434 C CA . GLU A 1 304 ? -23.593 -15.764 107.935 1.00 54.16 304 GLU A CA 1
ATOM 2435 C C . GLU A 1 304 ? -24.024 -14.353 108.359 1.00 54.16 304 GLU A C 1
ATOM 2437 O O . GLU A 1 304 ? -25.036 -13.850 107.870 1.00 54.16 304 GLU A O 1
ATOM 2442 N N . THR A 1 305 ? -23.219 -13.663 109.177 1.00 57.12 305 THR A N 1
ATOM 2443 C CA . THR A 1 305 ? -23.444 -12.251 109.515 1.00 57.12 305 THR A CA 1
ATOM 2444 C C . THR A 1 305 ? -23.197 -11.325 108.329 1.00 57.12 305 THR A C 1
ATOM 2446 O O . THR A 1 305 ? -24.009 -10.435 108.084 1.00 57.12 305 THR A O 1
ATOM 2449 N N . ASP A 1 306 ? -22.162 -11.583 107.528 1.00 65.62 306 ASP A N 1
ATOM 2450 C CA . ASP A 1 306 ? -21.853 -10.769 106.348 1.00 65.62 306 ASP A CA 1
ATOM 2451 C C . ASP A 1 306 ? -22.895 -10.959 105.228 1.00 65.62 306 ASP A C 1
ATOM 2453 O O . ASP A 1 306 ? -23.305 -9.998 104.571 1.00 65.62 306 ASP A O 1
ATOM 2457 N N . LEU A 1 307 ? -23.396 -12.185 105.030 1.00 63.97 307 LEU A N 1
ATOM 2458 C CA . LEU A 1 307 ? -24.495 -12.466 104.100 1.00 63.97 307 LEU A CA 1
ATOM 2459 C C . LEU A 1 307 ? -25.809 -11.836 104.570 1.00 63.97 307 LEU A C 1
ATOM 2461 O O . LEU A 1 307 ? -26.566 -11.318 103.745 1.00 63.97 307 LEU A O 1
ATOM 2465 N N . GLN A 1 308 ? -26.073 -11.845 105.876 1.00 64.69 308 GLN A N 1
ATOM 2466 C CA . GLN A 1 308 ? -27.271 -11.233 106.440 1.00 64.69 308 GLN A CA 1
ATOM 2467 C C . GLN A 1 308 ? -27.234 -9.702 106.318 1.00 64.69 308 GLN A C 1
ATOM 2469 O O . GLN A 1 308 ? -28.233 -9.107 105.910 1.00 64.69 308 GLN A O 1
ATOM 2474 N N . ASP A 1 309 ? -26.078 -9.078 106.553 1.00 71.38 309 ASP A N 1
ATOM 2475 C CA . ASP A 1 309 ? -25.870 -7.636 106.384 1.00 71.38 309 ASP A CA 1
ATOM 2476 C C . ASP A 1 309 ? -26.025 -7.202 104.916 1.00 71.38 309 ASP A C 1
ATOM 2478 O O . ASP A 1 309 ? -26.640 -6.172 104.624 1.00 71.38 309 ASP A O 1
ATOM 2482 N N . VAL A 1 310 ? -25.543 -8.009 103.963 1.00 68.62 310 VAL A N 1
ATOM 2483 C CA . VAL A 1 310 ? -25.742 -7.773 102.520 1.00 68.62 310 VAL A CA 1
ATOM 2484 C C . VAL A 1 310 ? -27.211 -7.939 102.123 1.00 68.62 310 VAL A C 1
ATOM 2486 O O . VAL A 1 310 ? -27.735 -7.152 101.330 1.00 68.62 310 VAL A O 1
ATOM 2489 N N . VAL A 1 311 ? -27.909 -8.929 102.682 1.00 65.44 311 VAL A N 1
ATOM 2490 C CA . VAL A 1 311 ? -29.344 -9.148 102.446 1.00 65.44 311 VAL A CA 1
ATOM 2491 C C . VAL A 1 311 ? -30.183 -8.009 103.024 1.00 65.44 311 VAL A C 1
ATOM 2493 O O . VAL A 1 311 ? -31.144 -7.577 102.384 1.00 65.44 311 VAL A O 1
ATOM 2496 N N . ASP A 1 312 ? -29.827 -7.484 104.191 1.00 70.00 312 ASP A N 1
ATOM 2497 C CA . ASP A 1 312 ? -30.548 -6.378 104.815 1.00 70.00 312 ASP A CA 1
ATOM 2498 C C . ASP A 1 312 ? -30.266 -5.041 104.105 1.00 70.00 312 ASP A C 1
ATOM 2500 O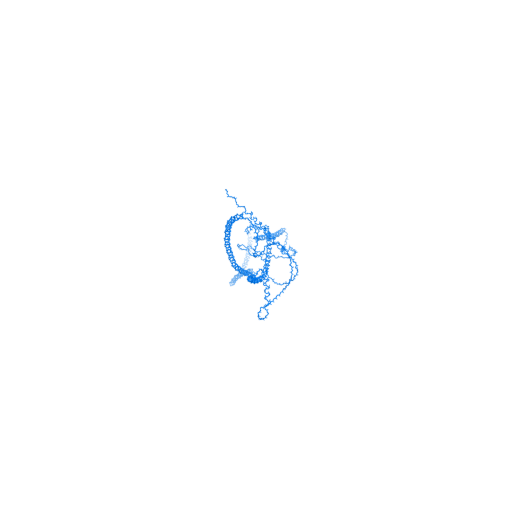 O . ASP A 1 312 ? -31.209 -4.290 103.841 1.00 70.00 312 ASP A O 1
ATOM 2504 N N . GLN A 1 313 ? -29.037 -4.809 103.624 1.00 71.25 313 GLN A N 1
ATOM 2505 C CA . GLN A 1 313 ? -28.731 -3.705 102.698 1.00 71.25 313 GLN A CA 1
ATOM 2506 C C . GLN A 1 313 ? -29.499 -3.823 101.371 1.00 71.25 313 GLN A C 1
ATOM 2508 O O . GLN A 1 313 ? -29.975 -2.822 100.830 1.00 71.25 313 GLN A O 1
ATOM 2513 N N . LEU A 1 314 ? -29.673 -5.038 100.840 1.00 65.75 314 LEU A N 1
ATOM 2514 C CA . LEU A 1 314 ? -30.455 -5.283 99.625 1.00 65.75 314 LEU A CA 1
ATOM 2515 C C . LEU A 1 314 ? -31.958 -5.068 99.843 1.00 65.75 314 LEU A C 1
ATOM 2517 O O . LEU A 1 314 ? -32.623 -4.515 98.963 1.00 65.75 314 LEU A O 1
ATOM 2521 N N . LYS A 1 315 ? -32.506 -5.445 101.003 1.00 68.62 315 LYS A N 1
ATOM 2522 C CA . LYS A 1 315 ? -33.900 -5.145 101.377 1.00 68.62 315 LYS A CA 1
ATOM 2523 C C . LYS A 1 315 ? -34.124 -3.641 101.539 1.00 68.62 315 LYS A C 1
ATOM 2525 O O . LYS A 1 315 ? -35.151 -3.138 101.080 1.00 68.62 315 LYS A O 1
ATOM 2530 N N . GLU A 1 316 ? -33.166 -2.921 102.125 1.00 72.88 316 GLU A N 1
ATOM 2531 C CA . GLU A 1 316 ? -33.218 -1.463 102.286 1.00 72.88 316 GLU A CA 1
ATOM 2532 C C . GLU A 1 316 ? -33.124 -0.731 100.935 1.00 72.88 316 GLU A C 1
ATOM 2534 O O . GLU A 1 316 ? -33.912 0.177 100.666 1.00 72.88 316 GLU A O 1
ATOM 2539 N N . ALA A 1 317 ? -32.236 -1.171 100.037 1.00 65.56 317 ALA A N 1
ATOM 2540 C CA . ALA A 1 317 ? -32.046 -0.560 98.720 1.00 65.56 317 ALA A CA 1
ATOM 2541 C C . ALA A 1 317 ? -33.178 -0.866 97.719 1.00 65.56 317 ALA A C 1
ATOM 2543 O O . ALA A 1 317 ? -33.476 -0.042 96.851 1.00 65.56 317 ALA A O 1
ATOM 2544 N N . THR A 1 318 ? -33.808 -2.044 97.805 1.00 65.38 318 THR A N 1
ATOM 2545 C CA . THR A 1 318 ? -34.853 -2.477 96.853 1.00 65.38 318 THR A CA 1
ATOM 2546 C C . THR A 1 318 ? -36.283 -2.286 97.366 1.00 65.38 318 THR A C 1
ATOM 2548 O O . THR A 1 318 ? -37.218 -2.288 96.563 1.00 65.38 318 THR A O 1
ATOM 2551 N N . GLY A 1 319 ? -36.473 -2.100 98.678 1.00 63.69 319 GLY A N 1
ATOM 2552 C CA . GLY A 1 319 ? -37.775 -1.866 99.314 1.00 63.69 319 GLY A CA 1
ATOM 2553 C C . GLY A 1 319 ? -38.703 -3.088 99.365 1.00 63.69 319 GLY A C 1
ATOM 2554 O O . GLY A 1 319 ? -39.896 -2.938 99.638 1.00 63.69 319 GLY A O 1
ATOM 2555 N N . ILE A 1 320 ? -38.197 -4.294 99.083 1.00 68.50 320 ILE A N 1
ATOM 2556 C CA . ILE A 1 320 ? -38.969 -5.546 99.049 1.00 68.50 320 ILE A CA 1
ATOM 2557 C C . ILE A 1 320 ? -38.621 -6.367 100.296 1.00 68.50 320 ILE A C 1
ATOM 2559 O O . ILE A 1 320 ? -37.477 -6.765 100.473 1.00 68.50 320 ILE A O 1
ATOM 2563 N N . GLN A 1 321 ? -39.609 -6.618 101.161 1.00 62.81 321 GLN A N 1
ATOM 2564 C CA . GLN A 1 321 ? -39.408 -7.303 102.451 1.00 62.81 321 GLN A CA 1
ATOM 2565 C C . GLN A 1 321 ? -39.410 -8.841 102.344 1.00 62.81 321 GLN A C 1
ATOM 2567 O O . GLN A 1 321 ? -38.969 -9.515 103.271 1.00 62.81 321 GLN A O 1
ATOM 2572 N N . ASP A 1 322 ? -39.904 -9.388 101.228 1.00 72.38 322 ASP A N 1
ATOM 2573 C CA . ASP A 1 322 ? -40.022 -10.830 100.988 1.00 72.38 322 ASP A CA 1
ATOM 2574 C C . ASP A 1 322 ? -38.787 -11.377 100.249 1.00 72.38 322 ASP A C 1
ATOM 2576 O O . ASP A 1 322 ? -38.503 -10.991 99.108 1.00 72.38 322 ASP A O 1
ATOM 2580 N N . LEU A 1 323 ? -38.053 -12.265 100.926 1.00 67.50 323 LEU A N 1
ATOM 2581 C CA . LEU A 1 323 ? -36.775 -12.822 100.480 1.00 67.50 323 LEU A CA 1
ATOM 2582 C C . LEU A 1 323 ? -36.930 -13.668 99.206 1.00 67.50 323 LEU A C 1
ATOM 2584 O O . LEU A 1 323 ? -36.086 -13.584 98.316 1.00 67.50 323 LEU A O 1
ATOM 2588 N N . ASP A 1 324 ? -38.035 -14.405 99.067 1.00 71.50 324 ASP A N 1
ATOM 2589 C CA . ASP A 1 324 ? -38.277 -15.281 97.912 1.00 71.50 324 ASP A CA 1
ATOM 2590 C C . ASP A 1 324 ? -38.581 -14.471 96.642 1.00 71.50 324 ASP A C 1
ATOM 2592 O O . ASP A 1 324 ? -38.146 -14.800 95.533 1.00 71.50 324 ASP A O 1
ATOM 2596 N N . VAL A 1 325 ? -39.287 -13.346 96.797 1.00 74.44 325 VAL A N 1
ATOM 2597 C CA . VAL A 1 325 ? -39.576 -12.418 95.694 1.00 74.44 325 VAL A CA 1
ATOM 2598 C C . VAL A 1 325 ? -38.314 -11.672 95.262 1.00 74.44 325 VAL A C 1
ATOM 2600 O O . VAL A 1 325 ? -38.124 -11.430 94.065 1.00 74.44 325 VAL A O 1
ATOM 2603 N N . LEU A 1 326 ? -37.448 -11.312 96.213 1.00 74.00 326 LEU A N 1
ATOM 2604 C CA . LEU A 1 326 ? -36.153 -10.700 95.930 1.00 74.00 326 LEU A CA 1
ATOM 2605 C C . LEU A 1 326 ? -35.238 -11.685 95.192 1.00 74.00 326 LEU A C 1
ATOM 2607 O O . LEU A 1 326 ? -34.702 -11.328 94.143 1.00 74.00 326 LEU A O 1
ATOM 2611 N N . TYR A 1 327 ? -35.149 -12.930 95.668 1.00 77.44 327 TYR A N 1
ATOM 2612 C CA . TYR A 1 327 ? -34.381 -13.998 95.030 1.00 77.44 327 TYR A CA 1
ATOM 2613 C C . TYR A 1 327 ? -34.839 -14.239 93.589 1.00 77.44 327 TYR A C 1
ATOM 2615 O O . TYR A 1 327 ? -34.025 -14.198 92.675 1.00 77.44 327 TYR A O 1
ATOM 2623 N N . HIS A 1 328 ? -36.144 -14.374 93.333 1.00 79.44 328 HIS A N 1
ATOM 2624 C CA . HIS A 1 328 ? -36.639 -14.572 91.967 1.00 79.44 328 HIS A CA 1
ATOM 2625 C C . HIS A 1 328 ? -36.429 -13.366 91.040 1.00 79.44 328 HIS A C 1
ATOM 2627 O O . HIS A 1 328 ? -36.244 -13.549 89.833 1.00 79.44 328 HIS A O 1
ATOM 2633 N N . LYS A 1 329 ? -36.466 -12.131 91.558 1.00 79.06 329 LYS A N 1
ATOM 2634 C CA . LYS A 1 329 ? -36.139 -10.937 90.761 1.00 79.06 329 LYS A CA 1
ATOM 2635 C C . LYS A 1 329 ? -34.648 -10.856 90.454 1.00 79.06 329 LYS A C 1
ATOM 2637 O O . LYS A 1 329 ? -34.304 -10.524 89.322 1.00 79.06 329 LYS A O 1
ATOM 2642 N N . PHE A 1 330 ? -33.793 -11.184 91.419 1.00 79.88 330 PHE A N 1
ATOM 2643 C CA . PHE A 1 330 ? -32.352 -11.257 91.207 1.00 79.88 330 PHE A CA 1
ATOM 2644 C C . PHE A 1 330 ? -31.977 -12.385 90.257 1.00 79.88 330 PHE A C 1
ATOM 2646 O O . PHE A 1 330 ? -31.218 -12.131 89.337 1.00 79.88 330 PHE A O 1
ATOM 2653 N N . LEU A 1 331 ? -32.589 -13.563 90.378 1.00 82.62 331 LEU A N 1
ATOM 2654 C CA . LEU A 1 331 ? -32.366 -14.680 89.464 1.00 82.62 331 LEU A CA 1
ATOM 2655 C C . LEU A 1 331 ? -32.753 -14.305 88.027 1.00 82.62 331 LEU A C 1
ATOM 2657 O O . LEU A 1 331 ? -31.989 -14.535 87.101 1.00 82.62 331 LEU A O 1
ATOM 2661 N N . LYS A 1 332 ? -33.892 -13.626 87.826 1.00 84.00 332 LYS A N 1
ATOM 2662 C CA . LYS A 1 332 ? -34.267 -13.106 86.498 1.00 84.00 332 LYS A CA 1
ATOM 2663 C C . LYS A 1 332 ? -33.308 -12.031 85.985 1.00 84.00 332 LYS A C 1
ATOM 2665 O O . LYS A 1 332 ? -33.054 -11.968 84.784 1.00 84.00 332 LYS A O 1
ATOM 2670 N N . ALA A 1 333 ? -32.808 -11.162 86.863 1.00 82.38 333 ALA A N 1
ATOM 2671 C CA . ALA A 1 333 ? -31.818 -10.152 86.496 1.00 82.38 333 ALA A CA 1
ATOM 2672 C C . ALA A 1 333 ? -30.452 -10.783 86.180 1.00 82.38 333 ALA A C 1
ATOM 2674 O O . ALA A 1 333 ? -29.766 -10.319 85.276 1.00 82.38 333 ALA A O 1
ATOM 2675 N N . GLU A 1 334 ? -30.082 -11.857 86.874 1.00 86.19 334 GLU A N 1
ATOM 2676 C CA . GLU A 1 334 ? -28.867 -12.636 86.654 1.00 86.19 334 GLU A CA 1
ATOM 2677 C C . GLU A 1 334 ? -28.952 -13.422 85.345 1.00 86.19 334 GLU A C 1
ATOM 2679 O O . GLU A 1 334 ? -28.048 -13.317 84.525 1.00 86.19 334 GLU A O 1
ATOM 2684 N N . GLU A 1 335 ? -30.067 -14.106 85.079 1.00 85.56 335 GLU A N 1
ATOM 2685 C CA . GLU A 1 335 ? -30.338 -14.762 83.795 1.00 85.56 335 GLU A CA 1
ATOM 2686 C C . GLU A 1 335 ? -30.298 -13.753 82.636 1.00 85.56 335 GLU A C 1
ATOM 2688 O O . GLU A 1 335 ? -29.698 -14.017 81.590 1.00 85.56 335 GLU A O 1
ATOM 2693 N N . HIS A 1 336 ? -30.886 -12.565 82.822 1.00 85.62 336 HIS A N 1
ATOM 2694 C CA . HIS A 1 336 ? -30.842 -11.497 81.825 1.00 85.62 336 HIS A CA 1
ATOM 2695 C C . HIS A 1 336 ? -29.421 -10.953 81.617 1.00 85.62 336 HIS A C 1
ATOM 2697 O O . HIS A 1 336 ? -28.988 -10.791 80.475 1.00 85.62 336 HIS A O 1
ATOM 2703 N N . ASN A 1 337 ? -28.668 -10.727 82.695 1.00 84.19 337 ASN A N 1
ATOM 2704 C CA . ASN A 1 337 ? -27.274 -10.290 82.625 1.00 84.19 337 ASN A CA 1
ATOM 2705 C C . ASN A 1 337 ? -26.377 -11.348 81.980 1.00 84.19 337 ASN A C 1
ATOM 2707 O O . ASN A 1 337 ? -25.520 -11.003 81.172 1.00 84.19 337 ASN A O 1
ATOM 2711 N N . PHE A 1 338 ? -26.598 -12.628 82.272 1.00 85.69 338 PHE A N 1
ATOM 2712 C CA . PHE A 1 338 ? -25.880 -13.735 81.652 1.00 85.69 338 PHE A CA 1
ATOM 2713 C C . PHE A 1 338 ? -26.183 -13.819 80.151 1.00 85.69 338 PHE A C 1
ATOM 2715 O O . PHE A 1 338 ? -25.273 -13.962 79.335 1.00 85.69 338 PHE A O 1
ATOM 2722 N N . SER A 1 339 ? -27.448 -13.631 79.761 1.00 90.06 339 SER A N 1
ATOM 2723 C CA . SER A 1 339 ? -27.832 -13.531 78.350 1.00 90.06 339 SER A CA 1
ATOM 2724 C C . SER A 1 339 ? -27.179 -12.335 77.654 1.00 90.06 339 SER A C 1
ATOM 2726 O O . SER A 1 339 ? -26.762 -12.468 76.505 1.00 90.06 339 SER A O 1
ATOM 2728 N N . MET A 1 340 ? -27.074 -11.182 78.320 1.00 81.88 340 MET A N 1
ATOM 2729 C CA . MET A 1 340 ? -26.410 -10.001 77.758 1.00 81.88 340 MET A CA 1
ATOM 2730 C C . MET A 1 340 ? -24.900 -10.171 77.673 1.00 81.88 340 MET A C 1
ATOM 2732 O O . MET A 1 340 ? -24.303 -9.745 76.692 1.00 81.88 340 MET A O 1
ATOM 2736 N N . TYR A 1 341 ? -24.285 -10.848 78.636 1.00 88.88 341 TYR A N 1
ATOM 2737 C CA . TYR A 1 341 ? -22.868 -11.177 78.586 1.00 88.88 341 TYR A CA 1
ATOM 2738 C C . TYR A 1 341 ? -22.543 -12.111 77.412 1.00 88.88 341 TYR A C 1
ATOM 2740 O O . TYR A 1 341 ? -21.593 -11.859 76.672 1.00 88.88 341 TYR A O 1
ATOM 2748 N N . ASN A 1 342 ? -23.370 -13.135 77.177 1.00 89.44 342 ASN A N 1
ATOM 2749 C CA . ASN A 1 342 ? -23.218 -14.011 76.013 1.00 89.44 342 ASN A CA 1
ATOM 2750 C C . ASN A 1 342 ? -23.405 -13.244 74.701 1.00 89.44 342 ASN A C 1
ATOM 2752 O O . ASN A 1 342 ? -22.588 -13.389 73.800 1.00 89.44 342 ASN A O 1
ATOM 2756 N N . PHE A 1 343 ? -24.409 -12.366 74.624 1.00 92.19 343 PHE A N 1
ATOM 2757 C CA . PHE A 1 343 ? -24.641 -11.540 73.440 1.00 92.19 343 PHE A CA 1
ATOM 2758 C C . PHE A 1 343 ? -23.492 -10.556 73.168 1.00 92.19 343 PHE A C 1
ATOM 2760 O O . PHE A 1 343 ? -23.071 -10.388 72.029 1.00 92.19 343 PHE A O 1
ATOM 2767 N N . VAL A 1 344 ? -22.934 -9.933 74.209 1.00 92.50 344 VAL A N 1
ATOM 2768 C CA . VAL A 1 344 ? -21.756 -9.059 74.087 1.00 92.50 344 VAL A CA 1
ATOM 2769 C C . VAL A 1 344 ? -20.535 -9.851 73.625 1.00 92.50 344 VAL A C 1
ATOM 2771 O O . VAL A 1 344 ? -19.782 -9.367 72.785 1.00 92.50 344 VAL A O 1
ATOM 2774 N N . ASN A 1 345 ? -20.345 -11.074 74.122 1.00 89.25 345 ASN A N 1
ATOM 2775 C CA . ASN A 1 345 ? -19.256 -11.933 73.664 1.00 89.25 345 ASN A CA 1
ATOM 2776 C C . ASN A 1 345 ? -19.442 -12.366 72.206 1.00 89.25 345 ASN A C 1
ATOM 2778 O O . ASN A 1 345 ? -18.481 -12.312 71.446 1.00 89.25 345 ASN A O 1
ATOM 2782 N N . GLU A 1 346 ? -20.659 -12.727 71.797 1.00 91.31 346 GLU A N 1
ATOM 2783 C CA . GLU A 1 346 ? -20.981 -13.036 70.399 1.00 91.31 346 GLU A CA 1
ATOM 2784 C C . GLU A 1 346 ? -20.698 -11.834 69.487 1.00 91.31 346 GLU A C 1
ATOM 2786 O O . GLU A 1 346 ? -19.962 -11.972 68.509 1.00 91.31 346 GLU A O 1
ATOM 2791 N N . LEU A 1 347 ? -21.167 -10.637 69.852 1.00 90.56 347 LEU A N 1
ATOM 2792 C CA . LEU A 1 347 ? -20.888 -9.409 69.102 1.00 90.56 347 LEU A CA 1
ATOM 2793 C C . LEU A 1 347 ? -19.394 -9.080 69.036 1.00 90.56 347 LEU A C 1
ATOM 2795 O O . LEU A 1 347 ? -18.910 -8.666 67.986 1.00 90.56 347 LEU A O 1
ATOM 2799 N N . ASN A 1 348 ? -18.646 -9.283 70.123 1.00 91.44 348 ASN A N 1
ATOM 2800 C CA . ASN A 1 348 ? -17.198 -9.075 70.118 1.00 91.44 348 ASN A CA 1
ATOM 2801 C C . ASN A 1 348 ? -16.494 -10.071 69.184 1.00 91.44 348 ASN A C 1
ATOM 2803 O O . ASN A 1 348 ? -15.594 -9.680 68.444 1.00 91.44 348 ASN A O 1
ATOM 2807 N N . THR A 1 349 ? -16.924 -11.338 69.154 1.00 92.88 349 THR A N 1
ATOM 2808 C CA . THR A 1 349 ? -16.370 -12.324 68.210 1.00 92.88 349 THR A CA 1
ATOM 2809 C C . THR A 1 349 ? -16.724 -12.015 66.755 1.00 92.88 349 THR A C 1
ATOM 2811 O O . THR A 1 349 ? -15.891 -12.202 65.869 1.00 92.88 349 THR A O 1
ATOM 2814 N N . GLU A 1 350 ? -17.928 -11.503 66.496 1.00 94.25 350 GLU A N 1
ATOM 2815 C CA . GLU A 1 350 ? -18.342 -11.049 65.165 1.00 94.25 350 GLU A CA 1
ATOM 2816 C C . GLU A 1 350 ? -17.551 -9.804 64.736 1.00 94.25 350 GLU A C 1
ATOM 2818 O O . GLU A 1 350 ? -17.100 -9.714 63.593 1.00 94.25 350 GLU A O 1
ATOM 2823 N N . GLN A 1 351 ? -17.296 -8.876 65.663 1.00 92.00 351 GLN A N 1
ATOM 2824 C CA . GLN A 1 351 ? -16.465 -7.703 65.410 1.00 92.00 351 GLN A CA 1
ATOM 2825 C C . GLN A 1 351 ? -15.028 -8.099 65.036 1.00 92.00 351 GLN A C 1
ATOM 2827 O O . GLN A 1 351 ? -14.506 -7.594 64.043 1.00 92.00 351 GLN A O 1
ATOM 2832 N N . GLU A 1 352 ? -14.404 -9.032 65.762 1.00 93.12 352 GLU A N 1
ATOM 2833 C CA . GLU A 1 352 ? -13.063 -9.530 65.422 1.00 93.12 352 GLU A CA 1
ATOM 2834 C C . GLU A 1 352 ? -13.026 -10.215 64.045 1.00 93.12 352 GLU A C 1
ATOM 2836 O O . GLU A 1 352 ? -12.073 -10.027 63.282 1.00 93.12 352 GLU A O 1
ATOM 2841 N N . GLN A 1 353 ? -14.072 -10.969 63.684 1.00 93.62 353 GLN A N 1
ATOM 2842 C CA . GLN A 1 353 ? -14.183 -11.573 62.352 1.00 93.62 353 GLN A CA 1
ATOM 2843 C C . GLN A 1 353 ? -14.272 -10.512 61.251 1.00 93.62 353 GLN A C 1
ATOM 2845 O O . GLN A 1 353 ? -13.506 -10.568 60.285 1.00 93.62 353 GLN A O 1
ATOM 2850 N N . LEU A 1 354 ? -15.148 -9.517 61.409 1.00 90.62 354 LEU A N 1
ATOM 2851 C CA . LEU A 1 354 ? -15.315 -8.434 60.437 1.00 90.62 354 LEU A CA 1
ATOM 2852 C C . LEU A 1 354 ? -14.046 -7.581 60.303 1.00 90.62 354 LEU A C 1
ATOM 2854 O O . LEU A 1 354 ? -13.662 -7.211 59.192 1.00 90.62 354 LEU A O 1
ATOM 2858 N N . GLU A 1 355 ? -13.351 -7.291 61.404 1.00 89.94 355 GLU A N 1
ATOM 2859 C CA . GLU A 1 355 ? -12.067 -6.584 61.372 1.00 89.94 355 GLU A CA 1
ATOM 2860 C C . GLU A 1 355 ? -10.984 -7.398 60.641 1.00 89.94 355 GLU A C 1
ATOM 2862 O O . GLU A 1 355 ? -10.210 -6.837 59.855 1.00 89.94 355 GLU A O 1
ATOM 2867 N N . GLY A 1 356 ? -10.978 -8.723 60.815 1.00 90.69 356 GLY A N 1
ATOM 2868 C CA . GLY A 1 356 ? -10.125 -9.648 60.068 1.00 90.69 356 GLY A CA 1
ATOM 2869 C C . GLY A 1 356 ? -10.413 -9.653 58.563 1.00 90.69 356 GLY A C 1
ATOM 2870 O O . GLY A 1 356 ? -9.484 -9.547 57.756 1.00 90.69 356 GLY A O 1
ATOM 2871 N N . GLU A 1 357 ? -11.685 -9.710 58.166 1.00 90.31 357 GLU A N 1
ATOM 2872 C CA . GLU A 1 357 ? -12.103 -9.640 56.759 1.00 90.31 357 GLU A CA 1
ATOM 2873 C C . GLU A 1 357 ? -11.741 -8.295 56.118 1.00 90.31 357 GLU A C 1
ATOM 2875 O O . GLU A 1 357 ? -11.204 -8.251 55.007 1.00 90.31 357 GLU A O 1
ATOM 2880 N N . ILE A 1 358 ? -11.947 -7.187 56.836 1.00 85.81 358 ILE A N 1
ATOM 2881 C CA . ILE A 1 358 ? -11.532 -5.850 56.393 1.00 85.81 358 ILE A CA 1
ATOM 2882 C C . ILE A 1 358 ? -10.009 -5.789 56.218 1.00 85.81 358 ILE A C 1
ATOM 2884 O O . ILE A 1 358 ? -9.525 -5.195 55.250 1.00 85.81 358 ILE A O 1
ATOM 2888 N N . GLY A 1 359 ? -9.244 -6.405 57.123 1.00 85.69 359 GLY A N 1
ATOM 2889 C CA . GLY A 1 359 ? -7.790 -6.517 57.014 1.00 85.69 359 GLY A CA 1
ATOM 2890 C C . GLY A 1 359 ? -7.355 -7.268 55.753 1.00 85.69 359 GLY A C 1
ATOM 2891 O O . GLY A 1 359 ? -6.520 -6.771 54.992 1.00 85.69 359 GLY A O 1
ATOM 2892 N N . GLN A 1 360 ? -7.973 -8.419 55.481 1.00 83.56 360 GLN A N 1
ATOM 2893 C CA . GLN A 1 360 ? -7.690 -9.225 54.290 1.00 83.56 360 GLN A CA 1
ATOM 2894 C C . GLN A 1 360 ? -8.063 -8.496 52.995 1.00 83.56 360 GLN A C 1
ATOM 2896 O O . GLN A 1 360 ? -7.263 -8.467 52.058 1.00 83.56 360 GLN A O 1
ATOM 2901 N N . LEU A 1 361 ? -9.227 -7.843 52.945 1.00 78.94 361 LEU A N 1
ATOM 2902 C CA . LEU A 1 361 ? -9.657 -7.059 51.785 1.00 78.94 361 LEU A CA 1
ATOM 2903 C C . LEU A 1 361 ? -8.728 -5.870 51.523 1.00 78.94 361 LEU A C 1
ATOM 2905 O O . LEU A 1 361 ? -8.342 -5.633 50.379 1.00 78.94 361 LEU A O 1
ATOM 2909 N N . LYS A 1 362 ? -8.298 -5.151 52.568 1.00 77.44 362 LYS A N 1
ATOM 2910 C CA . LYS A 1 362 ? -7.313 -4.064 52.435 1.00 77.44 362 LYS A CA 1
ATOM 2911 C C . LYS A 1 362 ? -5.961 -4.572 51.938 1.00 77.44 362 LYS A C 1
ATOM 2913 O O . LYS A 1 362 ? -5.325 -3.900 51.128 1.00 77.44 362 LYS A O 1
ATOM 2918 N N . GLN A 1 363 ? -5.529 -5.751 52.379 1.00 76.88 363 GLN A N 1
ATOM 2919 C CA . GLN A 1 363 ? -4.280 -6.356 51.923 1.00 76.88 363 GLN A CA 1
ATOM 2920 C C . GLN A 1 363 ? -4.362 -6.850 50.472 1.00 76.88 363 GLN A C 1
ATOM 2922 O O . GLN A 1 363 ? -3.386 -6.718 49.737 1.00 76.88 363 GLN A O 1
ATOM 2927 N N . GLN A 1 364 ? -5.516 -7.352 50.027 1.00 71.50 364 GLN A N 1
ATOM 2928 C CA . GLN A 1 364 ? -5.753 -7.690 48.620 1.00 71.50 364 GLN A CA 1
ATOM 2929 C C . GLN A 1 364 ? -5.762 -6.441 47.730 1.00 71.50 364 GLN A C 1
ATOM 2931 O O . GLN A 1 364 ? -5.159 -6.456 46.660 1.00 71.50 364 GLN A O 1
ATOM 2936 N N . LEU A 1 365 ? -6.351 -5.338 48.204 1.00 64.94 365 LEU A N 1
ATOM 2937 C CA . LEU A 1 365 ? -6.353 -4.053 47.497 1.00 64.94 365 LEU A CA 1
ATOM 2938 C C . LEU A 1 365 ? -4.952 -3.424 47.407 1.00 64.94 365 LEU A C 1
ATOM 2940 O O . LEU A 1 365 ? -4.578 -2.886 46.371 1.00 64.94 365 LEU A O 1
ATOM 2944 N N . ALA A 1 366 ? -4.155 -3.511 48.475 1.00 64.12 366 ALA A N 1
ATOM 2945 C CA . ALA A 1 366 ? -2.772 -3.024 48.486 1.00 64.12 366 ALA A CA 1
ATOM 2946 C C . ALA A 1 366 ? -1.790 -3.977 47.771 1.00 64.12 366 ALA A C 1
ATOM 2948 O O . ALA A 1 366 ? -0.708 -3.565 47.353 1.00 64.12 366 ALA A O 1
ATOM 2949 N N . GLY A 1 367 ? -2.155 -5.255 47.640 1.00 57.31 367 GLY A N 1
ATOM 2950 C CA . GLY A 1 367 ? -1.340 -6.326 47.070 1.00 57.31 367 GLY A CA 1
ATOM 2951 C C . GLY A 1 367 ? -1.352 -6.412 45.543 1.00 57.31 367 GLY A C 1
ATOM 2952 O O . GLY A 1 367 ? -0.631 -7.246 44.986 1.00 57.31 367 GLY A O 1
ATOM 2953 N N . GLU A 1 368 ? -2.111 -5.563 44.842 1.00 56.88 368 GLU A N 1
ATOM 2954 C CA . GLU A 1 368 ? -2.093 -5.509 43.380 1.00 56.88 368 GLU A CA 1
ATOM 2955 C C . GLU A 1 368 ? -0.768 -4.929 42.857 1.00 56.88 368 GLU A C 1
ATOM 2957 O O . GLU A 1 368 ? -0.648 -3.781 42.433 1.00 56.88 368 GLU A O 1
ATOM 2962 N N . LYS A 1 369 ? 0.245 -5.794 42.758 1.00 55.56 369 LYS A N 1
ATOM 2963 C CA . LYS A 1 369 ? 1.463 -5.582 41.955 1.00 55.56 369 LYS A CA 1
ATOM 2964 C C . LYS A 1 369 ? 1.165 -5.196 40.490 1.00 55.56 369 LYS A C 1
ATOM 2966 O O . LYS A 1 369 ? 2.057 -4.711 39.795 1.00 55.56 369 LYS A O 1
ATOM 2971 N N . GLY A 1 370 ? -0.081 -5.358 40.036 1.00 56.56 370 GLY A N 1
ATOM 2972 C CA . GLY A 1 370 ? -0.567 -4.904 38.734 1.00 56.56 370 GLY A CA 1
ATOM 2973 C C . GLY A 1 370 ? -0.594 -3.383 38.566 1.00 56.56 370 GLY A C 1
ATOM 2974 O O . GLY A 1 370 ? -0.479 -2.908 37.441 1.00 56.56 370 GLY A O 1
ATOM 2975 N N . ASP A 1 371 ? -0.662 -2.601 39.643 1.00 64.38 371 ASP A N 1
ATOM 2976 C CA . ASP A 1 371 ? -0.790 -1.143 39.547 1.00 64.38 371 ASP A CA 1
ATOM 2977 C C . ASP A 1 371 ? 0.513 -0.441 39.146 1.00 64.38 371 ASP A C 1
ATOM 2979 O O . ASP A 1 371 ? 0.500 0.567 38.438 1.00 64.38 371 ASP A O 1
ATOM 2983 N N . ALA A 1 372 ? 1.661 -0.998 39.536 1.00 68.81 372 ALA A N 1
ATOM 2984 C CA . ALA A 1 372 ? 2.964 -0.501 39.105 1.00 68.81 372 ALA A CA 1
ATOM 2985 C C . ALA A 1 372 ? 3.258 -0.873 37.642 1.00 68.81 372 ALA A C 1
ATOM 2987 O O . ALA A 1 372 ? 3.801 -0.064 36.891 1.00 68.81 372 ALA A O 1
ATOM 2988 N N . GLN A 1 373 ? 2.873 -2.081 37.218 1.00 70.31 373 GLN A N 1
ATOM 2989 C CA . GLN A 1 373 ? 3.032 -2.533 35.831 1.00 70.31 373 GLN A CA 1
ATOM 2990 C C . GLN A 1 373 ? 2.077 -1.813 34.875 1.00 70.31 373 GLN A C 1
ATOM 2992 O O . GLN A 1 373 ? 2.519 -1.379 33.815 1.00 70.31 373 GLN A O 1
ATOM 2997 N N . ARG A 1 374 ? 0.815 -1.584 35.267 1.00 70.62 374 ARG A N 1
ATOM 2998 C CA . ARG A 1 374 ? -0.118 -0.750 34.491 1.00 70.62 374 ARG A CA 1
ATOM 2999 C C . ARG A 1 374 ? 0.390 0.679 34.344 1.00 70.62 374 ARG A C 1
ATOM 3001 O O . ARG A 1 374 ? 0.344 1.213 33.246 1.00 70.62 374 ARG A O 1
ATOM 3008 N N . ARG A 1 375 ? 0.919 1.289 35.412 1.00 79.00 375 ARG A N 1
ATOM 3009 C CA . ARG A 1 375 ? 1.490 2.647 35.343 1.00 79.00 375 ARG A CA 1
ATOM 3010 C C . ARG A 1 375 ? 2.716 2.725 34.436 1.00 79.00 375 ARG A C 1
ATOM 3012 O O . ARG A 1 375 ? 2.845 3.695 33.701 1.00 79.00 375 ARG A O 1
ATOM 3019 N N . LYS A 1 376 ? 3.592 1.714 34.451 1.00 81.75 376 LYS A N 1
ATOM 3020 C CA . LYS A 1 376 ? 4.728 1.643 33.515 1.00 81.75 376 LYS A CA 1
ATOM 3021 C C . LYS A 1 376 ? 4.261 1.522 32.066 1.00 81.75 376 LYS A C 1
ATOM 3023 O O . LYS A 1 376 ? 4.702 2.305 31.238 1.00 81.75 376 LYS A O 1
ATOM 3028 N N . MET A 1 377 ? 3.317 0.622 31.795 1.00 79.88 377 MET A N 1
ATOM 3029 C CA . MET A 1 377 ? 2.768 0.417 30.453 1.00 79.88 377 MET A CA 1
ATOM 3030 C C . MET A 1 377 ? 2.023 1.655 29.933 1.00 79.88 377 MET A C 1
ATOM 3032 O O . MET A 1 377 ? 2.171 2.012 28.772 1.00 79.88 377 MET A O 1
ATOM 3036 N N . LEU A 1 378 ? 1.268 2.351 30.791 1.00 82.75 378 LEU A N 1
ATOM 3037 C CA . LEU A 1 378 ? 0.632 3.623 30.432 1.00 82.75 378 LEU A CA 1
ATOM 3038 C C . LEU A 1 378 ? 1.668 4.690 30.083 1.00 82.75 378 LEU A C 1
ATOM 3040 O O . LEU A 1 378 ? 1.515 5.363 29.074 1.00 82.75 378 LEU A O 1
ATOM 3044 N N . LYS A 1 379 ? 2.745 4.800 30.866 1.00 89.75 379 LYS A N 1
ATOM 3045 C CA . LYS A 1 379 ? 3.818 5.764 30.602 1.00 89.75 379 LYS A CA 1
ATOM 3046 C C . LYS A 1 379 ? 4.584 5.446 29.311 1.00 89.75 379 LYS A C 1
ATOM 3048 O O . LYS A 1 379 ? 4.973 6.356 28.589 1.00 89.75 379 LYS A O 1
ATOM 3053 N N . GLU A 1 380 ? 4.793 4.167 29.008 1.00 90.44 380 GLU A N 1
ATOM 3054 C CA . GLU A 1 380 ? 5.387 3.720 27.741 1.00 90.44 380 GLU A CA 1
ATOM 3055 C C . GLU A 1 380 ? 4.482 4.054 26.549 1.00 90.44 380 GLU A C 1
ATOM 3057 O O . GLU A 1 380 ? 4.953 4.659 25.588 1.00 90.44 380 GLU A O 1
ATOM 3062 N N . LEU A 1 381 ? 3.182 3.763 26.647 1.00 87.06 381 LEU A N 1
ATOM 3063 C CA . LEU A 1 381 ? 2.204 4.098 25.609 1.00 87.06 381 LEU A CA 1
ATOM 3064 C C . LEU A 1 381 ? 2.036 5.611 25.424 1.00 87.06 381 LEU A C 1
ATOM 3066 O O . LEU A 1 381 ? 1.889 6.071 24.297 1.00 87.06 381 LEU A O 1
ATOM 3070 N N . GLU A 1 382 ? 2.081 6.399 26.499 1.00 89.88 382 GLU A N 1
ATOM 3071 C CA . GLU A 1 382 ? 2.066 7.866 26.429 1.00 89.88 382 GLU A CA 1
ATOM 3072 C C . GLU A 1 382 ? 3.306 8.409 25.711 1.00 89.88 382 GLU A C 1
ATOM 3074 O O . GLU A 1 382 ? 3.192 9.306 24.876 1.00 89.88 382 GLU A O 1
ATOM 3079 N N . ASN A 1 383 ? 4.485 7.843 25.983 1.00 93.06 383 ASN A N 1
ATOM 3080 C CA . ASN A 1 383 ? 5.715 8.229 25.294 1.00 93.06 383 ASN A CA 1
ATOM 3081 C C . ASN A 1 383 ? 5.680 7.846 23.806 1.00 93.06 383 ASN A C 1
ATOM 3083 O O . ASN A 1 383 ? 6.120 8.624 22.960 1.00 93.06 383 ASN A O 1
ATOM 3087 N N . GLU A 1 384 ? 5.149 6.668 23.476 1.00 92.75 384 GLU A N 1
ATOM 3088 C CA . GLU A 1 384 ? 4.996 6.214 22.091 1.00 92.75 384 GLU A CA 1
ATOM 3089 C C . GLU A 1 384 ? 3.962 7.064 21.331 1.00 92.75 384 GLU A C 1
ATOM 3091 O O . GLU A 1 384 ? 4.190 7.456 20.182 1.00 92.75 384 GLU A O 1
ATOM 3096 N N . LEU A 1 385 ? 2.866 7.451 21.994 1.00 88.06 385 LEU A N 1
ATOM 3097 C CA . LEU A 1 385 ? 1.891 8.403 21.463 1.00 88.06 385 LEU A CA 1
ATOM 3098 C C . LEU A 1 385 ? 2.547 9.765 21.187 1.00 88.06 385 LEU A C 1
ATOM 3100 O O . LEU A 1 385 ? 2.429 10.289 20.085 1.00 88.06 385 LEU A O 1
ATOM 3104 N N . ALA A 1 386 ? 3.308 10.308 22.138 1.00 93.69 386 ALA A N 1
ATOM 3105 C CA . ALA A 1 386 ? 3.990 11.589 21.962 1.00 93.69 386 ALA A CA 1
ATOM 3106 C C . ALA A 1 386 ? 5.010 11.555 20.806 1.00 93.69 386 ALA A C 1
ATOM 3108 O O . ALA A 1 386 ? 5.100 12.500 20.019 1.00 93.69 386 ALA A O 1
ATOM 3109 N N . GLN A 1 387 ? 5.760 10.457 20.658 1.00 94.44 387 GLN A N 1
ATOM 3110 C CA . GLN A 1 387 ? 6.698 10.287 19.545 1.00 94.44 387 GLN A CA 1
ATOM 3111 C C . GLN A 1 387 ? 5.983 10.192 18.193 1.00 94.44 387 GLN A C 1
ATOM 3113 O O . GLN A 1 387 ? 6.413 10.821 17.224 1.00 94.44 387 GLN A O 1
ATOM 3118 N N . THR A 1 388 ? 4.894 9.429 18.113 1.00 86.12 388 THR A N 1
ATOM 3119 C CA . THR A 1 388 ? 4.120 9.274 16.871 1.00 86.12 388 THR A CA 1
ATOM 3120 C C . THR A 1 388 ? 3.385 10.557 16.488 1.00 86.12 388 THR A C 1
ATOM 3122 O O . THR A 1 388 ? 3.365 10.918 15.308 1.00 86.12 388 THR A O 1
ATOM 3125 N N . GLU A 1 389 ? 2.862 11.309 17.458 1.00 91.69 389 GLU A N 1
ATOM 3126 C CA . GLU A 1 389 ? 2.302 12.646 17.242 1.00 91.69 389 GLU A CA 1
ATOM 3127 C C . GLU A 1 389 ? 3.368 13.612 16.714 1.00 91.69 389 GLU A C 1
ATOM 3129 O O . GLU A 1 389 ? 3.144 14.266 15.695 1.00 91.69 389 GLU A O 1
ATOM 3134 N N . GLN A 1 390 ? 4.564 13.630 17.313 1.00 94.81 390 GLN A N 1
ATOM 3135 C CA . GLN A 1 390 ? 5.667 14.472 16.844 1.00 94.81 390 GLN A CA 1
ATOM 3136 C C . GLN A 1 390 ? 6.107 14.110 15.415 1.00 94.81 390 GLN A C 1
ATOM 3138 O O . GLN A 1 390 ? 6.365 14.995 14.596 1.00 94.81 390 GLN A O 1
ATOM 3143 N N . GLN A 1 391 ? 6.201 12.819 15.087 1.00 91.75 391 GLN A N 1
ATOM 3144 C CA . GLN A 1 391 ? 6.517 12.372 13.726 1.00 91.75 391 GLN A CA 1
ATOM 3145 C C . GLN A 1 391 ? 5.426 12.776 12.732 1.00 91.75 391 GLN A C 1
ATOM 3147 O O . GLN A 1 391 ? 5.735 13.236 11.631 1.00 91.75 391 GLN A O 1
ATOM 3152 N N . THR A 1 392 ? 4.159 12.658 13.129 1.00 87.38 392 THR A N 1
ATOM 3153 C CA . THR A 1 392 ? 3.018 13.068 12.305 1.00 87.38 392 THR A CA 1
ATOM 3154 C C . THR A 1 392 ? 3.056 14.570 12.047 1.00 87.38 392 THR A C 1
ATOM 3156 O O . THR A 1 392 ? 2.922 14.997 10.902 1.00 87.38 392 THR A O 1
ATOM 3159 N N . GLU A 1 393 ? 3.326 15.378 13.071 1.00 94.12 393 GLU A N 1
ATOM 3160 C CA . GLU A 1 393 ? 3.436 16.829 12.934 1.00 94.12 393 GLU A CA 1
ATOM 3161 C C . GLU A 1 393 ? 4.575 17.220 11.977 1.00 94.12 393 GLU A C 1
ATOM 3163 O O . GLU A 1 393 ? 4.361 18.002 11.046 1.00 94.12 393 GLU A O 1
ATOM 3168 N N . ARG A 1 394 ? 5.751 16.588 12.101 1.00 94.00 394 ARG A N 1
ATOM 3169 C CA . ARG A 1 394 ? 6.874 16.789 11.165 1.00 94.00 394 ARG A CA 1
ATOM 3170 C C . ARG A 1 394 ? 6.490 16.455 9.722 1.00 94.00 394 ARG A C 1
ATOM 3172 O O . ARG A 1 394 ? 6.670 17.291 8.841 1.00 94.00 394 ARG A O 1
ATOM 3179 N N . LEU A 1 395 ? 5.895 15.285 9.484 1.00 90.69 395 LEU A N 1
ATOM 3180 C CA . LEU A 1 395 ? 5.469 14.869 8.142 1.00 90.69 395 LEU A CA 1
ATOM 3181 C C . LEU A 1 395 ? 4.390 15.791 7.560 1.00 90.69 395 LEU A C 1
ATOM 3183 O O . LEU A 1 395 ? 4.399 16.073 6.358 1.00 90.69 395 LEU A O 1
ATOM 3187 N N . THR A 1 396 ? 3.468 16.289 8.388 1.00 93.50 396 THR A N 1
ATOM 3188 C CA . THR A 1 396 ? 2.457 17.254 7.934 1.00 93.50 396 THR A CA 1
ATOM 3189 C C . THR A 1 396 ? 3.076 18.595 7.551 1.00 93.50 396 THR A C 1
ATOM 3191 O O . THR A 1 396 ? 2.704 19.146 6.513 1.00 93.50 396 THR A O 1
ATOM 3194 N N . SER A 1 397 ? 4.061 19.078 8.315 1.00 94.56 397 SER A N 1
ATOM 3195 C CA . SER A 1 397 ? 4.819 20.295 8.007 1.00 94.56 397 SER A CA 1
ATOM 3196 C C . SER A 1 397 ? 5.606 20.155 6.698 1.00 94.56 397 SER A C 1
ATOM 3198 O O . SER A 1 397 ? 5.497 21.002 5.809 1.00 94.56 397 SER A O 1
ATOM 3200 N N . ASP A 1 398 ? 6.308 19.034 6.510 1.00 93.50 398 ASP A N 1
ATOM 3201 C CA . ASP A 1 398 ? 7.051 18.757 5.275 1.00 93.50 398 ASP A CA 1
ATOM 3202 C C . ASP A 1 398 ? 6.122 18.662 4.058 1.00 93.50 398 ASP A C 1
ATOM 3204 O O . ASP A 1 398 ? 6.402 19.236 3.003 1.00 93.50 398 ASP A O 1
ATOM 3208 N N . THR A 1 399 ? 4.973 17.997 4.208 1.00 90.00 399 THR A N 1
ATOM 3209 C CA . THR A 1 399 ? 3.961 17.900 3.145 1.00 90.00 399 THR A CA 1
ATOM 3210 C C . THR A 1 399 ? 3.390 19.274 2.794 1.00 90.00 399 THR A C 1
ATOM 3212 O O . THR A 1 399 ? 3.186 19.581 1.618 1.00 90.00 399 THR A O 1
ATOM 3215 N N . GLN A 1 400 ? 3.143 20.125 3.793 1.00 93.38 400 GLN A N 1
ATOM 3216 C CA . GLN A 1 400 ? 2.664 21.488 3.580 1.00 93.38 400 GLN A CA 1
ATOM 3217 C C . GLN A 1 400 ? 3.690 22.318 2.798 1.00 93.38 400 GLN A C 1
ATOM 3219 O O . GLN A 1 400 ? 3.343 22.938 1.792 1.00 93.38 400 GLN A O 1
ATOM 3224 N N . ARG A 1 401 ? 4.968 22.243 3.181 1.00 93.81 401 ARG A N 1
ATOM 3225 C CA . ARG A 1 401 ? 6.064 22.908 2.466 1.00 93.81 401 ARG A CA 1
ATOM 3226 C C . ARG A 1 401 ? 6.194 22.420 1.020 1.00 93.81 401 ARG A C 1
ATOM 3228 O O . ARG A 1 401 ? 6.411 23.216 0.108 1.00 93.81 401 ARG A O 1
ATOM 3235 N N . GLN A 1 402 ? 6.038 21.118 0.781 1.00 89.19 402 GLN A N 1
ATOM 3236 C CA . GLN A 1 402 ? 6.048 20.559 -0.574 1.00 89.19 402 GLN A CA 1
ATOM 3237 C C . GLN A 1 402 ? 4.860 21.047 -1.415 1.00 89.19 402 GLN A C 1
ATOM 3239 O O . GLN A 1 402 ? 5.048 21.361 -2.590 1.00 89.19 402 GLN A O 1
ATOM 3244 N N . ARG A 1 403 ? 3.660 21.181 -0.831 1.00 89.12 403 ARG A N 1
ATOM 3245 C CA . ARG A 1 403 ? 2.496 21.769 -1.520 1.00 89.12 403 ARG A CA 1
ATOM 3246 C C . ARG A 1 403 ? 2.718 23.231 -1.894 1.00 89.12 403 ARG A C 1
ATOM 3248 O O . ARG A 1 403 ? 2.372 23.630 -3.002 1.00 89.12 403 ARG A O 1
ATOM 3255 N N . GLU A 1 404 ? 3.323 24.019 -1.010 1.00 91.19 404 GLU A N 1
ATOM 3256 C CA . GLU A 1 404 ? 3.672 25.415 -1.303 1.00 91.19 404 GLU A CA 1
ATOM 3257 C C . GLU A 1 404 ? 4.663 25.508 -2.470 1.00 91.19 404 GLU A C 1
ATOM 3259 O O . GLU A 1 404 ? 4.427 26.254 -3.422 1.00 91.19 404 GLU A O 1
ATOM 3264 N N . ASN A 1 405 ? 5.707 24.672 -2.472 1.00 90.69 405 ASN A N 1
ATOM 3265 C CA . ASN A 1 405 ? 6.651 24.590 -3.589 1.00 90.69 405 ASN A CA 1
ATOM 3266 C C . ASN A 1 405 ? 5.963 24.179 -4.903 1.00 90.69 405 ASN A C 1
ATOM 3268 O O . ASN A 1 405 ? 6.228 24.772 -5.949 1.00 90.69 405 ASN A O 1
ATOM 3272 N N . LEU A 1 406 ? 5.060 23.193 -4.866 1.00 88.81 406 LEU A N 1
ATOM 3273 C CA . LEU A 1 406 ? 4.295 22.769 -6.044 1.00 88.81 406 LEU A CA 1
ATOM 3274 C C . LEU A 1 406 ? 3.379 23.879 -6.573 1.00 88.81 406 LEU A C 1
ATOM 3276 O O . LEU A 1 406 ? 3.263 24.034 -7.787 1.00 88.81 406 LEU A O 1
ATOM 3280 N N . SER A 1 407 ? 2.782 24.685 -5.693 1.00 89.12 407 SER A N 1
ATOM 3281 C CA . SER A 1 407 ? 1.985 25.855 -6.080 1.00 89.12 407 SER A CA 1
ATOM 3282 C C . SER A 1 407 ? 2.824 26.889 -6.841 1.00 89.12 407 SER A C 1
ATOM 3284 O O . SER A 1 407 ? 2.410 27.375 -7.897 1.00 89.12 407 SER A O 1
ATOM 3286 N N . VAL A 1 408 ? 4.047 27.163 -6.370 1.00 92.44 408 VAL A N 1
ATOM 3287 C CA . VAL A 1 408 ? 4.988 28.060 -7.063 1.00 92.44 408 VAL A CA 1
ATOM 3288 C C . VAL A 1 408 ? 5.380 27.493 -8.429 1.00 92.44 408 VAL A C 1
ATOM 3290 O O . VAL A 1 408 ? 5.279 28.196 -9.435 1.00 92.44 408 VAL A O 1
ATOM 3293 N N . ILE A 1 409 ? 5.770 26.215 -8.494 1.00 89.88 409 ILE A N 1
ATOM 3294 C CA . ILE A 1 409 ? 6.158 25.555 -9.753 1.00 89.88 409 ILE A CA 1
ATOM 3295 C C . ILE A 1 409 ? 4.998 25.569 -10.752 1.00 89.88 409 ILE A C 1
ATOM 3297 O O . ILE A 1 409 ? 5.205 25.857 -11.930 1.00 89.88 409 ILE A O 1
ATOM 3301 N N . ARG A 1 410 ? 3.771 25.310 -10.291 1.00 89.69 410 ARG A N 1
ATOM 3302 C CA . ARG A 1 410 ? 2.552 25.393 -11.102 1.00 89.69 410 ARG A CA 1
ATOM 3303 C C . ARG A 1 410 ? 2.374 26.789 -11.699 1.00 89.69 410 ARG A C 1
ATOM 3305 O O . ARG A 1 410 ? 2.137 26.896 -12.901 1.00 89.69 410 ARG A O 1
ATOM 3312 N N . GLY A 1 411 ? 2.517 27.838 -10.888 1.00 88.44 411 GLY A N 1
ATOM 3313 C CA . GLY A 1 411 ? 2.414 29.226 -11.347 1.00 88.44 411 GLY A CA 1
ATOM 3314 C C . GLY A 1 411 ? 3.451 29.565 -12.419 1.00 88.44 411 GLY A C 1
ATOM 3315 O O . GLY A 1 411 ? 3.091 30.027 -13.501 1.00 88.44 411 GLY A O 1
ATOM 3316 N N . VAL A 1 412 ? 4.723 29.248 -12.159 1.00 91.31 412 VAL A N 1
ATOM 3317 C CA . VAL A 1 412 ? 5.829 29.495 -13.103 1.00 91.31 412 VAL A CA 1
ATOM 3318 C C . VAL A 1 412 ? 5.652 28.693 -14.394 1.00 91.31 412 VAL A C 1
ATOM 3320 O O . VAL A 1 412 ? 5.861 29.218 -15.484 1.00 91.31 412 VAL A O 1
ATOM 3323 N N . THR A 1 413 ? 5.224 27.434 -14.298 1.00 88.50 413 THR A N 1
ATOM 3324 C CA . THR A 1 413 ? 4.990 26.580 -15.473 1.00 88.50 413 THR A CA 1
ATOM 3325 C C . THR A 1 413 ? 3.870 27.144 -16.345 1.00 88.50 413 THR A C 1
ATOM 3327 O O . THR A 1 413 ? 4.018 27.193 -17.564 1.00 88.50 413 THR A O 1
ATOM 3330 N N . GLN A 1 414 ? 2.779 27.627 -15.742 1.00 88.19 414 GLN A N 1
ATOM 3331 C CA . GLN A 1 414 ? 1.690 28.273 -16.478 1.00 88.19 414 GLN A CA 1
ATOM 3332 C C . GLN A 1 414 ? 2.154 29.564 -17.170 1.00 88.19 414 GLN A C 1
ATOM 3334 O O . GLN A 1 414 ? 1.792 29.815 -18.321 1.00 88.19 414 GLN A O 1
ATOM 3339 N N . GLU A 1 415 ? 2.964 30.379 -16.490 1.00 89.06 415 GLU A N 1
ATOM 3340 C CA . GLU A 1 415 ? 3.528 31.601 -17.067 1.00 89.06 415 GLU A CA 1
ATOM 3341 C C . GLU A 1 415 ? 4.455 31.287 -18.251 1.00 89.06 415 GLU A C 1
ATOM 3343 O O . GLU A 1 415 ? 4.307 31.873 -19.326 1.00 89.06 415 GLU A O 1
ATOM 3348 N N . LEU A 1 416 ? 5.363 30.319 -18.093 1.00 88.81 416 LEU A N 1
ATOM 3349 C CA . LEU A 1 416 ? 6.276 29.873 -19.148 1.00 88.81 416 LEU A CA 1
ATOM 3350 C C . LEU A 1 416 ? 5.527 29.295 -20.350 1.00 88.81 416 LEU A C 1
ATOM 3352 O O . LEU A 1 416 ? 5.844 29.638 -21.489 1.00 88.81 416 LEU A O 1
ATOM 3356 N N . PHE A 1 417 ? 4.507 28.472 -20.107 1.00 88.25 417 PHE A N 1
ATOM 3357 C CA . PHE A 1 417 ? 3.658 27.898 -21.149 1.00 88.25 417 PHE A CA 1
ATOM 3358 C C . PHE A 1 417 ? 3.028 28.988 -22.028 1.00 88.25 417 PHE A C 1
ATOM 3360 O O . PHE A 1 417 ? 3.109 28.922 -23.259 1.00 88.25 417 PHE A O 1
ATOM 3367 N N . ASN A 1 418 ? 2.490 30.037 -21.399 1.00 87.25 418 ASN A N 1
ATOM 3368 C CA . ASN A 1 418 ? 1.906 31.178 -22.098 1.00 87.25 418 ASN A CA 1
ATOM 3369 C C . ASN A 1 418 ? 2.969 32.025 -22.819 1.00 87.25 418 ASN A C 1
ATOM 3371 O O . ASN A 1 418 ? 2.762 32.441 -23.957 1.00 87.25 418 ASN A O 1
ATOM 3375 N N . ARG A 1 419 ? 4.121 32.271 -22.183 1.00 88.69 419 ARG A N 1
ATOM 3376 C CA . ARG A 1 419 ? 5.175 33.154 -22.710 1.00 88.69 419 ARG A CA 1
ATOM 3377 C C . ARG A 1 419 ? 5.919 32.567 -23.908 1.00 88.69 419 ARG A C 1
ATOM 3379 O O . ARG A 1 419 ? 6.287 33.304 -24.817 1.00 88.69 419 ARG A O 1
ATOM 3386 N N . ILE A 1 420 ? 6.142 31.256 -23.911 1.00 86.44 420 ILE A N 1
ATOM 3387 C CA . ILE A 1 420 ? 6.811 30.533 -25.004 1.00 86.44 420 ILE A CA 1
ATOM 3388 C C . ILE A 1 420 ? 5.821 30.251 -26.164 1.00 86.44 420 ILE A C 1
ATOM 3390 O O . ILE A 1 420 ? 6.220 29.883 -27.274 1.00 86.44 420 ILE A O 1
ATOM 3394 N N . GLY A 1 421 ? 4.521 30.484 -25.940 1.00 82.38 421 GLY A N 1
ATOM 3395 C CA . GLY A 1 421 ? 3.472 30.300 -26.940 1.00 82.38 421 GLY A CA 1
ATOM 3396 C C . GLY A 1 421 ? 3.244 28.825 -27.254 1.00 82.38 421 GLY A C 1
ATOM 3397 O O . GLY A 1 421 ? 3.266 28.425 -28.419 1.00 82.38 421 GLY A O 1
ATOM 3398 N N . CYS A 1 422 ? 3.111 28.001 -26.213 1.00 82.38 422 CYS A N 1
ATOM 3399 C CA . CYS A 1 422 ? 2.758 26.592 -26.363 1.00 82.38 422 CYS A CA 1
ATOM 3400 C C . CYS A 1 422 ? 1.313 26.450 -26.885 1.00 82.38 422 CYS A C 1
ATOM 3402 O O . CYS A 1 422 ? 0.498 27.352 -26.721 1.00 82.38 422 CYS A O 1
ATOM 3404 N N . SER A 1 423 ? 0.982 25.334 -27.544 1.00 81.19 423 SER A N 1
ATOM 3405 C CA . SER A 1 423 ? -0.355 25.147 -28.129 1.00 81.19 423 SER A CA 1
ATOM 3406 C C . SER A 1 423 ? -1.414 24.884 -27.052 1.00 81.19 423 SER A C 1
ATOM 3408 O O . SER A 1 423 ? -1.424 23.824 -26.421 1.00 81.19 423 SER A O 1
ATOM 3410 N N . GLN A 1 424 ? -2.345 25.829 -26.881 1.00 78.69 424 GLN A N 1
ATOM 3411 C CA . GLN A 1 424 ? -3.515 25.678 -26.006 1.00 78.69 424 GLN A CA 1
ATOM 3412 C C . GLN A 1 424 ? -4.442 24.537 -26.450 1.00 78.69 424 GLN A C 1
ATOM 3414 O O . GLN A 1 424 ? -5.113 23.942 -25.609 1.00 78.69 424 GLN A O 1
ATOM 3419 N N . GLU A 1 425 ? -4.474 24.218 -27.746 1.00 77.69 425 GLU A N 1
ATOM 3420 C CA . GLU A 1 425 ? -5.251 23.101 -28.297 1.00 77.69 425 GLU A CA 1
ATOM 3421 C C . GLU A 1 425 ? -4.643 21.761 -27.870 1.00 77.69 425 GLU A C 1
ATOM 3423 O O . GLU A 1 425 ? -5.346 20.919 -27.319 1.00 77.69 425 GLU A O 1
ATOM 3428 N N . ALA A 1 426 ? -3.317 21.617 -27.979 1.00 75.69 426 ALA A N 1
ATOM 3429 C CA . ALA A 1 426 ? -2.612 20.423 -27.512 1.00 75.69 426 ALA A CA 1
ATOM 3430 C C . ALA A 1 426 ? -2.758 20.224 -25.993 1.00 75.69 426 ALA A C 1
ATOM 3432 O O . ALA A 1 426 ? -2.948 19.102 -25.525 1.00 75.69 426 ALA A O 1
ATOM 3433 N N . ALA A 1 427 ? -2.725 21.312 -25.215 1.00 75.00 427 ALA A N 1
ATOM 3434 C CA . ALA A 1 427 ? -2.983 21.247 -23.779 1.00 75.00 427 ALA A CA 1
ATOM 3435 C C . ALA A 1 427 ? -4.432 20.840 -23.466 1.00 75.00 427 ALA A C 1
ATOM 3437 O O . ALA A 1 427 ? -4.654 20.029 -22.571 1.00 75.00 427 ALA A O 1
ATOM 3438 N N . ARG A 1 428 ? -5.423 21.341 -24.211 1.00 79.31 428 ARG A N 1
ATOM 3439 C CA . ARG A 1 428 ? -6.834 20.987 -24.001 1.00 79.31 428 ARG A CA 1
ATOM 3440 C C . ARG A 1 428 ? -7.118 19.519 -24.321 1.00 79.31 428 ARG A C 1
ATOM 3442 O O . ARG A 1 428 ? -7.852 18.885 -23.566 1.00 79.31 428 ARG A O 1
ATOM 3449 N N . ASP A 1 429 ? -6.510 18.989 -25.376 1.00 79.12 429 ASP A N 1
ATOM 3450 C CA . ASP A 1 429 ? -6.695 17.600 -25.804 1.00 79.12 429 ASP A CA 1
ATOM 3451 C C . ASP A 1 429 ? -6.026 16.595 -24.854 1.00 79.12 429 ASP A C 1
ATOM 3453 O O . ASP A 1 429 ? -6.585 15.532 -24.586 1.00 79.12 429 ASP A O 1
ATOM 3457 N N . LEU A 1 430 ? -4.854 16.933 -24.301 1.00 77.50 430 LEU A N 1
ATOM 3458 C CA . LEU A 1 430 ? -4.105 16.053 -23.392 1.00 77.50 430 LEU A CA 1
ATOM 3459 C C . LEU A 1 430 ? -4.535 16.180 -21.922 1.00 77.50 430 LEU A C 1
ATOM 3461 O O . LEU A 1 430 ? -4.505 15.194 -21.189 1.00 77.50 430 LEU A O 1
ATOM 3465 N N . CYS A 1 431 ? -4.924 17.379 -21.481 1.00 73.81 431 CYS A N 1
ATOM 3466 C CA . CYS A 1 431 ? -5.186 17.689 -20.070 1.00 73.81 431 CYS A CA 1
ATOM 3467 C C . CYS A 1 431 ? -6.671 17.942 -19.752 1.00 73.81 431 CYS A C 1
ATOM 3469 O O . CYS A 1 431 ? -7.013 18.146 -18.585 1.00 73.81 431 CYS A O 1
ATOM 3471 N N . GLY A 1 432 ? -7.554 17.990 -20.758 1.00 69.75 432 GLY A N 1
ATOM 3472 C CA . GLY A 1 432 ? -8.986 18.281 -20.592 1.00 69.75 432 GLY A CA 1
ATOM 3473 C C . GLY A 1 432 ? -9.308 19.733 -20.203 1.00 69.75 432 GLY A C 1
ATOM 3474 O O . GLY A 1 432 ? -10.467 20.062 -19.955 1.00 69.75 432 GLY A O 1
ATOM 3475 N N . GLY A 1 433 ? -8.302 20.612 -20.152 1.00 73.88 433 GLY A N 1
ATOM 3476 C CA . GLY A 1 433 ? -8.422 22.009 -19.742 1.00 73.88 433 GLY A CA 1
ATOM 3477 C C . GLY A 1 433 ? -7.185 22.832 -20.108 1.00 73.88 433 GLY A C 1
ATOM 3478 O O . GLY A 1 433 ? -6.139 22.285 -20.443 1.00 73.88 433 GLY A O 1
ATOM 3479 N N . THR A 1 434 ? -7.313 24.160 -20.062 1.00 71.62 434 THR A N 1
ATOM 3480 C CA . THR A 1 434 ? -6.252 25.114 -20.450 1.00 71.62 434 THR A CA 1
ATOM 3481 C C . THR A 1 434 ? -5.381 25.578 -19.283 1.00 71.62 434 THR A C 1
ATOM 3483 O O . THR A 1 434 ? -4.417 26.315 -19.487 1.00 71.62 434 THR A O 1
ATOM 3486 N N . GLU A 1 435 ? -5.719 25.164 -18.063 1.00 77.38 435 GLU A N 1
ATOM 3487 C CA . GLU A 1 435 ? -5.009 25.531 -16.841 1.00 77.38 435 GLU A CA 1
ATOM 3488 C C . GLU A 1 435 ? -4.187 24.355 -16.312 1.00 77.38 435 GLU A C 1
ATOM 3490 O O . GLU A 1 435 ? -4.637 23.206 -16.257 1.00 77.38 435 GLU A O 1
ATOM 3495 N N . CYS A 1 436 ? -2.966 24.661 -15.895 1.00 80.44 436 CYS A N 1
ATOM 3496 C CA . CYS A 1 436 ? -2.067 23.743 -15.232 1.00 80.44 436 CYS A CA 1
ATOM 3497 C C . CYS A 1 436 ? -2.603 23.463 -13.829 1.00 80.44 436 CYS A C 1
ATOM 3499 O O . CYS A 1 436 ? -2.803 24.394 -13.055 1.00 80.44 436 CYS A O 1
ATOM 3501 N N . ASN A 1 437 ? -2.786 22.189 -13.484 1.00 83.19 437 ASN A N 1
ATOM 3502 C CA . ASN A 1 437 ? -3.190 21.696 -12.162 1.00 83.19 437 ASN A CA 1
ATOM 3503 C C . ASN A 1 437 ? -2.176 20.646 -11.685 1.00 83.19 437 ASN A C 1
ATOM 3505 O O . ASN A 1 437 ? -1.397 20.150 -12.491 1.00 83.19 437 ASN A O 1
ATOM 3509 N N . GLU A 1 438 ? -2.199 20.256 -10.408 1.00 79.12 438 GLU A N 1
ATOM 3510 C CA . GLU A 1 438 ? -1.237 19.283 -9.846 1.00 79.12 438 GLU A CA 1
ATOM 3511 C C . GLU A 1 438 ? -1.215 17.943 -10.603 1.00 79.12 438 GLU A C 1
ATOM 3513 O O . GLU A 1 438 ? -0.149 17.375 -10.819 1.00 79.12 438 GLU A O 1
ATOM 3518 N N . MET A 1 439 ? -2.373 17.480 -11.087 1.00 81.94 439 MET A N 1
ATOM 3519 C CA . MET A 1 439 ? -2.489 16.249 -11.884 1.00 81.94 439 MET A CA 1
ATOM 3520 C C . MET A 1 439 ? -1.910 16.386 -13.299 1.00 81.94 439 MET A C 1
ATOM 3522 O O . MET A 1 439 ? -1.444 15.409 -13.876 1.00 81.94 439 MET A O 1
ATOM 3526 N N . ASN A 1 440 ? -1.918 17.604 -13.846 1.00 84.81 440 ASN A N 1
ATOM 3527 C CA . ASN A 1 440 ? -1.572 17.879 -15.241 1.00 84.81 440 ASN A CA 1
ATOM 3528 C C . ASN A 1 440 ? -0.195 18.553 -15.383 1.00 84.81 440 ASN A C 1
ATOM 3530 O O . ASN A 1 440 ? 0.286 18.740 -16.498 1.00 84.81 440 ASN A O 1
ATOM 3534 N N . LEU A 1 441 ? 0.463 18.900 -14.271 1.00 86.19 441 LEU A N 1
ATOM 3535 C CA . LEU A 1 441 ? 1.715 19.662 -14.230 1.00 86.19 441 LEU A CA 1
ATOM 3536 C C . LEU A 1 441 ? 2.833 19.011 -15.056 1.00 86.19 441 LEU A C 1
ATOM 3538 O O . LEU A 1 441 ? 3.533 19.699 -15.795 1.00 86.19 441 LEU A O 1
ATOM 3542 N N . ALA A 1 442 ? 2.963 17.685 -14.982 1.00 86.00 442 ALA A N 1
ATOM 3543 C CA . ALA A 1 442 ? 3.957 16.939 -15.753 1.00 86.00 442 ALA A CA 1
ATOM 3544 C C . ALA A 1 442 ? 3.731 17.054 -17.271 1.00 86.00 442 ALA A C 1
ATOM 3546 O O . ALA A 1 442 ? 4.689 17.166 -18.033 1.00 86.00 442 ALA A O 1
ATOM 3547 N N . ILE A 1 443 ? 2.470 17.077 -17.709 1.00 85.50 443 ILE A N 1
ATOM 3548 C CA . ILE A 1 443 ? 2.115 17.218 -19.125 1.00 85.50 443 ILE A CA 1
ATOM 3549 C C . ILE A 1 443 ? 2.427 18.641 -19.602 1.00 85.50 443 ILE A C 1
ATOM 3551 O O . ILE A 1 443 ? 3.025 18.814 -20.661 1.00 85.50 443 ILE A O 1
ATOM 3555 N N . PHE A 1 444 ? 2.099 19.661 -18.801 1.00 86.94 444 PHE A N 1
ATOM 3556 C CA . PHE A 1 444 ? 2.440 21.055 -19.109 1.00 86.94 444 PHE A CA 1
ATOM 3557 C C . PHE A 1 444 ? 3.956 21.273 -19.211 1.00 86.94 444 PHE A C 1
ATOM 3559 O O . PHE A 1 444 ? 4.410 21.913 -20.156 1.00 86.94 444 PHE A O 1
ATOM 3566 N N . LEU A 1 445 ? 4.745 20.698 -18.297 1.00 89.12 445 LEU A N 1
ATOM 3567 C CA . LEU A 1 445 ? 6.211 20.717 -18.375 1.00 89.12 445 LEU A CA 1
ATOM 3568 C C . LEU A 1 445 ? 6.729 20.039 -19.650 1.00 89.12 445 LEU A C 1
ATOM 3570 O O . LEU A 1 445 ? 7.603 20.595 -20.309 1.00 89.12 445 LEU A O 1
ATOM 3574 N N . GLY A 1 446 ? 6.154 18.897 -20.042 1.00 87.81 446 GLY A N 1
ATOM 3575 C CA . GLY A 1 446 ? 6.511 18.215 -21.290 1.00 87.81 446 GLY A CA 1
ATOM 3576 C C . GLY A 1 446 ? 6.193 19.038 -22.544 1.00 87.81 446 GLY A C 1
ATOM 3577 O O . GLY A 1 446 ? 7.005 19.104 -23.465 1.00 87.81 446 GLY A O 1
ATOM 3578 N N . LEU A 1 447 ? 5.051 19.734 -22.571 1.00 87.31 447 LEU A N 1
ATOM 3579 C CA . LEU A 1 447 ? 4.698 20.643 -23.670 1.00 87.31 447 LEU A CA 1
ATOM 3580 C C . LEU A 1 447 ? 5.644 21.852 -23.738 1.00 87.31 447 LEU A C 1
ATOM 3582 O O . LEU A 1 447 ? 6.056 22.253 -24.829 1.00 87.31 447 LEU A O 1
ATOM 3586 N N . VAL A 1 448 ? 6.022 22.406 -22.581 1.00 89.31 448 VAL A N 1
ATOM 3587 C CA . VAL A 1 448 ? 7.026 23.475 -22.487 1.00 89.31 448 VAL A CA 1
ATOM 3588 C C . VAL A 1 448 ? 8.387 22.985 -22.984 1.00 89.31 448 VAL A C 1
ATOM 3590 O O . VAL A 1 448 ? 9.037 23.693 -23.753 1.00 89.31 448 VAL A O 1
ATOM 3593 N N . GLU A 1 449 ? 8.815 21.782 -22.604 1.00 90.31 449 GLU A N 1
ATOM 3594 C CA . GLU A 1 449 ? 10.078 21.182 -23.048 1.00 90.31 449 GLU A CA 1
ATOM 3595 C C . GLU A 1 449 ? 10.100 20.970 -24.566 1.00 90.31 449 GLU A C 1
ATOM 3597 O O . GLU A 1 449 ? 11.051 21.388 -25.235 1.00 90.31 449 GLU A O 1
ATOM 3602 N N . GLN A 1 450 ? 9.032 20.394 -25.126 1.00 87.94 450 GLN A N 1
ATOM 3603 C CA . GLN A 1 450 ? 8.903 20.174 -26.565 1.00 87.94 450 GLN A CA 1
ATOM 3604 C C . GLN A 1 450 ? 9.003 21.498 -27.326 1.00 87.94 450 GLN A C 1
ATOM 3606 O O . GLN A 1 450 ? 9.826 21.645 -28.230 1.00 87.94 450 GLN A O 1
ATOM 3611 N N . ARG A 1 451 ? 8.231 22.506 -26.906 1.00 88.88 451 ARG A N 1
ATOM 3612 C CA . ARG A 1 451 ? 8.236 23.815 -27.560 1.00 88.88 451 ARG A CA 1
ATOM 3613 C C . ARG A 1 451 ? 9.582 24.530 -27.431 1.00 88.88 451 ARG A C 1
ATOM 3615 O O . ARG A 1 451 ? 10.038 25.154 -28.388 1.00 88.88 451 ARG A O 1
ATOM 3622 N N . SER A 1 452 ? 10.224 24.436 -26.269 1.00 89.50 452 SER A N 1
ATOM 3623 C CA . SER A 1 452 ? 11.554 25.015 -26.042 1.00 89.50 452 SER A CA 1
ATOM 3624 C C . SER A 1 452 ? 12.598 24.365 -26.952 1.00 89.50 452 SER A C 1
ATOM 3626 O O . SER A 1 452 ? 13.432 25.056 -27.537 1.00 89.50 452 SER A O 1
ATOM 3628 N N . THR A 1 453 ? 12.509 23.047 -27.133 1.00 91.69 453 THR A N 1
ATOM 3629 C CA . THR A 1 453 ? 13.384 22.284 -28.028 1.00 91.69 453 THR A CA 1
ATOM 3630 C C . THR A 1 453 ? 13.188 22.698 -29.483 1.00 91.69 453 THR A C 1
ATOM 3632 O O . THR A 1 453 ? 14.171 22.963 -30.174 1.00 91.69 453 THR A O 1
ATOM 3635 N N . ASP A 1 454 ? 11.942 22.851 -29.935 1.00 89.44 454 ASP A N 1
ATOM 3636 C CA . ASP A 1 454 ? 11.637 23.306 -31.297 1.00 89.44 454 ASP A CA 1
ATOM 3637 C C . ASP A 1 454 ? 12.231 24.691 -31.587 1.00 89.44 454 ASP A C 1
ATOM 3639 O O . ASP A 1 454 ? 12.816 24.914 -32.650 1.00 89.44 454 ASP A O 1
ATOM 3643 N N . ILE A 1 455 ? 12.128 25.620 -30.629 1.00 90.50 455 ILE A N 1
ATOM 3644 C CA . ILE A 1 455 ? 12.707 26.965 -30.750 1.00 90.50 455 ILE A CA 1
ATOM 3645 C C . ILE A 1 455 ? 14.235 26.889 -30.841 1.00 90.50 455 ILE A C 1
ATOM 3647 O O . ILE A 1 455 ? 14.829 27.554 -31.691 1.00 90.50 455 ILE A O 1
ATOM 3651 N N . LEU A 1 456 ? 14.879 26.063 -30.013 1.00 90.56 456 LEU A N 1
ATOM 3652 C CA . LEU A 1 456 ? 16.332 25.875 -30.047 1.00 90.56 456 LEU A CA 1
ATOM 3653 C C . LEU A 1 456 ? 16.805 25.259 -31.369 1.00 90.56 456 LEU A C 1
ATOM 3655 O O . LEU A 1 456 ? 17.805 25.704 -31.935 1.00 90.56 456 LEU A O 1
ATOM 3659 N N . VAL A 1 457 ? 16.082 24.268 -31.893 1.00 91.56 457 VAL A N 1
ATOM 3660 C CA . VAL A 1 457 ? 16.379 23.661 -33.198 1.00 91.56 457 VAL A CA 1
ATOM 3661 C C . VAL A 1 457 ? 16.213 24.688 -34.317 1.00 91.56 457 VAL A C 1
ATOM 3663 O O . VAL A 1 457 ? 17.094 24.811 -35.170 1.00 91.56 457 VAL A O 1
ATOM 3666 N N . ALA A 1 458 ? 15.133 25.471 -34.300 1.00 89.50 458 ALA A N 1
ATOM 3667 C CA . ALA A 1 458 ? 14.907 26.532 -35.277 1.00 89.50 458 ALA A CA 1
ATOM 3668 C C . ALA A 1 458 ? 16.010 27.602 -35.230 1.00 89.50 458 ALA A C 1
ATOM 3670 O O . ALA A 1 458 ? 16.508 28.010 -36.280 1.00 89.50 458 ALA A O 1
ATOM 3671 N N . TYR A 1 459 ? 16.440 28.007 -34.032 1.00 91.31 459 TYR A N 1
ATOM 3672 C CA . TYR A 1 459 ? 17.530 28.962 -33.844 1.00 91.31 459 TYR A CA 1
ATOM 3673 C C . TYR A 1 459 ? 18.867 28.425 -34.371 1.00 91.31 459 TYR A C 1
ATOM 3675 O O . TYR A 1 459 ? 19.538 29.106 -35.146 1.00 91.31 459 TYR A O 1
ATOM 3683 N N . ASN A 1 460 ? 19.229 27.184 -34.030 1.00 89.12 460 ASN A N 1
ATOM 3684 C CA . ASN A 1 460 ? 20.456 26.555 -34.526 1.00 89.12 460 ASN A CA 1
ATOM 3685 C C . ASN A 1 460 ? 20.456 26.429 -36.054 1.00 89.12 460 ASN A C 1
ATOM 3687 O O . ASN A 1 460 ? 21.460 26.728 -36.701 1.00 89.12 460 ASN A O 1
ATOM 3691 N N . ASN A 1 461 ? 19.323 26.046 -36.645 1.00 86.81 461 ASN A N 1
ATOM 3692 C CA . ASN A 1 461 ? 19.180 25.973 -38.096 1.00 86.81 461 ASN A CA 1
ATOM 3693 C C . ASN A 1 461 ? 19.283 27.358 -38.748 1.00 86.81 461 ASN A C 1
ATOM 3695 O O . ASN A 1 461 ? 19.924 27.497 -39.788 1.00 86.81 461 ASN A O 1
ATOM 3699 N N . ALA A 1 462 ? 18.695 28.394 -38.142 1.00 86.00 462 ALA A N 1
ATOM 3700 C CA . ALA A 1 462 ? 18.812 29.768 -38.622 1.00 86.00 462 ALA A CA 1
ATOM 3701 C C . ALA A 1 462 ? 20.266 30.265 -38.569 1.00 86.00 462 ALA A C 1
ATOM 3703 O O . ALA A 1 462 ? 20.756 30.798 -39.564 1.00 86.00 462 ALA A O 1
ATOM 3704 N N . ALA A 1 463 ? 20.981 30.007 -37.470 1.00 88.50 463 ALA A N 1
ATOM 3705 C CA . ALA A 1 463 ? 22.389 30.367 -37.314 1.00 88.50 463 ALA A CA 1
ATOM 3706 C C . ALA A 1 463 ? 23.289 29.652 -38.339 1.00 88.50 463 ALA A C 1
ATOM 3708 O O . ALA A 1 463 ? 24.127 30.283 -38.985 1.00 88.50 463 ALA A O 1
ATOM 3709 N N . GLN A 1 464 ? 23.079 28.350 -38.560 1.00 84.19 464 GLN A N 1
ATOM 3710 C CA . GLN A 1 464 ? 23.805 27.596 -39.586 1.00 84.19 464 GLN A CA 1
ATOM 3711 C C . GLN A 1 464 ? 23.477 28.078 -41.004 1.00 84.19 464 GLN A C 1
ATOM 3713 O O . GLN A 1 464 ? 24.369 28.173 -41.848 1.00 84.19 464 GLN A O 1
ATOM 3718 N N . ASN A 1 465 ? 22.214 28.403 -41.283 1.00 83.50 465 ASN A N 1
ATOM 3719 C CA . ASN A 1 465 ? 21.803 28.937 -42.579 1.00 83.50 465 ASN A CA 1
ATOM 3720 C C . ASN A 1 465 ? 22.393 30.327 -42.834 1.00 83.50 465 ASN A C 1
ATOM 3722 O O . ASN A 1 465 ? 22.790 30.619 -43.960 1.00 83.50 465 ASN A O 1
ATOM 3726 N N . GLU A 1 466 ? 22.500 31.171 -41.809 1.00 82.81 466 GLU A N 1
ATOM 3727 C CA . GLU A 1 466 ? 23.157 32.472 -41.912 1.00 82.81 466 GLU A CA 1
ATOM 3728 C C . GLU A 1 466 ? 24.663 32.321 -42.168 1.00 82.81 466 GLU A C 1
ATOM 3730 O O . GLU A 1 466 ? 25.199 32.973 -43.064 1.00 82.81 466 GLU A O 1
ATOM 3735 N N . GLN A 1 467 ? 25.338 31.402 -41.470 1.00 82.44 467 GLN A N 1
ATOM 3736 C CA . GLN A 1 467 ? 26.741 31.069 -41.741 1.00 82.44 467 GLN A CA 1
ATOM 3737 C C . GLN A 1 467 ? 26.941 30.549 -43.170 1.00 82.44 467 GLN A C 1
ATOM 3739 O O . GLN A 1 467 ? 27.848 31.004 -43.865 1.00 82.44 467 GLN A O 1
ATOM 3744 N N . ARG A 1 468 ? 26.062 29.657 -43.649 1.00 82.25 468 ARG A N 1
ATOM 3745 C CA . ARG A 1 468 ? 26.088 29.167 -45.038 1.00 82.25 468 ARG A CA 1
ATOM 3746 C C . ARG A 1 468 ? 25.885 30.295 -46.044 1.00 82.25 468 ARG A C 1
ATOM 3748 O O . ARG A 1 468 ? 26.624 30.355 -47.019 1.00 82.25 468 ARG A O 1
ATOM 3755 N N . ARG A 1 469 ? 24.938 31.209 -45.804 1.00 82.19 469 ARG A N 1
ATOM 3756 C CA . ARG A 1 469 ? 24.716 32.385 -46.665 1.00 82.19 469 ARG A CA 1
ATOM 3757 C C . ARG A 1 469 ? 25.929 33.314 -46.689 1.00 82.19 469 ARG A C 1
ATOM 3759 O O . ARG A 1 469 ? 26.299 33.790 -47.756 1.00 82.19 469 ARG A O 1
ATOM 3766 N N . ARG A 1 470 ? 26.579 33.540 -45.542 1.00 82.31 470 ARG A N 1
ATOM 3767 C CA . ARG A 1 470 ? 27.819 34.332 -45.457 1.00 82.31 470 ARG A CA 1
ATOM 3768 C C . ARG A 1 470 ? 28.972 33.673 -46.217 1.00 82.31 470 ARG A C 1
ATOM 3770 O O . ARG A 1 470 ? 29.698 34.377 -46.911 1.00 82.31 470 ARG A O 1
ATOM 3777 N N . MET A 1 471 ? 29.116 32.348 -46.135 1.00 76.56 471 MET A N 1
ATOM 3778 C CA . MET A 1 471 ? 30.117 31.607 -46.917 1.00 76.56 471 MET A CA 1
ATOM 3779 C C . MET A 1 471 ? 29.825 31.684 -48.418 1.00 76.56 471 MET A C 1
ATOM 3781 O O . MET A 1 471 ? 30.693 32.092 -49.173 1.00 76.56 471 MET A O 1
ATOM 3785 N N . GLN A 1 472 ? 28.580 31.432 -48.836 1.00 78.50 472 GLN A N 1
ATOM 3786 C CA . GLN A 1 472 ? 28.167 31.553 -50.240 1.00 78.50 472 GLN A CA 1
ATOM 3787 C C . GLN A 1 472 ? 28.403 32.961 -50.799 1.00 78.50 472 GLN A C 1
ATOM 3789 O O . GLN A 1 472 ? 28.861 33.097 -51.928 1.00 78.50 472 GLN A O 1
ATOM 3794 N N . SER A 1 473 ? 28.147 34.009 -50.009 1.00 80.44 473 SER A N 1
ATOM 3795 C CA . SER A 1 473 ? 28.441 35.389 -50.408 1.00 80.44 473 SER A CA 1
ATOM 3796 C C . SER A 1 473 ? 29.944 35.640 -50.580 1.00 80.44 473 SER A C 1
ATOM 3798 O O . SER A 1 473 ? 30.327 36.314 -51.533 1.00 80.44 473 SER A O 1
ATOM 3800 N N . ARG A 1 474 ? 30.798 35.097 -49.696 1.00 77.69 474 ARG A N 1
ATOM 3801 C CA . ARG A 1 474 ? 32.267 35.185 -49.821 1.00 77.69 474 ARG A CA 1
ATOM 3802 C C . ARG A 1 474 ? 32.774 34.406 -51.039 1.00 77.69 474 ARG A C 1
ATOM 3804 O O . ARG A 1 474 ? 33.607 34.915 -51.787 1.00 77.69 474 ARG A O 1
ATOM 3811 N N . ASP A 1 475 ? 32.246 33.210 -51.278 1.00 76.12 475 ASP A N 1
ATOM 3812 C CA . ASP A 1 475 ? 32.592 32.376 -52.435 1.00 76.12 475 ASP A CA 1
ATOM 3813 C C . ASP A 1 475 ? 32.156 33.038 -53.756 1.00 76.12 475 ASP A C 1
ATOM 3815 O O . ASP A 1 475 ? 32.873 33.011 -54.757 1.00 76.12 475 ASP A O 1
ATOM 3819 N N . GLU A 1 476 ? 30.997 33.700 -53.774 1.00 77.06 476 GLU A N 1
ATOM 3820 C CA . GLU A 1 476 ? 30.527 34.433 -54.951 1.00 77.06 476 GLU A CA 1
ATOM 3821 C C . GLU A 1 476 ? 31.344 35.713 -55.207 1.00 77.06 476 GLU A C 1
ATOM 3823 O O . GLU A 1 476 ? 31.631 36.052 -56.358 1.00 77.06 476 GLU A O 1
ATOM 3828 N N . GLU A 1 477 ? 31.770 36.413 -54.153 1.00 78.31 477 GLU A N 1
ATOM 3829 C CA . GLU A 1 477 ? 32.624 37.600 -54.255 1.00 78.31 477 GLU A CA 1
ATOM 3830 C C . GLU A 1 477 ? 34.042 37.255 -54.741 1.00 78.31 477 GLU A C 1
ATOM 3832 O O . GLU A 1 477 ? 34.571 37.919 -55.640 1.00 78.31 477 GLU A O 1
ATOM 3837 N N . THR A 1 478 ? 34.634 36.168 -54.233 1.00 78.31 478 THR A N 1
ATOM 3838 C CA . THR A 1 478 ? 35.929 35.657 -54.721 1.00 78.31 478 THR A CA 1
ATOM 3839 C C . THR A 1 478 ? 35.841 35.215 -56.180 1.00 78.31 478 THR A C 1
ATOM 3841 O O . THR A 1 478 ? 36.719 35.560 -56.978 1.00 78.31 478 THR A O 1
ATOM 3844 N N . ARG A 1 479 ? 34.752 34.546 -56.582 1.00 78.81 479 ARG A N 1
ATOM 3845 C CA . ARG A 1 479 ? 34.507 34.183 -57.983 1.00 78.81 479 ARG A CA 1
ATOM 3846 C C . ARG A 1 479 ? 34.399 35.415 -58.889 1.00 78.81 479 ARG A C 1
ATOM 3848 O O . ARG A 1 479 ? 35.098 35.473 -59.899 1.00 78.81 479 ARG A O 1
ATOM 3855 N N . LYS A 1 480 ? 33.609 36.430 -58.519 1.00 82.00 480 LYS A N 1
ATOM 3856 C CA . LYS A 1 480 ? 33.502 37.692 -59.285 1.00 82.00 480 LYS A CA 1
ATOM 3857 C C . LYS A 1 480 ? 34.842 38.429 -59.376 1.00 82.00 480 LYS A C 1
ATOM 3859 O O . LYS A 1 480 ? 35.145 39.027 -60.408 1.00 82.00 480 LYS A O 1
ATOM 3864 N N . ARG A 1 481 ? 35.676 38.375 -58.330 1.00 78.94 481 ARG A N 1
ATOM 3865 C CA . ARG A 1 481 ? 37.036 38.942 -58.343 1.00 78.94 481 ARG A CA 1
ATOM 3866 C C . ARG A 1 481 ? 37.952 38.205 -59.324 1.00 78.94 481 ARG A C 1
ATOM 3868 O O . ARG A 1 481 ? 38.685 38.870 -60.056 1.00 78.94 481 ARG A O 1
ATOM 3875 N N . LYS A 1 482 ? 37.891 36.869 -59.380 1.00 78.19 482 LYS A N 1
ATOM 3876 C CA . LYS A 1 482 ? 38.629 36.056 -60.366 1.00 78.19 482 LYS A CA 1
ATOM 3877 C C . LYS A 1 482 ? 38.166 36.355 -61.796 1.00 78.19 482 LYS A C 1
ATOM 3879 O O . LYS A 1 482 ? 39.006 36.630 -62.647 1.00 78.19 482 LYS A O 1
ATOM 3884 N N . GLU A 1 483 ? 36.855 36.417 -62.036 1.00 80.25 483 GLU A N 1
ATOM 3885 C CA . GLU A 1 483 ? 36.278 36.770 -63.345 1.00 80.25 483 GLU A CA 1
ATOM 3886 C C . GLU A 1 483 ? 36.695 38.188 -63.795 1.00 80.25 483 GLU A C 1
ATOM 3888 O O . GLU A 1 483 ? 37.097 38.370 -64.943 1.00 80.25 483 GLU A O 1
ATOM 3893 N N . ARG A 1 484 ? 36.704 39.188 -62.893 1.00 81.69 484 ARG A N 1
ATOM 3894 C CA . ARG A 1 484 ? 37.219 40.541 -63.199 1.00 81.69 484 ARG A CA 1
ATOM 3895 C C . ARG A 1 484 ? 38.712 40.546 -63.530 1.00 81.69 484 ARG A C 1
ATOM 3897 O O . ARG A 1 484 ? 39.084 41.170 -64.517 1.00 81.69 484 ARG A O 1
ATOM 3904 N N . ARG A 1 485 ? 39.553 39.845 -62.753 1.00 78.56 485 ARG A N 1
ATOM 3905 C CA . ARG A 1 485 ? 40.999 39.718 -63.040 1.00 78.56 485 ARG A CA 1
ATOM 3906 C C . ARG A 1 485 ? 41.239 39.056 -64.398 1.00 78.56 485 ARG A C 1
ATOM 3908 O O . ARG A 1 485 ? 42.114 39.486 -65.141 1.00 78.56 485 ARG A O 1
ATOM 3915 N N . GLN A 1 486 ? 40.449 38.038 -64.736 1.00 76.69 486 GLN A N 1
ATOM 3916 C CA . GLN A 1 486 ? 40.545 37.348 -66.020 1.00 76.69 486 GLN A CA 1
ATOM 3917 C C . GLN A 1 486 ? 40.106 38.246 -67.186 1.00 76.69 486 GLN A C 1
ATOM 3919 O O . GLN A 1 486 ? 40.800 38.296 -68.197 1.00 76.69 486 GLN A O 1
ATOM 3924 N N . ALA A 1 487 ? 39.015 39.003 -67.033 1.00 79.25 487 ALA A N 1
ATOM 3925 C CA . ALA A 1 487 ? 38.566 39.973 -68.033 1.00 79.25 487 ALA A CA 1
ATOM 3926 C C . ALA A 1 487 ? 39.573 41.120 -68.234 1.00 79.25 487 ALA A C 1
ATOM 3928 O O . ALA A 1 487 ? 39.840 41.519 -69.363 1.00 79.25 487 ALA A O 1
ATOM 3929 N N . GLU A 1 488 ? 40.177 41.620 -67.153 1.00 78.69 488 GLU A N 1
ATOM 3930 C CA . GLU A 1 488 ? 41.214 42.656 -67.205 1.00 78.69 488 GLU A CA 1
ATOM 3931 C C . GLU A 1 488 ? 42.499 42.147 -67.879 1.00 78.69 488 GLU A C 1
ATOM 3933 O O . GLU A 1 488 ? 43.094 42.849 -68.698 1.00 78.69 488 GLU A O 1
ATOM 3938 N N . ARG A 1 489 ? 42.890 40.891 -67.612 1.00 74.44 489 ARG A N 1
ATOM 3939 C CA . ARG A 1 489 ? 43.996 40.220 -68.312 1.00 74.44 489 ARG A CA 1
ATOM 3940 C C . ARG A 1 489 ? 43.699 40.051 -69.803 1.00 74.44 489 ARG A C 1
ATOM 3942 O O . ARG A 1 489 ? 44.567 40.339 -70.620 1.00 74.44 489 ARG A O 1
ATOM 3949 N N . GLN A 1 490 ? 42.481 39.643 -70.158 1.00 75.44 490 GLN A N 1
ATOM 3950 C CA . GLN A 1 490 ? 42.054 39.507 -71.552 1.00 75.44 490 GLN A CA 1
ATOM 3951 C C . GLN A 1 490 ? 42.101 40.857 -72.290 1.00 75.44 490 GLN A C 1
ATOM 3953 O O . GLN A 1 490 ? 42.644 40.934 -73.389 1.00 75.44 490 GLN A O 1
ATOM 3958 N N . ALA A 1 491 ? 41.630 41.935 -71.656 1.00 77.00 491 ALA A N 1
ATOM 3959 C CA . ALA A 1 491 ? 41.672 43.283 -72.223 1.00 77.00 491 ALA A CA 1
ATOM 3960 C C . ALA A 1 491 ? 43.109 43.804 -72.431 1.00 77.00 491 ALA A C 1
ATOM 3962 O O . ALA A 1 491 ? 43.387 44.453 -73.438 1.00 77.00 491 ALA A O 1
ATOM 3963 N N . ARG A 1 492 ? 44.045 43.500 -71.517 1.00 75.00 492 ARG A N 1
ATOM 3964 C CA . ARG A 1 492 ? 45.474 43.832 -71.690 1.00 75.00 492 ARG A CA 1
ATOM 3965 C C . ARG A 1 492 ? 46.123 43.080 -72.854 1.00 75.00 492 ARG A C 1
ATOM 3967 O O . ARG A 1 492 ? 46.901 43.675 -73.594 1.00 75.00 492 ARG A O 1
ATOM 3974 N N . ILE A 1 493 ? 45.774 41.805 -73.041 1.00 70.12 493 ILE A N 1
ATOM 3975 C CA . ILE A 1 493 ? 46.241 41.003 -74.184 1.00 70.12 493 ILE A CA 1
ATOM 3976 C C . ILE A 1 493 ? 45.721 41.599 -75.502 1.00 70.12 493 ILE A C 1
ATOM 3978 O O . ILE A 1 493 ? 46.487 41.760 -76.450 1.00 70.12 493 ILE A O 1
ATOM 3982 N N . GLU A 1 494 ? 44.444 41.987 -75.560 1.00 72.38 494 GLU A N 1
ATOM 3983 C CA . GLU A 1 494 ? 43.844 42.627 -76.743 1.00 72.38 494 GLU A CA 1
ATOM 3984 C C . GLU A 1 494 ? 44.438 44.015 -77.049 1.00 72.38 494 GLU A C 1
ATOM 3986 O O . GLU A 1 494 ? 44.492 44.417 -78.211 1.00 72.38 494 GLU A O 1
ATOM 3991 N N . ALA A 1 495 ? 44.946 44.726 -76.036 1.00 74.06 495 ALA A N 1
ATOM 3992 C CA . ALA A 1 495 ? 45.643 46.005 -76.190 1.00 74.06 495 ALA A CA 1
ATOM 3993 C C . ALA A 1 495 ? 47.106 45.878 -76.674 1.00 74.06 495 ALA A C 1
ATOM 3995 O O . ALA A 1 495 ? 47.774 46.895 -76.869 1.00 74.06 495 ALA A O 1
ATOM 3996 N N . GLY A 1 496 ? 47.607 44.656 -76.897 1.00 61.75 496 GLY A N 1
ATOM 3997 C CA . GLY A 1 496 ? 48.941 44.406 -77.450 1.00 61.75 496 GLY A CA 1
ATOM 3998 C C . GLY A 1 496 ? 50.092 44.469 -76.438 1.00 61.75 496 GLY A C 1
ATOM 3999 O O . GLY A 1 496 ? 51.251 44.516 -76.852 1.00 61.75 496 GLY A O 1
ATOM 4000 N N . GLU A 1 497 ? 49.809 44.453 -75.130 1.00 63.47 497 GLU A N 1
ATOM 4001 C CA . GLU A 1 497 ? 50.834 44.286 -74.091 1.00 63.47 497 GLU A CA 1
ATOM 4002 C C . GLU A 1 497 ? 51.233 42.805 -73.951 1.00 63.47 497 GLU A C 1
ATOM 4004 O O . GLU A 1 497 ? 50.384 41.926 -73.796 1.00 63.47 497 GLU A O 1
ATOM 4009 N N . THR A 1 498 ? 52.538 42.507 -73.956 1.00 59.19 498 THR A N 1
ATOM 4010 C CA . THR A 1 498 ? 53.050 41.157 -73.672 1.00 59.19 498 THR A CA 1
ATOM 4011 C C . THR A 1 498 ? 52.913 40.851 -72.181 1.00 59.19 498 THR A C 1
ATOM 4013 O O . THR A 1 498 ? 53.672 41.376 -71.364 1.00 59.19 498 THR A O 1
ATOM 4016 N N . VAL A 1 499 ? 51.950 40.001 -71.826 1.00 60.69 499 VAL A N 1
ATOM 4017 C CA . VAL A 1 499 ? 51.741 39.520 -70.453 1.00 60.69 499 VAL A CA 1
ATOM 4018 C C . VAL A 1 499 ? 52.611 38.271 -70.226 1.00 60.69 499 VAL A C 1
ATOM 4020 O O . VAL A 1 499 ? 52.489 37.335 -71.016 1.00 60.69 499 VAL A O 1
ATOM 4023 N N . PRO A 1 500 ? 53.478 38.220 -69.194 1.00 59.97 500 PRO A N 1
ATOM 4024 C CA . PRO A 1 500 ? 54.268 37.026 -68.887 1.00 59.97 500 PRO A CA 1
ATOM 4025 C C . PRO A 1 500 ? 53.378 35.818 -68.549 1.00 59.97 500 PRO A C 1
ATOM 4027 O O . PRO A 1 500 ? 52.294 35.980 -67.978 1.00 59.97 500 PRO A O 1
ATOM 4030 N N . GLU A 1 501 ? 53.839 34.611 -68.890 1.00 54.91 501 GLU A N 1
ATOM 4031 C CA . GLU A 1 501 ? 53.281 33.366 -68.351 1.00 54.91 501 GLU A CA 1
ATOM 4032 C C . GLU A 1 501 ? 53.693 33.263 -66.884 1.00 54.91 501 GLU A C 1
ATOM 4034 O O . GLU A 1 501 ? 54.838 32.959 -66.560 1.00 54.91 501 GLU A O 1
ATOM 4039 N N . ASP A 1 502 ? 52.762 33.617 -66.004 1.00 51.84 502 ASP A N 1
ATOM 4040 C CA . ASP A 1 502 ? 52.894 33.403 -64.571 1.00 51.84 502 ASP A CA 1
ATOM 4041 C C . ASP A 1 502 ? 52.378 31.993 -64.264 1.00 51.84 502 ASP A C 1
ATOM 4043 O O . ASP A 1 502 ? 51.185 31.768 -64.037 1.00 51.84 502 ASP A O 1
ATOM 4047 N N . ASP A 1 503 ? 53.284 31.025 -64.395 1.00 49.09 503 ASP A N 1
ATOM 4048 C CA . ASP A 1 503 ? 53.110 29.672 -63.886 1.00 49.09 503 ASP A CA 1
ATOM 4049 C C . ASP A 1 503 ? 53.288 29.702 -62.366 1.00 49.09 503 ASP A C 1
ATOM 4051 O O . ASP A 1 503 ? 54.403 29.629 -61.850 1.00 49.09 503 ASP A O 1
ATOM 4055 N N . GLY A 1 504 ? 52.165 29.759 -61.656 1.00 53.41 504 GLY A N 1
ATOM 4056 C CA . GLY A 1 504 ? 52.101 29.391 -60.248 1.00 53.41 504 GLY A CA 1
ATOM 4057 C C . GLY A 1 504 ? 51.694 30.521 -59.321 1.00 53.41 504 GLY A C 1
ATOM 4058 O O . GLY A 1 504 ? 52.534 31.068 -58.630 1.00 53.41 504 GLY A O 1
ATOM 4059 N N . ASP A 1 505 ? 50.384 30.731 -59.219 1.00 43.91 505 ASP A N 1
ATOM 4060 C CA . ASP A 1 505 ? 49.747 31.174 -57.979 1.00 43.91 505 ASP A CA 1
ATOM 4061 C C . ASP A 1 505 ? 48.494 30.309 -57.763 1.00 43.91 505 ASP A C 1
ATOM 4063 O O . ASP A 1 505 ? 47.350 30.768 -57.800 1.00 43.91 505 ASP A O 1
ATOM 4067 N N . ASP A 1 506 ? 48.728 29.021 -57.499 1.00 46.53 506 ASP A N 1
ATOM 4068 C CA . ASP A 1 506 ? 47.932 28.309 -56.496 1.00 46.53 506 ASP A CA 1
ATOM 4069 C C . ASP A 1 506 ? 48.350 28.841 -55.106 1.00 46.53 506 ASP A C 1
ATOM 4071 O O . ASP A 1 506 ? 48.792 28.088 -54.239 1.00 46.53 506 ASP A O 1
ATOM 4075 N N . GLU A 1 507 ? 48.238 30.155 -54.873 1.00 45.38 507 GLU A N 1
ATOM 4076 C CA . GLU A 1 507 ? 48.051 30.629 -53.507 1.00 45.38 507 GLU A CA 1
ATOM 4077 C C . GLU A 1 507 ? 46.630 30.225 -53.127 1.00 45.38 507 GLU A C 1
ATOM 4079 O O . GLU A 1 507 ? 45.627 30.881 -53.422 1.00 45.38 507 GLU A O 1
ATOM 4084 N N . GLU A 1 508 ? 46.570 29.039 -52.528 1.00 46.38 508 GLU A N 1
ATOM 4085 C CA . GLU A 1 508 ? 45.612 28.694 -51.499 1.00 46.38 508 GLU A CA 1
ATOM 4086 C C . GLU A 1 508 ? 45.306 29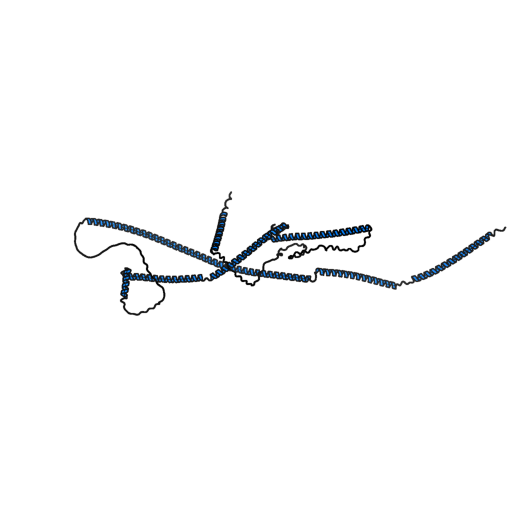.975 -50.706 1.00 46.38 508 GLU A C 1
ATOM 4088 O O . GLU A 1 508 ? 46.166 30.495 -49.999 1.00 46.38 508 GLU A O 1
ATOM 4093 N N . ASP A 1 509 ? 44.094 30.521 -50.856 1.00 42.19 509 ASP A N 1
ATOM 4094 C CA . ASP A 1 509 ? 43.558 31.536 -49.952 1.00 42.19 509 ASP A CA 1
ATOM 4095 C C . ASP A 1 509 ? 43.493 30.892 -48.549 1.00 42.19 509 ASP A C 1
ATOM 4097 O O . ASP A 1 509 ? 42.433 30.478 -48.072 1.00 42.19 509 ASP A O 1
ATOM 4101 N N . THR A 1 510 ? 44.625 30.799 -47.846 1.00 42.09 510 THR A N 1
ATOM 4102 C CA . THR A 1 510 ? 44.699 30.534 -46.410 1.00 42.09 510 THR A CA 1
ATOM 4103 C C . THR A 1 510 ? 44.268 31.794 -45.666 1.00 42.09 510 THR A C 1
ATOM 4105 O O . THR A 1 510 ? 44.995 32.360 -44.859 1.00 42.09 510 THR A O 1
ATOM 4108 N N . ALA A 1 511 ? 43.044 32.248 -45.926 1.00 41.03 511 ALA A N 1
ATOM 4109 C CA . ALA A 1 511 ? 42.343 33.250 -45.138 1.00 41.03 511 ALA A CA 1
ATOM 4110 C C . ALA A 1 511 ? 41.330 32.547 -44.218 1.00 41.03 511 ALA A C 1
ATOM 4112 O O . ALA A 1 511 ? 40.119 32.785 -44.269 1.00 41.03 511 ALA A O 1
ATOM 4113 N N . ALA A 1 512 ? 41.848 31.642 -43.382 1.00 40.94 512 ALA A N 1
ATOM 4114 C CA . ALA A 1 512 ? 41.132 31.017 -42.269 1.00 40.94 512 ALA A CA 1
ATOM 4115 C C . ALA A 1 512 ? 42.014 30.896 -41.010 1.00 40.94 512 ALA A C 1
ATOM 4117 O O . ALA A 1 512 ? 41.862 29.967 -40.222 1.00 40.94 512 ALA A O 1
ATOM 4118 N N . ALA A 1 513 ? 42.928 31.848 -40.812 1.00 40.69 513 ALA A N 1
ATOM 4119 C CA . ALA A 1 513 ? 43.714 31.981 -39.590 1.00 40.69 513 ALA A CA 1
ATOM 4120 C C . ALA A 1 513 ? 43.781 33.448 -39.137 1.00 40.69 513 ALA A C 1
ATOM 4122 O O . ALA A 1 513 ? 44.855 33.976 -38.892 1.00 40.69 513 ALA A O 1
ATOM 4123 N N . ASP A 1 514 ? 42.629 34.115 -39.041 1.00 39.31 514 ASP A N 1
ATOM 4124 C CA . ASP A 1 514 ? 42.502 35.299 -38.188 1.00 39.31 514 ASP A CA 1
ATOM 4125 C C . ASP A 1 514 ? 41.056 35.474 -37.717 1.00 39.31 514 ASP A C 1
ATOM 4127 O O . ASP A 1 514 ? 40.245 36.170 -38.321 1.00 39.31 514 ASP A O 1
ATOM 4131 N N . LEU A 1 515 ? 40.721 34.761 -36.646 1.00 37.72 515 LEU A N 1
ATOM 4132 C CA . LEU A 1 515 ? 39.971 35.350 -35.547 1.00 37.72 515 LEU A CA 1
ATOM 4133 C C . LEU A 1 515 ? 40.584 34.793 -34.269 1.00 37.72 515 LEU A C 1
ATOM 4135 O O . LEU A 1 515 ? 40.414 33.617 -33.938 1.00 37.72 515 LEU A O 1
ATOM 4139 N N . GLY A 1 516 ? 41.317 35.656 -33.571 1.00 32.31 516 GLY A N 1
ATOM 4140 C CA . GLY A 1 516 ? 41.739 35.423 -32.205 1.00 32.31 516 GLY A CA 1
ATOM 4141 C C . GLY A 1 516 ? 40.557 34.976 -31.349 1.00 32.31 516 GLY A C 1
ATOM 4142 O O . GLY A 1 516 ? 39.628 35.736 -31.084 1.00 32.31 516 GLY A O 1
ATOM 4143 N N . MET A 1 517 ? 40.626 33.737 -30.867 1.00 33.41 517 MET A N 1
ATOM 4144 C CA . MET A 1 517 ? 40.046 33.415 -29.575 1.00 33.41 517 MET A CA 1
ATOM 4145 C C . MET A 1 517 ? 40.942 34.088 -28.539 1.00 33.41 517 MET A C 1
ATOM 4147 O O . MET A 1 517 ? 41.966 33.542 -28.129 1.00 33.41 517 MET A O 1
ATOM 4151 N N . SER A 1 518 ? 40.570 35.306 -28.152 1.00 31.02 518 SER A N 1
ATOM 4152 C CA . SER A 1 518 ? 40.962 35.849 -26.863 1.00 31.02 518 SER A CA 1
ATOM 4153 C C . SER A 1 518 ? 40.499 34.861 -25.795 1.00 31.02 518 SER A C 1
ATOM 4155 O O . SER A 1 518 ? 39.305 34.676 -25.553 1.00 31.02 518 SER A O 1
ATOM 4157 N N . MET A 1 519 ? 41.483 34.195 -25.200 1.00 39.19 519 MET A N 1
ATOM 4158 C CA . MET A 1 519 ? 41.435 33.733 -23.825 1.00 39.19 519 MET A CA 1
ATOM 4159 C C . MET A 1 519 ? 41.063 34.926 -22.942 1.00 39.19 519 MET A C 1
ATOM 4161 O O . MET A 1 519 ? 41.935 35.698 -22.567 1.00 39.19 519 MET A O 1
ATOM 4165 N N . ASP A 1 520 ? 39.782 35.058 -22.617 1.00 30.58 520 ASP A N 1
ATOM 4166 C CA . ASP A 1 520 ? 39.386 35.585 -21.318 1.00 30.58 520 ASP A CA 1
ATOM 4167 C C . ASP A 1 520 ? 38.767 34.431 -20.540 1.00 30.58 520 ASP A C 1
ATOM 4169 O O . ASP A 1 520 ? 37.625 34.015 -20.739 1.00 30.58 520 ASP A O 1
ATOM 4173 N N . ASN A 1 521 ? 39.610 33.881 -19.673 1.00 34.91 521 ASN A N 1
ATOM 4174 C CA . ASN A 1 521 ? 39.204 33.142 -18.496 1.00 34.91 521 ASN A CA 1
ATOM 4175 C C . ASN A 1 521 ? 38.428 34.117 -17.594 1.00 34.91 521 ASN A C 1
ATOM 4177 O O . ASN A 1 521 ? 38.971 35.154 -17.212 1.00 34.91 521 ASN A O 1
ATOM 4181 N N . PRO A 1 522 ? 37.229 33.740 -17.138 1.00 34.19 522 PRO A N 1
ATOM 4182 C CA . PRO A 1 522 ? 36.970 33.860 -15.720 1.00 34.19 522 PRO A CA 1
ATOM 4183 C C . PRO A 1 522 ? 36.665 32.473 -15.172 1.00 34.19 522 PRO A C 1
ATOM 4185 O O . PRO A 1 522 ? 35.802 31.740 -15.655 1.00 34.19 522 PRO A O 1
ATOM 4188 N N . GLU A 1 523 ? 37.427 32.116 -14.150 1.00 32.78 523 GLU A N 1
ATOM 4189 C CA . GLU A 1 523 ? 37.181 30.969 -13.296 1.00 32.78 523 GLU A CA 1
ATOM 4190 C C . GLU A 1 523 ? 35.700 30.890 -12.891 1.00 32.78 523 GLU A C 1
ATOM 4192 O O . GLU A 1 523 ? 35.158 31.775 -12.236 1.00 32.78 523 GLU A O 1
ATOM 4197 N N . SER A 1 524 ? 35.032 29.800 -13.254 1.00 30.88 524 SER A N 1
ATOM 4198 C CA . SER A 1 524 ? 34.455 28.863 -12.281 1.00 30.88 524 SER A CA 1
ATOM 4199 C C . SER A 1 524 ? 33.754 27.716 -13.013 1.00 30.88 524 SER A C 1
ATOM 4201 O O . SER A 1 524 ? 32.856 27.886 -13.832 1.00 30.88 524 SER A O 1
ATOM 4203 N N . SER A 1 525 ? 34.202 26.498 -12.724 1.00 30.11 525 SER A N 1
ATOM 4204 C CA . SER A 1 525 ? 33.449 25.271 -13.018 1.00 30.11 525 SER A CA 1
ATOM 4205 C C . SER A 1 525 ? 32.283 25.129 -12.014 1.00 30.11 525 SER A C 1
ATOM 4207 O O . SER A 1 525 ? 32.304 25.842 -11.010 1.00 30.11 525 SER A O 1
ATOM 4209 N N . PRO A 1 526 ? 31.351 24.152 -12.131 1.00 46.44 526 PRO A N 1
ATOM 4210 C CA . PRO A 1 526 ? 31.141 23.167 -13.203 1.00 46.44 526 PRO A CA 1
ATOM 4211 C C . PRO A 1 526 ? 29.653 23.016 -13.627 1.00 46.44 526 PRO A C 1
ATOM 4213 O O . PRO A 1 526 ? 28.747 23.180 -12.823 1.00 46.44 526 PRO A O 1
ATOM 4216 N N . SER A 1 527 ? 29.361 22.521 -14.835 1.00 28.09 527 SER A N 1
ATOM 4217 C CA . SER A 1 527 ? 28.538 21.299 -14.959 1.00 28.09 527 SER A CA 1
ATOM 4218 C C . SER A 1 527 ? 28.440 20.778 -16.393 1.00 28.09 527 SER A C 1
ATOM 4220 O O . SER A 1 527 ? 28.382 21.502 -17.380 1.00 28.09 527 SER A O 1
ATOM 4222 N N . LYS A 1 528 ? 28.452 19.449 -16.452 1.00 43.47 528 LYS A N 1
ATOM 4223 C CA . LYS A 1 528 ? 28.333 18.560 -17.602 1.00 43.47 528 LYS A CA 1
ATOM 4224 C C . LYS A 1 528 ? 27.119 18.903 -18.479 1.00 43.47 528 LYS A C 1
ATOM 4226 O O . LYS A 1 528 ? 25.989 18.657 -18.066 1.00 43.47 528 LYS A O 1
ATOM 4231 N N . THR A 1 529 ? 27.342 19.295 -19.729 1.00 30.69 529 THR A N 1
ATOM 4232 C CA . THR A 1 529 ? 26.350 19.128 -20.800 1.00 30.69 529 THR A CA 1
ATOM 4233 C C . THR A 1 529 ? 26.871 18.121 -21.817 1.00 30.69 529 THR A C 1
ATOM 4235 O O . THR A 1 529 ? 27.887 18.294 -22.485 1.00 30.69 529 THR A O 1
ATOM 4238 N N . SER A 1 530 ? 26.179 16.985 -21.840 1.00 31.30 530 SER A N 1
ATOM 4239 C CA . SER A 1 530 ? 26.347 15.900 -22.797 1.00 31.30 530 SER A CA 1
ATOM 4240 C C . SER A 1 530 ? 26.166 16.431 -24.223 1.00 31.30 530 SER A C 1
ATOM 4242 O O . SER A 1 530 ? 25.171 17.091 -24.518 1.00 31.30 530 SER A O 1
ATOM 4244 N N . LYS A 1 531 ? 27.119 16.128 -25.113 1.00 34.72 531 LYS A N 1
ATOM 4245 C CA . LYS A 1 531 ? 26.936 16.234 -26.566 1.00 34.72 531 LYS A CA 1
ATOM 4246 C C . LYS A 1 531 ? 25.792 15.295 -26.962 1.00 34.72 531 LYS A C 1
ATOM 4248 O O . LYS A 1 531 ? 25.986 14.084 -27.030 1.00 34.72 531 LYS A O 1
ATOM 4253 N N . PHE A 1 532 ? 24.610 15.853 -27.201 1.00 34.75 532 PHE A N 1
ATOM 4254 C CA . PHE A 1 532 ? 23.468 15.117 -27.729 1.00 34.75 532 PHE A CA 1
ATOM 4255 C C . PHE A 1 532 ? 23.710 14.816 -29.214 1.00 34.75 532 PHE A C 1
ATOM 4257 O O . PHE A 1 532 ? 23.867 15.723 -30.033 1.00 34.75 532 PHE A O 1
ATOM 4264 N N . ILE A 1 533 ? 23.806 13.528 -29.540 1.00 36.06 533 ILE A N 1
ATOM 4265 C CA . ILE A 1 533 ? 23.953 13.011 -30.902 1.00 36.06 533 ILE A CA 1
ATOM 4266 C C . ILE A 1 533 ? 22.565 13.017 -31.550 1.00 36.06 533 ILE A C 1
ATOM 4268 O O . ILE A 1 533 ? 21.639 12.391 -31.040 1.00 36.06 533 ILE A O 1
ATOM 4272 N N . GLY A 1 534 ? 22.421 13.728 -32.668 1.00 31.12 534 GLY A N 1
ATOM 4273 C CA . GLY A 1 534 ? 21.181 13.764 -33.439 1.00 31.12 534 GLY A CA 1
ATOM 4274 C C . GLY A 1 534 ? 20.896 12.423 -34.118 1.00 31.12 534 GLY A C 1
ATOM 4275 O O . GLY A 1 534 ? 21.711 11.932 -34.897 1.00 31.12 534 GLY A O 1
ATOM 4276 N N . VAL A 1 535 ? 19.720 11.858 -33.851 1.00 33.97 535 VAL A N 1
ATOM 4277 C CA . VAL A 1 535 ? 19.114 10.789 -34.655 1.00 33.97 535 VAL A CA 1
ATOM 4278 C C . VAL A 1 535 ? 18.081 11.445 -35.573 1.00 33.97 535 VAL A C 1
ATOM 4280 O O . VAL A 1 535 ? 17.227 12.199 -35.112 1.00 33.97 535 VAL A O 1
ATOM 4283 N N . GLY A 1 536 ? 18.207 11.212 -36.883 1.00 33.09 536 GLY A N 1
ATOM 4284 C CA . GLY A 1 536 ? 17.295 11.729 -37.909 1.00 33.09 536 GLY A CA 1
ATOM 4285 C C . GLY A 1 536 ? 15.894 11.094 -37.862 1.00 33.09 536 GLY A C 1
ATOM 4286 O O . GLY A 1 536 ? 15.675 10.125 -37.133 1.00 33.09 536 GLY A O 1
ATOM 4287 N N . PRO A 1 537 ? 14.928 11.616 -38.640 1.00 36.03 537 PRO A N 1
ATOM 4288 C CA . PRO A 1 537 ? 13.531 11.229 -38.515 1.00 36.03 537 PRO A CA 1
ATOM 4289 C C . PRO A 1 537 ? 13.291 9.869 -39.179 1.00 36.03 537 PRO A C 1
ATOM 4291 O O . PRO A 1 537 ? 13.503 9.711 -40.381 1.00 36.03 537 PRO A O 1
ATOM 4294 N N . SER A 1 538 ? 12.808 8.895 -38.407 1.00 30.55 538 SER A N 1
ATOM 4295 C CA . SER A 1 538 ? 12.174 7.696 -38.957 1.00 30.55 538 SER A CA 1
ATOM 4296 C C . SER A 1 538 ? 10.660 7.843 -38.838 1.00 30.55 538 SER A C 1
ATOM 4298 O O . SER A 1 538 ? 10.117 8.127 -37.772 1.00 30.55 538 SER A O 1
ATOM 4300 N N . VAL A 1 539 ? 9.990 7.719 -39.978 1.00 43.03 539 VAL A N 1
ATOM 4301 C CA . VAL A 1 539 ? 8.536 7.645 -40.085 1.00 43.03 539 VAL A CA 1
ATOM 4302 C C . VAL A 1 539 ? 8.117 6.251 -39.625 1.00 43.03 539 VAL A C 1
ATOM 4304 O O . VAL A 1 539 ? 8.505 5.258 -40.235 1.00 43.03 539 VAL A O 1
ATOM 4307 N N . GLY A 1 540 ? 7.322 6.178 -38.560 1.00 30.94 540 GLY A N 1
ATOM 4308 C CA . GLY A 1 540 ? 6.732 4.938 -38.067 1.00 30.94 540 GLY A CA 1
ATOM 4309 C C . GLY A 1 540 ? 5.689 5.235 -36.998 1.00 30.94 540 GLY A C 1
ATOM 4310 O O . GLY A 1 540 ? 6.015 5.692 -35.909 1.00 30.94 540 GLY A O 1
ATOM 4311 N N . HIS A 1 541 ? 4.421 5.017 -37.337 1.00 35.97 541 HIS A N 1
ATOM 4312 C CA . HIS A 1 541 ? 3.300 5.108 -36.409 1.00 35.97 541 HIS A CA 1
ATOM 4313 C C . HIS A 1 541 ? 3.389 4.066 -35.278 1.00 35.97 541 HIS A C 1
ATOM 4315 O O . HIS A 1 541 ? 3.890 2.962 -35.473 1.00 35.97 541 HIS A O 1
ATOM 4321 N N . ASN A 1 542 ? 2.711 4.424 -34.182 1.00 35.69 542 ASN A N 1
ATOM 4322 C CA . ASN A 1 542 ? 2.196 3.619 -33.069 1.00 35.69 542 ASN A CA 1
ATOM 4323 C C . ASN A 1 542 ? 3.069 3.409 -31.823 1.00 35.69 542 ASN A C 1
ATOM 4325 O O . ASN A 1 542 ? 4.020 2.640 -31.808 1.00 35.69 542 ASN A O 1
ATOM 4329 N N . THR A 1 543 ? 2.537 4.011 -30.745 1.00 44.81 543 THR A N 1
ATOM 4330 C CA . THR A 1 543 ? 2.494 3.550 -29.348 1.00 44.81 543 THR A CA 1
ATOM 4331 C C . THR A 1 543 ? 3.831 3.323 -28.647 1.00 44.81 543 THR A C 1
ATOM 4333 O O . THR A 1 543 ? 4.551 2.411 -29.018 1.00 44.81 543 THR A O 1
ATOM 4336 N N . VAL A 1 544 ? 4.088 4.061 -27.554 1.00 33.62 544 VAL A N 1
ATOM 4337 C CA . VAL A 1 544 ? 4.440 3.508 -26.224 1.00 33.62 544 VAL A CA 1
ATOM 4338 C C . VAL A 1 544 ? 4.667 4.632 -25.191 1.00 33.62 544 VAL A C 1
ATOM 4340 O O . VAL A 1 544 ? 5.520 5.497 -25.342 1.00 33.62 544 VAL A O 1
ATOM 4343 N N . SER A 1 545 ? 3.843 4.560 -24.141 1.00 34.50 545 SER A N 1
ATOM 4344 C CA . SER A 1 545 ? 4.052 4.829 -22.707 1.00 34.50 545 SER A CA 1
ATOM 4345 C C . SER A 1 545 ? 5.150 5.799 -22.234 1.00 34.50 545 SER A C 1
ATOM 4347 O O . SER A 1 545 ? 6.339 5.486 -22.221 1.00 34.50 545 SER A O 1
ATOM 4349 N N . ALA A 1 546 ? 4.714 6.910 -21.634 1.00 37.34 546 ALA A N 1
ATOM 4350 C CA . ALA A 1 546 ? 5.523 7.818 -20.823 1.00 37.34 546 ALA A CA 1
ATOM 4351 C C . ALA A 1 546 ? 5.780 7.253 -19.407 1.00 37.34 546 ALA A C 1
ATOM 4353 O O . ALA A 1 546 ? 5.273 7.771 -18.415 1.00 37.34 546 ALA A O 1
ATOM 4354 N N . THR A 1 547 ? 6.540 6.159 -19.289 1.00 40.81 547 THR A N 1
ATOM 4355 C CA . THR A 1 547 ? 6.885 5.568 -17.971 1.00 40.81 547 THR A CA 1
ATOM 4356 C C . THR A 1 547 ? 8.391 5.391 -17.747 1.00 40.81 547 THR A C 1
ATOM 4358 O O . THR A 1 547 ? 8.801 4.837 -16.732 1.00 40.81 547 THR A O 1
ATOM 4361 N N . THR A 1 548 ? 9.249 5.867 -18.655 1.00 40.75 548 THR A N 1
ATOM 4362 C CA . THR A 1 548 ? 10.689 5.526 -18.625 1.00 40.75 548 THR A CA 1
ATOM 4363 C C . THR A 1 548 ? 11.629 6.707 -18.360 1.00 40.75 548 THR A C 1
ATOM 4365 O O . THR A 1 548 ? 12.839 6.522 -18.314 1.00 40.75 548 THR A O 1
ATOM 4368 N N . LEU A 1 549 ? 11.122 7.910 -18.084 1.00 38.25 549 LEU A N 1
ATOM 4369 C CA . LEU A 1 549 ? 11.967 9.068 -17.762 1.00 38.25 549 LEU A CA 1
ATOM 4370 C C . LEU A 1 549 ? 11.518 9.756 -16.469 1.00 38.25 549 LEU A C 1
ATOM 4372 O O . LEU A 1 549 ? 11.063 10.891 -16.466 1.00 38.25 549 LEU A O 1
ATOM 4376 N N . VAL A 1 550 ? 11.694 9.061 -15.343 1.00 36.03 550 VAL A N 1
ATOM 4377 C CA . VAL A 1 550 ? 11.797 9.702 -14.025 1.00 36.03 550 VAL A CA 1
ATOM 4378 C C . VAL A 1 550 ? 13.180 9.376 -13.474 1.00 36.03 550 VAL A C 1
ATOM 4380 O O . VAL A 1 550 ? 13.475 8.233 -13.124 1.00 36.03 550 VAL A O 1
ATOM 4383 N N . ARG A 1 551 ? 14.050 10.391 -13.420 1.00 35.12 551 ARG A N 1
ATOM 4384 C CA . ARG A 1 551 ? 15.288 10.352 -12.635 1.00 35.12 551 ARG A CA 1
ATOM 4385 C C . ARG A 1 551 ? 14.906 10.155 -11.168 1.00 35.12 551 ARG A C 1
ATOM 4387 O O . ARG A 1 551 ? 14.358 11.061 -10.549 1.00 35.12 551 ARG A O 1
ATOM 4394 N N . GLN A 1 552 ? 15.206 8.982 -10.617 1.00 36.53 552 GLN A N 1
ATOM 4395 C CA . GLN A 1 552 ? 15.189 8.757 -9.175 1.00 36.53 552 GLN A CA 1
ATOM 4396 C C . GLN A 1 552 ? 16.317 9.573 -8.536 1.00 36.53 552 GLN A C 1
ATOM 4398 O O . GLN A 1 552 ? 17.486 9.208 -8.630 1.00 36.53 552 GLN A O 1
ATOM 4403 N N . HIS A 1 553 ? 15.959 10.671 -7.877 1.00 33.53 553 HIS A N 1
ATOM 4404 C CA . HIS A 1 553 ? 16.804 11.309 -6.877 1.00 33.53 553 HIS A CA 1
ATOM 4405 C C . HIS A 1 553 ? 16.127 11.194 -5.509 1.00 33.53 553 HIS A C 1
ATOM 4407 O O . HIS A 1 553 ? 15.045 11.730 -5.307 1.00 33.53 553 HIS A O 1
ATOM 4413 N N . GLY A 1 554 ? 16.817 10.511 -4.590 1.00 32.06 554 GLY A N 1
ATOM 4414 C CA . GLY A 1 554 ? 16.834 10.836 -3.164 1.00 32.06 554 GLY A CA 1
ATOM 4415 C C . GLY A 1 554 ? 15.682 10.327 -2.299 1.00 32.06 554 GLY A C 1
ATOM 4416 O O . GLY A 1 554 ? 14.826 11.106 -1.903 1.00 32.06 554 GLY A O 1
ATOM 4417 N N . LEU A 1 555 ? 15.753 9.063 -1.880 1.00 33.59 555 LEU A N 1
ATOM 4418 C CA . LEU A 1 555 ? 15.282 8.659 -0.551 1.00 33.59 555 LEU A CA 1
ATOM 4419 C C . LEU A 1 555 ? 16.513 8.192 0.243 1.00 33.59 555 LEU A C 1
ATOM 4421 O O . LEU A 1 555 ? 17.282 7.388 -0.293 1.00 33.59 555 LEU A O 1
ATOM 4425 N N . PRO A 1 556 ? 16.765 8.711 1.458 1.00 37.50 556 PRO A N 1
ATOM 4426 C CA . PRO A 1 556 ? 17.927 8.317 2.240 1.00 37.50 556 PRO A CA 1
ATOM 4427 C C . PRO A 1 556 ? 17.737 6.912 2.821 1.00 37.50 556 PRO A C 1
ATOM 4429 O O . PRO A 1 556 ? 16.727 6.598 3.447 1.00 37.50 556 PRO A O 1
ATOM 4432 N N . ASN A 1 557 ? 18.746 6.082 2.571 1.00 30.92 557 ASN A N 1
ATOM 4433 C CA . ASN A 1 557 ? 18.907 4.731 3.081 1.00 30.92 557 ASN A CA 1
ATOM 4434 C C . ASN A 1 557 ? 19.297 4.774 4.566 1.00 30.92 557 ASN A C 1
ATOM 4436 O O . ASN A 1 557 ? 20.219 5.493 4.954 1.00 30.92 557 ASN A O 1
ATOM 4440 N N . THR A 1 558 ? 18.607 3.983 5.375 1.00 36.25 558 THR A N 1
ATOM 4441 C CA . THR A 1 558 ? 18.868 3.748 6.792 1.00 36.25 558 THR A CA 1
ATOM 4442 C C . THR A 1 558 ? 19.803 2.551 6.946 1.00 36.25 558 THR A C 1
ATOM 4444 O O . THR A 1 558 ? 19.362 1.417 6.810 1.00 36.25 558 THR A O 1
ATOM 4447 N N . ASN A 1 559 ? 21.090 2.781 7.234 1.00 31.02 559 ASN A N 1
ATOM 4448 C CA . ASN A 1 559 ? 21.870 1.929 8.147 1.00 31.02 559 ASN A CA 1
ATOM 4449 C C . ASN A 1 559 ? 23.300 2.452 8.335 1.00 31.02 559 ASN A C 1
ATOM 4451 O O . ASN A 1 559 ? 24.093 2.421 7.396 1.00 31.02 559 ASN A O 1
ATOM 4455 N N . ALA A 1 560 ? 23.629 2.848 9.563 1.00 30.67 560 ALA A N 1
ATOM 4456 C CA . ALA A 1 560 ? 24.939 2.649 10.183 1.00 30.67 560 ALA A CA 1
ATOM 4457 C C . ALA A 1 560 ? 24.812 2.997 11.674 1.00 30.67 560 ALA A C 1
ATOM 4459 O O . ALA A 1 560 ? 24.649 4.162 12.031 1.00 30.67 560 ALA A O 1
ATOM 4460 N N . GLY A 1 561 ? 24.859 1.979 12.533 1.00 29.83 561 GLY A N 1
ATOM 4461 C CA . GLY A 1 561 ? 25.357 2.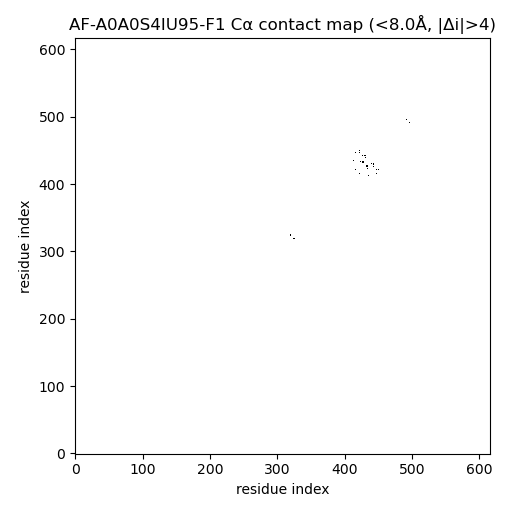166 13.892 1.00 29.83 561 GLY A CA 1
ATOM 4462 C C . GLY A 1 561 ? 26.874 2.345 13.836 1.00 29.83 561 GLY A C 1
ATOM 4463 O O . GLY A 1 561 ? 27.521 1.775 12.963 1.00 29.83 561 GLY A O 1
ATOM 4464 N N . ASP A 1 562 ? 27.447 3.175 14.696 1.00 29.44 562 ASP A N 1
ATOM 4465 C CA . ASP A 1 562 ? 28.021 2.736 15.971 1.00 29.44 562 ASP A CA 1
ATOM 4466 C C . ASP A 1 562 ? 28.674 3.936 16.687 1.00 29.44 562 ASP A C 1
ATOM 4468 O O . ASP A 1 562 ? 29.133 4.880 16.050 1.00 29.44 562 ASP A O 1
ATOM 4472 N N . ALA A 1 563 ? 28.660 3.861 18.016 1.00 34.19 563 ALA A N 1
ATOM 4473 C CA . ALA A 1 563 ? 29.493 4.538 19.010 1.00 34.19 563 ALA A CA 1
ATOM 4474 C C . ALA A 1 563 ? 30.120 5.921 18.710 1.00 34.19 563 ALA A C 1
ATOM 4476 O O . ALA A 1 563 ? 31.153 6.023 18.056 1.00 34.19 563 ALA A O 1
ATOM 4477 N N . GLN A 1 564 ? 29.660 6.941 19.444 1.00 30.52 564 GLN A N 1
ATOM 4478 C CA . GLN A 1 564 ? 30.568 7.733 20.283 1.00 30.52 564 GLN A CA 1
ATOM 4479 C C . GLN A 1 564 ? 29.796 8.444 21.396 1.00 30.52 564 GLN A C 1
ATOM 4481 O O . GLN A 1 564 ? 28.855 9.197 21.158 1.00 30.52 564 GLN A O 1
ATOM 4486 N N . ALA A 1 565 ? 30.194 8.127 22.626 1.00 35.31 565 ALA A N 1
ATOM 4487 C CA . ALA A 1 565 ? 29.816 8.841 23.825 1.00 35.31 565 ALA A CA 1
ATOM 4488 C C . ALA A 1 565 ? 30.399 10.255 23.766 1.00 35.31 565 ALA A C 1
ATOM 4490 O O . ALA A 1 565 ? 31.605 10.399 23.580 1.00 35.31 565 ALA A O 1
ATOM 4491 N N . ASP A 1 566 ? 29.555 11.258 23.979 1.00 30.98 566 ASP A N 1
ATOM 4492 C CA . ASP A 1 566 ? 30.001 12.537 24.509 1.00 30.98 566 ASP A CA 1
ATOM 4493 C C . ASP A 1 566 ? 29.012 12.974 25.584 1.00 30.98 566 ASP A C 1
ATOM 4495 O O . ASP A 1 566 ? 27.840 13.272 25.347 1.00 30.98 566 ASP A O 1
ATOM 4499 N N . THR A 1 567 ? 29.518 12.892 26.805 1.00 38.62 567 THR A N 1
ATOM 4500 C CA . THR A 1 567 ? 28.992 13.489 28.019 1.00 38.62 567 THR A CA 1
ATOM 4501 C C . THR A 1 567 ? 28.885 14.995 27.835 1.00 38.62 567 THR A C 1
ATOM 4503 O O . THR A 1 567 ? 29.900 15.636 27.588 1.00 38.62 567 THR A O 1
ATOM 4506 N N . ASN A 1 568 ? 27.693 15.553 28.019 1.00 34.41 568 ASN A N 1
ATOM 4507 C CA . ASN A 1 568 ? 27.519 16.913 28.519 1.00 34.41 568 ASN A CA 1
ATOM 4508 C C . ASN A 1 568 ? 26.231 16.937 29.341 1.00 34.41 568 ASN A C 1
ATOM 4510 O O . ASN A 1 568 ? 25.135 17.151 28.825 1.00 34.41 568 ASN A O 1
ATOM 4514 N N . ASP A 1 569 ? 26.408 16.632 30.624 1.00 35.53 569 ASP A N 1
ATOM 4515 C CA . ASP A 1 569 ? 25.574 17.170 31.686 1.00 35.53 569 ASP A CA 1
ATOM 4516 C C . ASP A 1 569 ? 25.774 18.687 31.701 1.00 35.53 569 ASP A C 1
ATOM 4518 O O . ASP A 1 569 ? 26.900 19.140 31.882 1.00 35.53 569 ASP A O 1
ATOM 4522 N N . ASP A 1 570 ? 24.699 19.452 31.526 1.00 37.50 570 ASP A N 1
ATOM 4523 C CA . ASP A 1 570 ? 24.565 20.765 32.156 1.00 37.50 570 ASP A CA 1
ATOM 4524 C C . ASP A 1 570 ? 23.075 21.120 32.327 1.00 37.50 570 ASP A C 1
ATOM 4526 O O . ASP A 1 570 ? 22.388 21.556 31.406 1.00 37.50 570 ASP A O 1
ATOM 4530 N N . VAL A 1 571 ? 22.620 20.862 33.556 1.00 38.38 571 VAL A N 1
ATOM 4531 C CA . VAL A 1 571 ? 21.793 21.720 34.423 1.00 38.38 571 VAL A CA 1
ATOM 4532 C C . VAL A 1 571 ? 20.407 22.170 33.929 1.00 38.38 571 VAL A C 1
ATOM 4534 O O . VAL A 1 571 ? 20.239 23.146 33.205 1.00 38.38 571 VAL A O 1
ATOM 4537 N N . ASP A 1 572 ? 19.412 21.462 34.465 1.00 38.66 572 ASP A N 1
ATOM 4538 C CA . ASP A 1 572 ? 18.136 21.922 35.032 1.00 38.66 572 ASP A CA 1
ATOM 4539 C C . ASP A 1 572 ? 17.778 23.423 34.924 1.00 38.66 572 ASP A C 1
ATOM 4541 O O . ASP A 1 572 ? 18.333 24.267 35.627 1.00 38.66 572 ASP A O 1
ATOM 4545 N N . GLU A 1 573 ? 16.686 23.720 34.212 1.00 38.06 573 GLU A N 1
ATOM 4546 C CA . GLU A 1 573 ? 15.713 24.718 34.673 1.00 38.06 573 GLU A CA 1
ATOM 4547 C C . GLU A 1 573 ? 14.296 24.132 34.596 1.00 38.06 573 GLU A C 1
ATOM 4549 O O . GLU A 1 573 ? 13.658 24.043 33.543 1.00 38.06 573 GLU A O 1
ATOM 4554 N N . ASP A 1 574 ? 13.815 23.718 35.766 1.00 39.59 574 ASP A N 1
ATOM 4555 C CA . ASP A 1 574 ? 12.434 23.364 36.056 1.00 39.59 574 ASP A CA 1
ATOM 4556 C C . ASP A 1 574 ? 11.476 24.493 35.649 1.00 39.59 574 ASP A C 1
ATOM 4558 O O . ASP A 1 574 ? 11.362 25.512 36.331 1.00 39.59 574 ASP A O 1
ATOM 4562 N N . ASN A 1 575 ? 10.680 24.273 34.602 1.00 46.25 575 ASN A N 1
ATOM 4563 C CA . ASN A 1 575 ? 9.421 24.995 34.430 1.00 46.25 575 ASN A CA 1
ATOM 4564 C C . ASN A 1 575 ? 8.255 24.058 34.756 1.00 46.25 575 ASN A C 1
ATOM 4566 O O . ASN A 1 575 ? 7.470 23.649 33.897 1.00 46.25 575 ASN A O 1
ATOM 4570 N N . ILE A 1 576 ? 8.178 23.676 36.033 1.00 48.78 576 ILE A N 1
ATOM 4571 C CA . ILE A 1 576 ? 7.043 22.952 36.604 1.00 48.78 576 ILE A CA 1
ATOM 4572 C C . ILE A 1 576 ? 5.857 23.921 36.633 1.00 48.78 576 ILE A C 1
ATOM 4574 O O . ILE A 1 576 ? 5.640 24.671 37.586 1.00 48.78 576 ILE A O 1
ATOM 4578 N N . LEU A 1 577 ? 5.065 23.915 35.562 1.00 57.00 577 LEU A N 1
ATOM 4579 C CA . LEU A 1 577 ? 3.745 24.531 35.563 1.00 57.00 577 LEU A CA 1
ATOM 4580 C C . LEU A 1 577 ? 2.896 23.819 36.622 1.00 57.00 577 LEU A C 1
ATOM 4582 O O . LEU A 1 577 ? 2.595 22.632 36.500 1.00 57.00 577 LEU A O 1
ATOM 4586 N N . SER A 1 578 ? 2.531 24.550 37.678 1.00 63.50 578 SER A N 1
ATOM 4587 C CA . SER A 1 578 ? 1.694 24.045 38.769 1.00 63.50 578 SER A CA 1
ATOM 4588 C C . SER A 1 578 ? 0.456 23.327 38.221 1.00 63.50 578 SER A C 1
ATOM 4590 O O . SER A 1 578 ? -0.221 23.826 37.319 1.00 63.50 578 SER A O 1
ATOM 4592 N N . HIS A 1 579 ? 0.141 22.164 38.797 1.00 58.44 579 HIS A N 1
ATOM 4593 C CA . HIS A 1 579 ? -0.999 21.309 38.441 1.00 58.44 579 HIS A CA 1
ATOM 4594 C C . HIS A 1 579 ? -2.340 22.076 38.404 1.00 58.44 579 HIS A C 1
ATOM 4596 O O . HIS A 1 579 ? -3.262 21.693 37.683 1.00 58.44 579 HIS A O 1
ATOM 4602 N N . GLU A 1 580 ? -2.429 23.188 39.139 1.00 70.19 580 GLU A N 1
ATOM 4603 C CA . GLU A 1 580 ? -3.574 24.101 39.159 1.00 70.19 580 GLU A CA 1
ATOM 4604 C C . GLU A 1 580 ? -3.717 24.908 37.856 1.00 70.19 580 GLU A C 1
ATOM 4606 O O . GLU A 1 580 ? -4.825 25.100 37.361 1.00 70.19 580 GLU A O 1
ATOM 4611 N N . VAL A 1 581 ? -2.607 25.310 37.232 1.00 74.25 581 VAL A N 1
ATOM 4612 C CA . VAL A 1 581 ? -2.606 26.041 35.952 1.00 74.25 581 VAL A CA 1
ATOM 4613 C C . VAL A 1 581 ? -3.014 25.114 34.805 1.00 74.25 581 VAL A C 1
ATOM 4615 O O . VAL A 1 581 ? -3.812 25.498 33.949 1.00 74.25 581 VAL A O 1
ATOM 4618 N N . LEU A 1 582 ? -2.540 23.863 34.824 1.00 69.31 582 LEU A N 1
ATOM 4619 C CA . LEU A 1 582 ? -2.966 22.813 33.889 1.00 69.31 582 LEU A CA 1
ATOM 4620 C C . LEU A 1 582 ? -4.456 22.479 34.050 1.00 69.31 582 LEU A C 1
ATOM 4622 O O . LEU A 1 582 ? -5.165 22.315 33.054 1.00 69.31 582 LEU A O 1
ATOM 4626 N N . ARG A 1 583 ? -4.959 22.447 35.290 1.00 79.56 583 ARG A N 1
ATOM 4627 C CA . ARG A 1 583 ? -6.384 22.248 35.582 1.00 79.56 583 ARG A CA 1
ATOM 4628 C C . ARG A 1 583 ? -7.239 23.411 35.070 1.00 79.56 583 ARG A C 1
ATOM 4630 O O . ARG A 1 583 ? -8.226 23.164 34.381 1.00 79.56 583 ARG A O 1
ATOM 4637 N N . GLN A 1 584 ? -6.825 24.656 35.307 1.00 82.50 584 GLN A N 1
ATOM 4638 C CA . GLN A 1 584 ? -7.531 25.847 34.819 1.00 82.50 584 GLN A CA 1
ATOM 4639 C C . GLN A 1 584 ? -7.510 25.961 33.287 1.00 82.50 584 GLN A C 1
ATOM 4641 O O . GLN A 1 584 ? -8.532 26.296 32.686 1.00 82.50 584 GLN A O 1
ATOM 4646 N N . GLN A 1 585 ? -6.400 25.614 32.623 1.00 81.44 585 GLN A N 1
ATOM 4647 C CA . GLN A 1 585 ? -6.354 25.551 31.156 1.00 81.44 585 GLN A CA 1
ATOM 4648 C C . GLN A 1 585 ? -7.277 24.466 30.589 1.00 81.44 585 GLN A C 1
ATOM 4650 O O . GLN A 1 585 ? -7.938 24.684 29.567 1.00 81.44 585 GLN A O 1
ATOM 4655 N N . MET A 1 586 ? -7.350 23.301 31.239 1.00 83.00 586 MET A N 1
ATOM 4656 C CA . MET A 1 586 ? -8.238 22.220 30.812 1.00 83.00 586 MET A CA 1
ATOM 4657 C C . MET A 1 586 ? -9.714 22.599 31.005 1.00 83.00 586 MET A C 1
ATOM 4659 O O . MET A 1 586 ? -10.539 22.352 30.122 1.00 83.00 586 MET A O 1
ATOM 4663 N N . GLU A 1 587 ? -10.043 23.263 32.113 1.00 87.81 587 GLU A N 1
ATOM 4664 C CA . GLU A 1 587 ? -11.396 23.732 32.417 1.00 87.81 587 GLU A CA 1
ATOM 4665 C C . GLU A 1 587 ? -11.853 24.827 31.438 1.00 87.81 587 GLU A C 1
ATOM 4667 O O . GLU A 1 587 ? -12.945 24.727 30.874 1.00 87.81 587 GLU A O 1
ATOM 4672 N N . GLN A 1 588 ? -10.975 25.781 31.100 1.00 86.44 588 GLN A N 1
ATOM 4673 C CA . GLN A 1 588 ? -11.236 26.784 30.059 1.00 86.44 588 GLN A CA 1
ATOM 4674 C C . GLN A 1 588 ? -11.444 26.153 28.674 1.00 86.44 588 GLN A C 1
ATOM 4676 O O . GLN A 1 588 ? -12.356 26.548 27.942 1.00 86.44 588 GLN A O 1
ATOM 4681 N N . ARG A 1 589 ? -10.653 25.134 28.305 1.00 85.44 589 ARG A N 1
ATOM 4682 C CA . ARG A 1 589 ? -10.836 24.399 27.039 1.00 85.44 589 ARG A CA 1
ATOM 4683 C C . ARG A 1 589 ? -12.169 23.651 26.991 1.00 85.44 589 ARG A C 1
ATOM 4685 O O . ARG A 1 589 ? -12.829 23.646 25.949 1.00 85.44 589 ARG A O 1
ATOM 4692 N N . LEU A 1 590 ? -12.596 23.052 28.102 1.00 86.62 590 LEU A N 1
ATOM 4693 C CA . LEU A 1 590 ? -13.895 22.383 28.198 1.00 86.62 590 LEU A CA 1
ATOM 4694 C C . LEU A 1 590 ? -15.060 23.378 28.123 1.00 86.62 590 LEU A C 1
ATOM 4696 O O . LEU A 1 590 ? -16.058 23.085 27.462 1.00 86.62 590 LEU A O 1
ATOM 4700 N N . GLN A 1 591 ? -14.928 24.560 28.727 1.00 84.31 591 GLN A N 1
ATOM 4701 C CA . GLN A 1 591 ? -15.921 25.634 28.628 1.00 84.31 591 GLN A CA 1
ATOM 4702 C C . GLN A 1 591 ? -16.059 26.154 27.192 1.00 84.31 591 GLN A C 1
ATOM 4704 O O . GLN A 1 591 ? -17.169 26.197 26.664 1.00 84.31 591 GLN A O 1
ATOM 4709 N N . GLN A 1 592 ? -14.943 26.425 26.507 1.00 83.69 592 GLN A N 1
ATOM 4710 C CA . GLN A 1 592 ? -14.960 26.847 25.100 1.00 83.69 592 GLN A CA 1
ATOM 4711 C C . GLN A 1 592 ? -15.576 25.788 24.174 1.00 83.69 592 GLN A C 1
ATOM 4713 O O . GLN A 1 592 ? -16.248 26.128 23.196 1.00 83.69 592 GLN A O 1
ATOM 4718 N N . LYS A 1 593 ? -15.370 24.496 24.468 1.00 86.19 593 LYS A N 1
ATOM 4719 C CA . LYS A 1 593 ? -15.994 23.399 23.717 1.00 86.19 593 LYS A CA 1
ATOM 4720 C C . LYS A 1 593 ? -17.512 23.369 23.926 1.00 86.19 593 LYS A C 1
ATOM 4722 O O . LYS A 1 593 ? -18.244 23.323 22.941 1.00 86.19 593 LYS A O 1
ATOM 4727 N N . ARG A 1 594 ? -17.989 23.497 25.172 1.00 83.56 594 ARG A N 1
ATOM 4728 C CA . ARG A 1 594 ? -19.432 23.575 25.477 1.00 83.56 594 ARG A CA 1
ATOM 4729 C C . ARG A 1 594 ? -20.095 24.785 24.819 1.00 83.56 594 ARG A C 1
ATOM 4731 O O . ARG A 1 594 ? -21.160 24.638 24.231 1.00 83.56 594 ARG A O 1
ATOM 4738 N N . GLU A 1 595 ? -19.451 25.952 24.828 1.00 83.88 595 GLU A N 1
ATOM 4739 C CA . GLU A 1 595 ? -19.977 27.148 24.155 1.00 83.88 595 GLU A CA 1
ATOM 4740 C C . GLU A 1 595 ? -20.072 26.981 22.630 1.00 83.88 595 GLU A C 1
ATOM 4742 O O . GLU A 1 595 ? -21.035 27.443 22.007 1.00 83.88 595 GLU A O 1
ATOM 4747 N N . LYS A 1 596 ? -19.093 26.310 22.005 1.00 79.62 596 LYS A N 1
ATOM 4748 C CA . LYS A 1 596 ? -19.143 25.980 20.571 1.00 79.62 596 LYS A CA 1
ATOM 4749 C C . LYS A 1 596 ? -20.281 25.008 20.256 1.00 79.62 596 LYS A C 1
ATOM 4751 O O . LYS A 1 596 ? -21.004 25.236 19.283 1.00 79.62 596 LYS A O 1
ATOM 4756 N N . ASP A 1 597 ? -20.485 23.993 21.090 1.00 78.69 597 ASP A N 1
ATOM 4757 C CA . ASP A 1 597 ? -21.556 23.008 20.916 1.00 78.69 597 ASP A CA 1
ATOM 4758 C C . ASP A 1 597 ? -22.948 23.636 21.126 1.00 78.69 597 ASP A C 1
ATOM 4760 O O . ASP A 1 597 ? -23.867 23.395 20.337 1.00 78.69 597 ASP A O 1
ATOM 4764 N N . GLU A 1 598 ? -23.105 24.539 22.099 1.00 80.00 598 GLU A N 1
ATOM 4765 C CA . GLU A 1 598 ? -24.344 25.301 22.307 1.00 80.00 598 GLU A CA 1
ATOM 4766 C C . GLU A 1 598 ? -24.643 26.275 21.157 1.00 80.00 598 GLU A C 1
ATOM 4768 O O . GLU A 1 598 ? -25.797 26.398 20.726 1.00 80.00 598 GLU A O 1
ATOM 4773 N N . ARG A 1 599 ? -23.619 26.946 20.606 1.00 75.38 599 ARG A N 1
ATOM 4774 C CA . ARG A 1 599 ? -23.767 27.788 19.404 1.00 75.38 599 ARG A CA 1
ATOM 4775 C C . ARG A 1 599 ? -24.155 26.953 18.181 1.00 75.38 599 ARG A C 1
ATOM 4777 O O . ARG A 1 599 ? -25.044 27.361 17.428 1.00 75.38 599 ARG A O 1
ATOM 4784 N N . GLY A 1 600 ? -23.566 25.768 18.016 1.00 72.75 600 GLY A N 1
ATOM 4785 C CA . GLY A 1 600 ? -23.938 24.808 16.973 1.00 72.75 600 GLY A CA 1
ATOM 4786 C C . GLY A 1 600 ? -25.381 24.307 17.114 1.00 72.75 600 GLY A C 1
ATOM 4787 O O . GLY A 1 600 ? -26.127 24.258 16.131 1.00 72.75 600 GLY A O 1
ATOM 4788 N N . GLY A 1 601 ? -25.816 24.020 18.344 1.00 68.19 601 GLY A N 1
ATOM 4789 C CA . GLY A 1 601 ? -27.186 23.612 18.663 1.00 68.19 601 GLY A CA 1
ATOM 4790 C C . GLY A 1 601 ? -28.222 24.715 18.416 1.00 68.19 601 GLY A C 1
ATOM 4791 O O . GLY A 1 601 ? -29.274 24.461 17.823 1.00 68.19 601 GLY A O 1
ATOM 4792 N N . ARG A 1 602 ? -27.918 25.966 18.788 1.00 65.12 602 ARG A N 1
ATOM 4793 C CA . ARG A 1 602 ? -28.780 27.132 18.510 1.00 65.12 602 ARG A CA 1
ATOM 4794 C C . ARG A 1 602 ? -28.894 27.446 17.017 1.00 65.12 602 ARG A C 1
ATOM 4796 O O . ARG A 1 602 ? -29.979 27.823 16.575 1.00 65.12 602 ARG A O 1
ATOM 4803 N N . SER A 1 603 ? -27.827 27.250 16.239 1.00 61.16 603 SER A N 1
ATOM 4804 C CA . SER A 1 603 ? -27.857 27.408 14.777 1.00 61.16 603 SER A CA 1
ATOM 4805 C C . SER A 1 603 ? -28.780 26.374 14.114 1.00 61.16 603 SER A C 1
ATOM 4807 O O . SER A 1 603 ? -29.676 26.738 13.350 1.00 61.16 603 SER A O 1
ATOM 4809 N N . LYS A 1 604 ? -28.683 25.095 14.512 1.00 61.59 604 LYS A N 1
ATOM 4810 C CA . LYS A 1 604 ? -29.596 24.035 14.041 1.00 61.59 604 LYS A CA 1
ATOM 4811 C C . LYS A 1 604 ? -31.058 24.282 14.432 1.00 61.59 604 LYS A C 1
ATOM 4813 O O . LYS A 1 604 ? -31.951 24.015 13.634 1.00 61.59 604 LYS A O 1
ATOM 4818 N N . LYS A 1 605 ? -31.316 24.849 15.617 1.00 59.47 605 LYS A N 1
A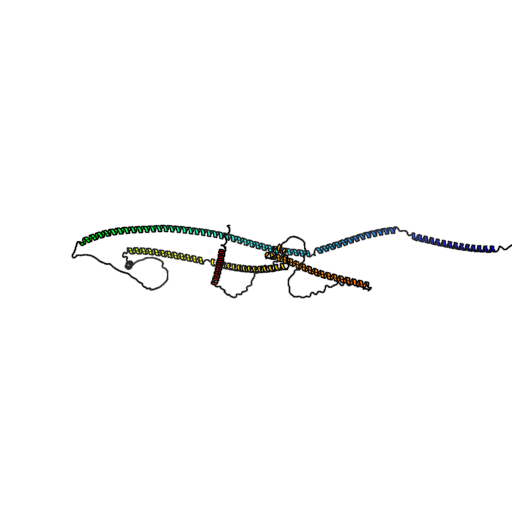TOM 4819 C CA . LYS A 1 605 ? -32.682 25.163 16.079 1.00 59.47 605 LYS A CA 1
ATOM 4820 C C . LYS A 1 605 ? -33.306 26.377 15.370 1.00 59.47 605 LYS A C 1
ATOM 4822 O O . LYS A 1 605 ? -34.527 26.459 15.300 1.00 59.47 605 LYS A O 1
ATOM 4827 N N . ARG A 1 606 ? -32.501 27.293 14.812 1.00 56.53 606 ARG A N 1
ATOM 4828 C CA . ARG A 1 606 ? -32.985 28.424 13.990 1.00 56.53 606 ARG A CA 1
ATOM 4829 C C . ARG A 1 606 ? -33.140 28.080 12.502 1.00 56.53 606 ARG A C 1
ATOM 4831 O O . ARG A 1 606 ? -33.962 28.703 11.843 1.00 56.53 606 ARG A O 1
ATOM 4838 N N . GLY A 1 607 ? -32.418 27.082 11.986 1.00 51.84 607 GLY A N 1
ATOM 4839 C CA . GLY A 1 607 ? -32.511 26.650 10.581 1.00 51.84 607 GLY A CA 1
ATOM 4840 C C . GLY A 1 607 ? -33.672 25.699 10.246 1.00 51.84 607 GLY A C 1
ATOM 4841 O O . GLY A 1 607 ? -33.986 25.526 9.075 1.00 51.84 607 GLY A O 1
ATOM 4842 N N . GLY A 1 608 ? -34.326 25.089 11.243 1.00 49.09 608 GLY A N 1
ATOM 4843 C CA . GLY A 1 608 ? -35.370 24.069 11.037 1.00 49.09 608 GLY A CA 1
ATOM 4844 C C . GLY A 1 608 ? -36.824 24.565 11.004 1.00 49.09 608 GLY A C 1
ATOM 4845 O O . GLY A 1 608 ? -37.730 23.741 10.989 1.00 49.09 608 GLY A O 1
ATOM 4846 N N . GLY A 1 609 ? -37.070 25.881 11.045 1.00 46.06 609 GLY A N 1
ATOM 4847 C CA . GLY A 1 609 ? -38.415 26.454 11.242 1.00 46.06 609 GLY A CA 1
ATOM 4848 C C . GLY A 1 609 ? -39.102 27.072 10.016 1.00 46.06 609 GLY A C 1
ATOM 4849 O O . GLY A 1 609 ? -40.191 27.614 10.164 1.00 46.06 609 GLY A O 1
ATOM 4850 N N . GLY A 1 610 ? -38.501 27.038 8.823 1.00 46.91 610 GLY A N 1
ATOM 4851 C CA . GLY A 1 610 ? -39.031 27.732 7.639 1.00 46.91 610 GLY A CA 1
ATOM 4852 C C . GLY A 1 610 ? -39.145 26.820 6.425 1.00 46.91 610 GLY A C 1
ATOM 4853 O O . GLY A 1 610 ? -38.264 26.826 5.575 1.00 46.91 610 GLY A O 1
ATOM 4854 N N . GLY A 1 611 ? -40.212 26.028 6.334 1.00 46.19 611 GLY A N 1
ATOM 4855 C CA . GLY A 1 611 ? -40.414 25.146 5.182 1.00 46.19 611 GLY A CA 1
ATOM 4856 C C . GLY A 1 611 ? -41.704 24.341 5.246 1.00 46.19 611 GLY A C 1
ATOM 4857 O O . GLY A 1 611 ? -41.663 23.118 5.269 1.00 46.19 611 GLY A O 1
ATOM 4858 N N . GLY A 1 612 ? -42.857 25.006 5.304 1.00 48.16 612 GLY A N 1
ATOM 4859 C CA . GLY A 1 612 ? -44.141 24.313 5.250 1.00 48.16 612 GLY A CA 1
ATOM 4860 C C . GLY A 1 612 ? -45.316 25.271 5.145 1.00 48.16 612 GLY A C 1
ATOM 4861 O O . GLY A 1 612 ? -45.892 25.638 6.161 1.00 48.16 612 GLY A O 1
ATOM 4862 N N . GLY A 1 613 ? -45.678 25.672 3.923 1.00 47.91 613 GLY A N 1
ATOM 4863 C CA . GLY A 1 613 ? -46.958 26.342 3.684 1.00 47.91 613 GLY A CA 1
ATOM 4864 C C . GLY A 1 613 ? -46.991 27.303 2.500 1.00 47.91 613 GLY A C 1
ATOM 4865 O O . GLY A 1 613 ? -47.055 28.506 2.711 1.00 47.91 613 GLY A O 1
ATOM 4866 N N . ALA A 1 614 ? -47.010 26.790 1.268 1.00 44.97 614 ALA A N 1
ATOM 4867 C CA . ALA A 1 614 ? -47.619 27.474 0.120 1.00 44.97 614 ALA A CA 1
ATOM 4868 C C . ALA A 1 614 ? -47.797 26.475 -1.034 1.00 44.97 614 ALA A C 1
ATOM 4870 O O . ALA A 1 614 ? -46.812 25.977 -1.569 1.00 44.97 614 ALA A O 1
ATOM 4871 N N . GLY A 1 615 ? -49.042 26.161 -1.406 1.00 40.72 615 GLY A N 1
ATOM 4872 C CA . GLY A 1 615 ? -49.305 25.295 -2.561 1.00 40.72 615 GLY A CA 1
ATOM 4873 C C . GLY A 1 615 ? -50.704 24.684 -2.648 1.00 40.72 615 GLY A C 1
ATOM 4874 O O . GLY A 1 615 ? -50.824 23.496 -2.920 1.00 40.72 615 GLY A O 1
ATOM 4875 N N . LYS A 1 616 ? -51.762 25.464 -2.402 1.00 46.91 616 LYS A N 1
ATOM 4876 C CA . LYS A 1 616 ? -53.116 25.175 -2.905 1.00 46.91 616 LYS A CA 1
ATOM 4877 C C . LYS A 1 616 ? -53.765 26.487 -3.335 1.00 46.91 616 LYS A C 1
ATOM 4879 O O . LYS A 1 616 ? -54.268 27.218 -2.487 1.00 46.91 616 LYS A O 1
ATOM 4884 N N . LYS A 1 617 ? -53.721 26.758 -4.635 1.00 45.34 617 LYS A N 1
ATOM 4885 C CA . LYS A 1 617 ? -54.783 27.366 -5.439 1.00 45.34 617 LYS A CA 1
ATOM 4886 C C . LYS A 1 617 ? -54.581 26.918 -6.875 1.00 45.34 617 LYS A C 1
ATOM 4888 O O . LYS A 1 617 ? -53.401 26.876 -7.286 1.00 45.34 617 LYS A O 1
#

pLDDT: mean 72.98, std 22.54, range [25.56, 98.44]

Organism: Bodo saltans (NCBI:txid75058)